Protein AF-A0A2N9EED7-F1 (afdb_monomer)

Foldseek 3Di:
DDDDDDDDDDDDDDDDDDDDDDDDDDDDDDDDDDDDDDDDDDDDDDDDDDDDDDDDDDDDDDDDDDDDDDDDDDDDDDDDDDDDDDDDDDDDDDPDDDDDWPWDDWDDFPQKIKIWTADPPDQFGTKIWIDHPPDIFIDTHHPVRLVVVLVLLVVVLPDDQPDFFDWDWDDDDQKIWIWGWHADPVGIWIKIWIDGNRDTDTIDIFHCHDSNVRSVVVSVVSCVPPVCVVVVCVVVVHDDDDPQDADPRFTDPDQLPDPVRCVVLVVVLVVVLVVDDLVPDFLLRLLVCCQPPLLCSCLVVLLQGQHDPVSLVSSVVSSQCSNFPDPDPDDGDSLDDVLQLCDDLQLLHVVRPRSNLLSLLSLLVVLQCQLPVPPDPVNVVVCVVFNADQLRSGGDPQPDPVSSDSVVSSCVSVVLSQQQKAKADFLQRRAFQAAGHHLDNGGNCVVQVVQCVFFPDNRDTPNRQWDDQDPVQDIDGNTDGPDDDDPVCVVVVVVVVVSVVVRDRDTDVRSVPDMHMAGNQDPVSDRDSVSSSCSVSDDPDNRFLSCLLPVALDDVSLSVVLSSLLVQRDPQLVNVVVVPDDDDQAQLQQRPDGTGSQCLQPVPPLNVLLVVLLCVLLVHDDDGDSGSRVCSVCQPCVVHDPQCNLSSCLSSLSSVLSVVQSCCCVPVVDHDDSVRSNVSSLVSSVVSCVVVVVDPDPDSVVVSNVSNVSNVPPVPD

Structure (mmCIF, N/CA/C/O backbone):
data_AF-A0A2N9EED7-F1
#
_entry.id   AF-A0A2N9EED7-F1
#
loop_
_atom_site.group_PDB
_atom_site.id
_atom_site.type_symbol
_atom_site.label_atom_id
_atom_site.label_alt_id
_atom_site.label_comp_id
_atom_site.label_asym_id
_atom_site.label_entity_id
_atom_site.label_seq_id
_atom_site.pdbx_PDB_ins_code
_atom_site.Cartn_x
_atom_site.Cartn_y
_atom_site.Cartn_z
_atom_site.occupancy
_atom_site.B_iso_or_equiv
_atom_site.auth_seq_id
_atom_site.auth_comp_id
_atom_site.auth_asym_id
_atom_site.auth_atom_id
_atom_site.pdbx_PDB_model_num
ATOM 1 N N . MET A 1 1 ? 45.358 41.890 -20.443 1.00 35.66 1 MET A N 1
ATOM 2 C CA . MET A 1 1 ? 46.181 41.059 -19.539 1.00 35.66 1 MET A CA 1
ATOM 3 C C . MET A 1 1 ? 45.239 40.227 -18.690 1.00 35.66 1 MET A C 1
ATOM 5 O O . MET A 1 1 ? 44.403 40.787 -17.996 1.00 35.66 1 MET A O 1
ATOM 9 N N . SER A 1 2 ? 45.290 38.913 -18.874 1.00 31.97 2 SER A N 1
ATOM 10 C CA . SER A 1 2 ? 44.312 37.936 -18.390 1.00 31.97 2 SER A CA 1
ATOM 11 C C . SER A 1 2 ? 44.623 37.519 -16.949 1.00 31.97 2 SER A C 1
ATOM 13 O O . SER A 1 2 ? 45.764 37.179 -16.649 1.00 31.97 2 SER A O 1
ATOM 15 N N . LEU A 1 3 ? 43.619 37.546 -16.068 1.00 34.84 3 LEU A N 1
ATOM 16 C CA . LEU A 1 3 ? 43.706 37.046 -14.690 1.00 34.84 3 LEU A CA 1
ATOM 17 C C . LEU A 1 3 ? 43.738 35.500 -14.661 1.00 34.84 3 LEU A C 1
ATOM 19 O O . LEU A 1 3 ? 43.144 34.872 -15.542 1.00 34.84 3 LEU A O 1
ATOM 23 N N . PRO A 1 4 ? 44.412 34.876 -13.675 1.00 36.72 4 PRO A N 1
ATOM 24 C CA . PRO A 1 4 ? 44.616 33.430 -13.626 1.00 36.72 4 PRO A CA 1
ATOM 25 C C . PRO A 1 4 ? 43.355 32.669 -13.176 1.00 36.72 4 PRO A C 1
ATOM 27 O O . PRO A 1 4 ? 42.548 33.168 -12.392 1.00 36.72 4 PRO A O 1
ATOM 30 N N . LEU A 1 5 ? 43.204 31.440 -13.680 1.00 37.62 5 LEU A N 1
ATOM 31 C CA . LEU A 1 5 ? 42.113 30.513 -13.354 1.00 37.62 5 LEU A CA 1
ATOM 32 C C . LEU A 1 5 ? 42.196 30.004 -11.897 1.00 37.62 5 LEU A C 1
ATOM 34 O O . LEU A 1 5 ? 43.298 29.835 -11.372 1.00 37.62 5 LEU A O 1
ATOM 38 N N . PRO A 1 6 ? 41.051 29.707 -11.250 1.00 38.97 6 PRO A N 1
ATOM 39 C CA . PRO A 1 6 ? 41.016 29.167 -9.892 1.00 38.97 6 PRO A CA 1
ATOM 40 C C . PRO A 1 6 ? 41.471 27.692 -9.837 1.00 38.97 6 PRO A C 1
ATOM 42 O O . PRO A 1 6 ? 41.364 26.976 -10.837 1.00 38.97 6 PRO A O 1
ATOM 45 N N . PRO A 1 7 ? 41.956 27.208 -8.674 1.00 43.62 7 PRO A N 1
ATOM 46 C CA . PRO A 1 7 ? 42.462 25.846 -8.523 1.00 43.62 7 PRO A CA 1
ATOM 47 C C . PRO A 1 7 ? 41.334 24.794 -8.530 1.00 43.62 7 PRO A C 1
ATOM 49 O O . PRO A 1 7 ? 40.185 25.109 -8.204 1.00 43.62 7 PRO A O 1
ATOM 52 N N . PRO A 1 8 ? 41.643 23.527 -8.873 1.00 35.72 8 PRO A N 1
ATOM 53 C CA . PRO A 1 8 ? 40.656 22.454 -8.915 1.00 35.72 8 PRO A CA 1
ATOM 54 C C . PRO A 1 8 ? 40.198 22.028 -7.503 1.00 35.72 8 PRO A C 1
ATOM 56 O O . PRO A 1 8 ? 40.954 22.156 -6.537 1.00 35.72 8 PRO A O 1
ATOM 59 N N . PRO A 1 9 ? 38.969 21.493 -7.364 1.00 38.19 9 PRO A N 1
ATOM 60 C CA . PRO A 1 9 ? 38.429 21.033 -6.085 1.00 38.19 9 PRO A CA 1
ATOM 61 C C . PRO A 1 9 ? 39.129 19.755 -5.571 1.00 38.19 9 PRO A C 1
ATOM 63 O O . PRO A 1 9 ? 39.674 18.985 -6.366 1.00 38.19 9 PRO A O 1
ATOM 66 N N . PRO A 1 10 ? 39.095 19.487 -4.249 1.00 37.06 10 PRO A N 1
ATOM 67 C CA . PRO A 1 10 ? 39.794 18.356 -3.646 1.00 37.06 10 PRO A CA 1
ATOM 68 C C . PRO A 1 10 ? 39.190 17.003 -4.050 1.00 37.06 10 PRO A C 1
ATOM 70 O O . PRO A 1 10 ? 37.973 16.810 -4.077 1.00 37.06 10 PRO A O 1
ATOM 73 N N . ILE A 1 11 ? 40.075 16.041 -4.316 1.00 35.28 11 ILE A N 1
ATOM 74 C CA . ILE A 1 11 ? 39.749 14.650 -4.640 1.00 35.28 11 ILE A CA 1
ATOM 75 C C . ILE A 1 11 ? 39.190 13.962 -3.386 1.00 35.28 11 ILE A C 1
ATOM 77 O O . ILE A 1 11 ? 39.926 13.670 -2.444 1.00 35.28 11 ILE A O 1
ATOM 81 N N . PHE A 1 12 ? 37.893 13.652 -3.381 1.00 30.27 12 PHE A N 1
ATOM 82 C CA . PHE A 1 12 ? 37.301 12.750 -2.393 1.00 30.27 12 PHE A CA 1
ATOM 83 C C . PHE A 1 12 ? 37.763 11.312 -2.672 1.00 30.27 12 PHE A C 1
ATOM 85 O O . PHE A 1 12 ? 37.304 10.678 -3.623 1.00 30.27 12 PHE A O 1
ATOM 92 N N . ARG A 1 13 ? 38.658 10.773 -1.833 1.00 33.41 13 ARG A N 1
ATOM 93 C CA . ARG A 1 13 ? 38.892 9.321 -1.769 1.00 33.41 13 ARG A CA 1
ATOM 94 C C . ARG A 1 13 ? 37.709 8.655 -1.049 1.00 33.41 13 ARG A C 1
ATOM 96 O O . ARG A 1 13 ? 37.328 9.131 0.021 1.00 33.41 13 ARG A O 1
ATOM 103 N N . PRO A 1 14 ? 37.131 7.564 -1.579 1.00 32.75 14 PRO A N 1
ATOM 104 C CA . PRO A 1 14 ? 36.178 6.760 -0.822 1.00 32.75 14 PRO A CA 1
ATOM 105 C C . PRO A 1 14 ? 36.898 6.058 0.347 1.00 32.75 14 PRO A C 1
ATOM 107 O O . PRO A 1 14 ? 38.065 5.684 0.197 1.00 32.75 14 PRO A O 1
ATOM 110 N N . PRO A 1 15 ? 36.244 5.858 1.505 1.00 33.31 15 PRO A N 1
ATOM 111 C CA . PRO A 1 15 ? 36.832 5.075 2.583 1.00 33.31 15 PRO A CA 1
ATOM 112 C C . PRO A 1 15 ? 36.943 3.600 2.165 1.00 33.31 15 PRO A C 1
ATOM 114 O O . PRO A 1 15 ? 36.053 3.060 1.506 1.00 33.31 15 PRO A O 1
ATOM 117 N N . LEU A 1 16 ? 38.049 2.958 2.555 1.00 34.72 16 LEU A N 1
ATOM 118 C CA . LEU A 1 16 ? 38.268 1.513 2.431 1.00 34.72 16 LEU A CA 1
ATOM 119 C C . LEU A 1 16 ? 37.138 0.725 3.128 1.00 34.72 16 LEU A C 1
ATOM 121 O O . LEU A 1 16 ? 36.607 1.190 4.140 1.00 34.72 16 LEU A O 1
ATOM 125 N N . PRO A 1 17 ? 36.770 -0.467 2.621 1.00 28.89 17 PRO A N 1
ATOM 126 C CA . PRO A 1 17 ? 35.710 -1.274 3.209 1.00 28.89 17 PRO A CA 1
ATOM 127 C C . PRO A 1 17 ? 36.146 -1.803 4.580 1.00 28.89 17 PRO A C 1
ATOM 129 O O . PRO A 1 17 ? 37.089 -2.585 4.686 1.00 28.89 17 PRO A O 1
ATOM 132 N N . THR A 1 18 ? 35.449 -1.392 5.638 1.00 31.44 18 THR A N 1
ATOM 133 C CA . THR A 1 18 ? 35.547 -2.034 6.950 1.00 31.44 18 THR A CA 1
ATOM 134 C C . THR A 1 18 ? 34.837 -3.395 6.924 1.00 31.44 18 THR A C 1
ATOM 136 O O . THR A 1 18 ? 33.804 -3.541 6.260 1.00 31.44 18 THR A O 1
ATOM 139 N N . PRO A 1 19 ? 35.373 -4.413 7.619 1.00 26.36 19 PRO A N 1
ATOM 140 C CA . PRO A 1 19 ? 34.796 -5.750 7.645 1.00 26.36 19 PRO A CA 1
ATOM 141 C C . PRO A 1 19 ? 33.439 -5.759 8.362 1.00 26.36 19 PRO A C 1
ATOM 143 O O . PRO A 1 19 ? 33.203 -5.039 9.332 1.00 26.36 19 PRO A O 1
ATOM 146 N N . ILE A 1 20 ? 32.538 -6.596 7.852 1.00 26.59 20 ILE A N 1
ATOM 147 C CA . ILE A 1 20 ? 31.159 -6.761 8.316 1.00 26.59 20 ILE A CA 1
ATOM 148 C C . ILE A 1 20 ? 31.168 -7.400 9.714 1.00 26.59 20 ILE A C 1
ATOM 150 O O . ILE A 1 20 ? 31.321 -8.612 9.840 1.00 26.59 20 ILE A O 1
ATOM 154 N N . HIS A 1 21 ? 30.951 -6.601 10.760 1.00 25.30 21 HIS A N 1
ATOM 155 C CA . HIS A 1 21 ? 30.472 -7.105 12.048 1.00 25.30 21 HIS A CA 1
ATOM 156 C C . HIS A 1 21 ? 28.937 -7.143 12.044 1.00 25.30 21 HIS A C 1
ATOM 158 O O . HIS A 1 21 ? 28.267 -6.128 11.844 1.00 25.30 21 HIS A O 1
ATOM 164 N N . ASN A 1 22 ? 28.381 -8.336 12.267 1.00 30.75 22 ASN A N 1
ATOM 165 C CA . ASN A 1 22 ? 26.962 -8.557 12.534 1.00 30.75 22 ASN A CA 1
ATOM 166 C C . ASN A 1 22 ? 26.545 -7.789 13.799 1.00 30.75 22 ASN A C 1
ATOM 168 O O . ASN A 1 22 ? 26.790 -8.251 14.911 1.00 30.75 22 ASN A O 1
ATOM 172 N N . HIS A 1 23 ? 25.879 -6.645 13.642 1.00 26.22 23 HIS A N 1
ATOM 173 C CA . HIS A 1 23 ? 25.204 -5.976 14.750 1.00 26.22 23 HIS A CA 1
ATOM 174 C C . HIS A 1 23 ? 23.733 -6.392 14.808 1.00 26.22 23 HIS A C 1
ATOM 176 O O . HIS A 1 23 ? 22.893 -5.982 14.007 1.00 26.22 23 HIS A O 1
ATOM 182 N N . LEU A 1 24 ? 23.468 -7.242 15.797 1.00 26.05 24 LEU A N 1
ATOM 183 C CA . LEU A 1 24 ? 22.172 -7.521 16.399 1.00 26.05 24 LEU A CA 1
ATOM 184 C C . LEU A 1 24 ? 21.491 -6.202 16.803 1.00 26.05 24 LEU A C 1
ATOM 186 O O . LEU A 1 24 ? 22.097 -5.356 17.459 1.00 26.05 24 LEU A O 1
ATOM 190 N N . TYR A 1 25 ? 20.223 -6.029 16.427 1.00 26.77 25 TYR A N 1
ATOM 191 C CA . TYR A 1 25 ? 19.371 -4.993 17.015 1.00 26.77 25 TYR A CA 1
ATOM 192 C C . TYR A 1 25 ? 19.055 -5.352 18.479 1.00 26.77 25 TYR A C 1
ATOM 194 O O . TYR A 1 25 ? 18.872 -6.534 18.778 1.00 26.77 25 TYR A O 1
ATOM 202 N N . PRO A 1 26 ? 18.955 -4.365 19.388 1.00 25.02 26 PRO A N 1
ATOM 203 C CA . PRO A 1 26 ? 18.757 -4.613 20.810 1.00 25.02 26 PRO A CA 1
ATOM 204 C C . PRO A 1 26 ? 17.365 -5.190 21.085 1.00 25.02 26 PRO A C 1
ATOM 206 O O . PRO A 1 26 ? 16.335 -4.557 20.844 1.00 25.02 26 PRO A O 1
ATOM 209 N N . THR A 1 27 ? 17.352 -6.405 21.622 1.00 24.91 27 THR A N 1
ATOM 210 C CA . THR A 1 27 ? 16.230 -7.016 22.333 1.00 24.91 27 THR A CA 1
ATOM 211 C C . THR A 1 27 ? 15.946 -6.228 23.610 1.00 24.91 27 THR A C 1
ATOM 213 O O . THR A 1 27 ? 16.742 -6.249 24.544 1.00 24.91 27 THR A O 1
ATOM 216 N N . PHE A 1 28 ? 14.793 -5.562 23.678 1.00 23.28 28 PHE A N 1
ATOM 217 C CA . PHE A 1 28 ? 14.207 -5.159 24.956 1.00 23.28 28 PHE A CA 1
ATOM 218 C C . PHE A 1 28 ? 13.603 -6.409 25.615 1.00 23.28 28 PHE A C 1
ATOM 220 O O . PHE A 1 28 ? 12.525 -6.857 25.226 1.00 23.28 28 PHE A O 1
ATOM 227 N N . GLN A 1 29 ? 14.315 -6.987 26.582 1.00 25.62 29 GLN A N 1
ATOM 228 C CA . GLN A 1 29 ? 13.744 -7.910 27.566 1.00 25.62 29 GLN A CA 1
ATOM 229 C C . GLN A 1 29 ? 13.215 -7.097 28.761 1.00 25.62 29 GLN A C 1
ATOM 231 O O . GLN A 1 29 ? 13.909 -6.188 29.217 1.00 25.62 29 GLN A O 1
ATOM 236 N N . PRO A 1 30 ? 12.015 -7.389 29.293 1.00 23.62 30 PRO A N 1
ATOM 237 C CA . PRO A 1 30 ? 11.574 -6.833 30.563 1.00 23.62 30 PRO A CA 1
ATOM 238 C C . PRO A 1 30 ? 12.152 -7.666 31.714 1.00 23.62 30 PRO A C 1
ATOM 240 O O . PRO A 1 30 ? 11.709 -8.786 31.963 1.00 23.62 30 PRO A O 1
ATOM 243 N N . SER A 1 31 ? 13.141 -7.120 32.419 1.00 24.45 31 SER A N 1
ATOM 244 C CA . SER A 1 31 ? 13.609 -7.664 33.696 1.00 24.45 31 SER A CA 1
ATOM 245 C C . SER A 1 31 ? 12.635 -7.261 34.802 1.00 24.45 31 SER A C 1
ATOM 247 O O . SER A 1 31 ? 12.374 -6.077 35.014 1.00 24.45 31 SER A O 1
ATOM 249 N N . ILE A 1 32 ? 12.097 -8.257 35.497 1.00 27.62 32 ILE A N 1
ATOM 250 C CA . ILE A 1 32 ? 11.337 -8.104 36.737 1.00 27.62 32 ILE A CA 1
ATOM 251 C C . ILE A 1 32 ? 12.342 -7.879 37.872 1.00 27.62 32 ILE A C 1
ATOM 253 O O . ILE A 1 32 ? 13.135 -8.772 38.155 1.00 27.62 32 ILE A O 1
ATOM 257 N N . THR A 1 33 ? 12.272 -6.735 38.554 1.00 23.25 33 THR A N 1
ATOM 258 C CA . THR A 1 33 ? 12.830 -6.571 39.907 1.00 23.25 33 THR A CA 1
ATOM 259 C C . THR A 1 33 ? 12.005 -5.562 40.709 1.00 23.25 33 THR A C 1
ATOM 261 O O . THR A 1 33 ? 11.784 -4.424 40.300 1.00 23.25 33 THR A O 1
ATOM 264 N N . THR A 1 34 ? 11.508 -6.028 41.852 1.00 24.33 34 THR A N 1
ATOM 265 C CA . THR A 1 34 ? 10.826 -5.291 42.929 1.00 24.33 34 THR A CA 1
ATOM 266 C C . THR A 1 34 ? 11.806 -4.440 43.765 1.00 24.33 34 THR A C 1
ATOM 268 O O . THR A 1 34 ? 13.017 -4.589 43.608 1.00 24.33 34 THR A O 1
ATOM 271 N N . PRO A 1 35 ? 11.313 -3.510 44.613 1.00 29.22 35 PRO A N 1
ATOM 272 C CA . PRO A 1 35 ? 11.984 -2.244 44.904 1.00 29.22 35 PRO A CA 1
ATOM 273 C C . PRO A 1 35 ? 12.890 -2.292 46.140 1.00 29.22 35 PRO A C 1
ATOM 275 O O . PRO A 1 35 ? 12.558 -2.925 47.140 1.00 29.22 35 PRO A O 1
ATOM 278 N N . SER A 1 36 ? 13.976 -1.518 46.115 1.00 23.84 36 SER A N 1
ATOM 279 C CA . SER A 1 36 ? 14.753 -1.173 47.309 1.00 23.84 36 SER A CA 1
ATOM 280 C C . SER A 1 36 ? 15.177 0.298 47.290 1.00 23.84 36 SER A C 1
ATOM 282 O O . SER A 1 36 ? 15.574 0.848 46.267 1.00 23.84 36 SER A O 1
ATOM 284 N N . SER A 1 37 ? 15.026 0.909 48.458 1.00 25.89 37 SER A N 1
ATOM 285 C CA . SER A 1 37 ? 15.170 2.312 48.853 1.00 25.89 37 SER A CA 1
ATOM 286 C C . SER A 1 37 ? 16.610 2.841 48.969 1.00 25.89 37 SER A C 1
ATOM 288 O O . SER A 1 37 ? 17.508 2.050 49.244 1.00 25.89 37 SER A O 1
ATOM 290 N N . LEU A 1 38 ? 16.724 4.190 48.944 1.00 24.38 38 LEU A N 1
ATOM 291 C CA . LEU A 1 38 ? 17.784 5.126 49.431 1.00 24.38 38 LEU A CA 1
ATOM 292 C C . LEU A 1 38 ? 18.501 5.937 48.314 1.00 24.38 38 LEU A C 1
ATOM 294 O O . LEU A 1 38 ? 18.632 5.428 47.206 1.00 24.38 38 LEU A O 1
ATOM 298 N N . PRO A 1 39 ? 19.106 7.119 48.594 1.00 25.64 39 PRO A N 1
ATOM 299 C CA . PRO A 1 39 ? 18.574 8.390 49.130 1.00 25.64 39 PRO A CA 1
ATOM 300 C C . PRO A 1 39 ? 18.980 9.599 48.206 1.00 25.64 39 PRO A C 1
ATOM 302 O O . PRO A 1 39 ? 19.528 9.365 47.127 1.00 25.64 39 PRO A O 1
ATOM 305 N N . PRO A 1 40 ? 18.702 10.889 48.523 1.00 27.45 40 PRO A N 1
ATOM 306 C CA . PRO A 1 40 ? 18.808 11.978 47.546 1.00 27.45 40 PRO A CA 1
ATOM 307 C C . PRO A 1 40 ? 20.246 12.501 47.416 1.00 27.45 40 PRO A C 1
ATOM 309 O O . PRO A 1 40 ? 20.940 12.683 48.415 1.00 27.45 40 PRO A O 1
ATOM 312 N N . THR A 1 41 ? 20.688 12.801 46.193 1.00 26.17 41 THR A N 1
ATOM 313 C CA . THR A 1 41 ? 21.947 13.523 45.951 1.00 26.17 41 THR A CA 1
ATOM 314 C C . THR A 1 41 ? 21.752 14.666 44.957 1.00 26.17 41 THR A C 1
ATOM 316 O O . THR A 1 41 ? 21.189 14.507 43.875 1.00 26.17 41 THR A O 1
ATOM 319 N N . ASN A 1 42 ? 22.198 15.837 45.410 1.00 23.22 42 ASN A N 1
ATOM 320 C CA . ASN A 1 42 ? 22.149 17.149 44.778 1.00 23.22 42 ASN A CA 1
ATOM 321 C C . ASN A 1 42 ? 22.874 17.194 43.425 1.00 23.22 42 ASN A C 1
ATOM 323 O O . ASN A 1 42 ? 23.995 16.703 43.313 1.00 23.22 42 ASN A O 1
ATOM 327 N N . TRP A 1 43 ? 22.298 17.912 42.458 1.00 24.28 43 TRP A N 1
ATOM 328 C CA . TRP A 1 43 ? 23.023 18.431 41.294 1.00 24.28 43 TRP A CA 1
ATOM 329 C C . TRP A 1 43 ? 23.125 19.962 41.393 1.00 24.28 43 TRP A C 1
ATOM 331 O O . TRP A 1 43 ? 22.122 20.602 41.720 1.00 24.28 43 TRP A O 1
ATOM 341 N N . PRO A 1 44 ? 24.306 20.566 41.157 1.00 25.36 44 PRO A N 1
ATOM 342 C CA . PRO A 1 44 ? 24.509 21.993 41.345 1.00 25.36 44 PRO A CA 1
ATOM 343 C C . PRO A 1 44 ? 23.985 22.814 40.163 1.00 25.36 44 PRO A C 1
ATOM 345 O O . PRO A 1 44 ? 24.033 22.400 39.006 1.00 25.36 44 PRO A O 1
ATOM 348 N N . TYR A 1 45 ? 23.517 24.015 40.497 1.00 23.83 45 TYR A N 1
ATOM 349 C CA . TYR A 1 45 ? 23.189 25.098 39.581 1.00 23.83 45 TYR A CA 1
ATOM 350 C C . TYR A 1 45 ? 24.426 25.559 38.801 1.00 23.83 45 TYR A C 1
ATOM 352 O O . TYR A 1 45 ? 25.426 25.934 39.410 1.00 23.83 45 TYR A O 1
ATOM 360 N N . THR A 1 46 ? 24.305 25.672 37.479 1.00 26.47 46 THR A N 1
ATOM 361 C CA . THR A 1 46 ? 25.090 26.620 36.679 1.00 26.47 46 THR A CA 1
ATOM 362 C C . THR A 1 46 ? 24.224 27.249 35.584 1.00 26.47 46 THR A C 1
ATOM 364 O O . THR A 1 46 ? 23.370 26.628 34.959 1.00 26.47 46 THR A O 1
ATOM 367 N N . SER A 1 47 ? 24.434 28.552 35.459 1.00 25.06 47 SER A N 1
ATOM 368 C CA . SER A 1 47 ? 23.730 29.617 34.746 1.00 25.06 47 SER A CA 1
ATOM 369 C C . SER A 1 47 ? 23.624 29.481 33.221 1.00 25.06 47 SER A C 1
ATOM 371 O O . SER A 1 47 ? 24.608 29.175 32.550 1.00 25.06 47 SER A O 1
ATOM 373 N N . PHE A 1 48 ? 22.468 29.872 32.673 1.00 24.11 48 PHE A N 1
ATOM 374 C CA . PHE A 1 48 ? 22.272 30.204 31.255 1.00 24.11 48 PHE A CA 1
ATOM 375 C C . PHE A 1 48 ? 22.611 31.687 30.981 1.00 24.11 48 PHE A C 1
ATOM 377 O O . PHE A 1 48 ? 22.180 32.540 31.761 1.00 24.11 48 PHE A O 1
ATOM 384 N N . PRO A 1 49 ? 23.301 32.041 29.877 1.00 27.08 49 PRO A N 1
ATOM 385 C CA . PRO A 1 49 ? 23.465 33.434 29.462 1.00 27.08 49 PRO A CA 1
ATOM 386 C C . PRO A 1 49 ? 22.172 34.001 28.858 1.00 27.08 49 PRO A C 1
ATOM 388 O O . PRO A 1 49 ? 21.569 33.399 27.967 1.00 27.08 49 PRO A O 1
ATOM 391 N N . GLN A 1 50 ? 21.780 35.188 29.320 1.00 23.48 50 GLN A N 1
ATOM 392 C CA . GLN A 1 50 ? 20.755 36.035 28.709 1.00 23.48 50 GLN A CA 1
ATOM 393 C C . GLN A 1 50 ? 21.284 36.654 27.407 1.00 23.48 50 GLN A C 1
ATOM 395 O O . GLN A 1 50 ? 22.369 37.229 27.398 1.00 23.48 50 GLN A O 1
ATOM 400 N N . TYR A 1 51 ? 20.490 36.616 26.335 1.00 24.30 51 TYR A N 1
ATOM 401 C CA . TYR A 1 51 ? 20.653 37.512 25.188 1.00 24.30 51 TYR A CA 1
ATOM 402 C C . TYR A 1 51 ? 19.349 38.283 24.959 1.00 24.30 51 TYR A C 1
ATOM 404 O O . TYR A 1 51 ? 18.285 37.694 24.763 1.00 24.30 51 TYR A O 1
ATOM 412 N N . GLN A 1 52 ? 19.455 39.610 25.044 1.00 24.19 52 GLN A N 1
ATOM 413 C CA . GLN A 1 52 ? 18.395 40.589 24.805 1.00 24.19 52 GLN A CA 1
ATOM 414 C C . GLN A 1 52 ? 18.130 40.778 23.297 1.00 24.19 52 GLN A C 1
ATOM 416 O O . GLN A 1 52 ? 19.071 40.703 22.504 1.00 24.19 52 GLN A O 1
ATOM 421 N N . PRO A 1 53 ? 16.886 41.088 22.883 1.00 26.30 53 PRO A N 1
ATOM 422 C CA . PRO A 1 53 ? 16.575 41.493 21.516 1.00 26.30 53 PRO A CA 1
ATOM 423 C C . PRO A 1 53 ? 16.806 43.000 21.309 1.00 26.30 53 PRO A C 1
ATOM 425 O O . PRO A 1 53 ? 16.291 43.830 22.058 1.00 26.30 53 PRO A O 1
ATOM 428 N N . THR A 1 54 ? 17.547 43.359 20.262 1.00 25.28 54 THR A N 1
ATOM 429 C CA . THR A 1 54 ? 17.711 44.738 19.782 1.00 25.28 54 THR A CA 1
ATOM 430 C C . THR A 1 54 ? 16.598 45.122 18.801 1.00 25.28 54 THR A C 1
ATOM 432 O O . THR A 1 54 ? 16.228 44.357 17.912 1.00 25.28 54 THR A O 1
ATOM 435 N N . TYR A 1 55 ? 16.070 46.335 18.972 1.00 23.52 55 TYR A N 1
ATOM 436 C CA . TYR A 1 55 ? 15.016 46.972 18.178 1.00 23.52 55 TYR A CA 1
ATOM 437 C C . TYR A 1 55 ? 15.579 48.235 17.518 1.00 23.52 55 TYR A C 1
ATOM 439 O O . TYR A 1 55 ? 16.181 49.031 18.233 1.00 23.52 55 TYR A O 1
ATOM 447 N N . VAL A 1 56 ? 15.337 48.464 16.218 1.00 25.41 56 VAL A N 1
ATOM 448 C CA . VAL A 1 56 ? 15.439 49.789 15.558 1.00 25.41 56 VAL A CA 1
ATOM 449 C C . VAL A 1 56 ? 14.401 49.878 14.401 1.00 25.41 56 VAL A C 1
ATOM 451 O O . VAL A 1 56 ? 14.145 48.848 13.775 1.00 25.41 56 VAL A O 1
ATOM 454 N N . PRO A 1 57 ? 13.769 51.048 14.126 1.00 29.38 57 PRO A N 1
ATOM 455 C CA . PRO A 1 57 ? 12.445 51.180 13.487 1.00 29.38 57 PRO A CA 1
ATOM 456 C C . PRO A 1 57 ? 12.421 51.841 12.083 1.00 29.38 57 PRO A C 1
ATOM 458 O O . PRO A 1 57 ? 13.422 52.388 11.637 1.00 29.38 57 PRO A O 1
ATOM 461 N N . GLY A 1 58 ? 11.225 51.906 11.459 1.00 25.73 58 GLY A N 1
ATOM 462 C CA . GLY A 1 58 ? 10.836 52.959 10.489 1.00 25.73 58 GLY A CA 1
ATOM 463 C C . GLY A 1 58 ? 10.389 52.504 9.083 1.00 25.73 58 GLY A C 1
ATOM 464 O O . GLY A 1 58 ? 11.142 51.849 8.380 1.00 25.73 58 GLY A O 1
ATOM 465 N N . GLN A 1 59 ? 9.164 52.879 8.674 1.00 29.03 59 GLN A N 1
ATOM 466 C CA . GLN A 1 59 ? 8.518 52.630 7.359 1.00 29.03 59 GLN A CA 1
ATOM 467 C C . GLN A 1 59 ? 9.128 53.476 6.201 1.00 29.03 59 GLN A C 1
ATOM 469 O O . GLN A 1 59 ? 9.932 54.363 6.483 1.00 29.03 59 GLN A O 1
ATOM 474 N N . PRO A 1 60 ? 8.733 53.286 4.913 1.00 28.42 60 PRO A N 1
ATOM 475 C CA . PRO A 1 60 ? 7.483 53.889 4.406 1.00 28.42 60 PRO A CA 1
ATOM 476 C C . PRO A 1 60 ? 6.647 53.011 3.448 1.00 28.42 60 PRO A C 1
ATOM 478 O O . PRO A 1 60 ? 7.138 52.155 2.716 1.00 28.42 60 PRO A O 1
ATOM 481 N N . VAL A 1 61 ? 5.345 53.302 3.442 1.00 32.03 61 VAL A N 1
ATOM 482 C CA . VAL A 1 61 ? 4.326 52.870 2.474 1.00 32.03 61 VAL A CA 1
ATOM 483 C C . VAL A 1 61 ? 4.448 53.699 1.191 1.00 32.03 61 VAL A C 1
ATOM 485 O O . VAL A 1 61 ? 4.525 54.921 1.286 1.00 32.03 61 VAL A O 1
ATOM 488 N N . LEU A 1 62 ? 4.330 53.086 0.005 1.00 22.98 62 LEU A N 1
ATOM 489 C CA . LEU A 1 62 ? 3.904 53.806 -1.201 1.00 22.98 62 LEU A CA 1
ATOM 490 C C . LEU A 1 62 ? 3.039 52.944 -2.140 1.00 22.98 62 LEU A C 1
ATOM 492 O O . LEU A 1 62 ? 3.264 51.751 -2.323 1.00 22.98 62 LEU A O 1
ATOM 496 N N . LYS A 1 63 ? 2.016 53.613 -2.678 1.00 25.14 63 LYS A N 1
ATOM 497 C CA . LYS A 1 63 ? 0.924 53.174 -3.563 1.00 25.14 63 LYS A CA 1
ATOM 498 C C . LYS A 1 63 ? 1.393 52.881 -4.997 1.00 25.14 63 LYS A C 1
ATOM 500 O O . LYS A 1 63 ? 2.423 53.415 -5.395 1.00 25.14 63 LYS A O 1
ATOM 505 N N . ASN A 1 64 ? 0.562 52.167 -5.778 1.00 24.50 64 ASN A N 1
ATOM 506 C CA . ASN A 1 64 ? 0.053 52.532 -7.131 1.00 24.50 64 ASN A CA 1
ATOM 507 C C . ASN A 1 64 ? -0.451 51.279 -7.909 1.00 24.50 64 ASN A C 1
ATOM 509 O O . ASN A 1 64 ? -0.136 50.165 -7.504 1.00 24.50 64 ASN A O 1
ATOM 513 N N . PRO A 1 65 ? -1.159 51.403 -9.053 1.00 30.25 65 PRO A N 1
ATOM 514 C CA . PRO A 1 65 ? -2.464 52.045 -9.253 1.00 30.25 65 PRO A CA 1
ATOM 515 C C . PRO A 1 65 ? -3.437 51.161 -10.091 1.00 30.25 65 PRO A C 1
ATOM 517 O O . PRO A 1 65 ? -3.060 50.145 -10.668 1.00 30.25 65 PRO A O 1
ATOM 520 N N . LEU A 1 66 ? -4.703 51.578 -10.198 1.00 25.91 66 LEU A N 1
ATOM 521 C CA . LEU A 1 66 ? -5.681 51.095 -11.190 1.00 25.91 66 LEU A CA 1
ATOM 522 C C . LEU A 1 66 ? -5.674 52.021 -12.419 1.00 25.91 66 LEU A C 1
ATOM 524 O O . LEU A 1 66 ? -5.707 53.234 -12.224 1.00 25.91 66 LEU A O 1
ATOM 528 N N . THR A 1 67 ? -5.740 51.482 -13.649 1.00 26.66 67 THR A N 1
ATOM 529 C CA . THR A 1 67 ? -6.607 52.003 -14.741 1.00 26.66 67 THR A CA 1
ATOM 530 C C . THR A 1 67 ? -6.700 51.080 -15.978 1.00 26.66 67 THR A C 1
ATOM 532 O O . THR A 1 67 ? -5.711 50.708 -16.593 1.00 26.66 67 THR A O 1
ATOM 535 N N . GLN A 1 68 ? -7.959 50.720 -16.256 1.00 26.41 68 GLN A N 1
ATOM 536 C CA . GLN A 1 68 ? -8.716 50.362 -17.474 1.00 26.41 68 GLN A CA 1
ATOM 537 C C . GLN A 1 68 ? -8.050 50.199 -18.862 1.00 26.41 68 GLN A C 1
ATOM 539 O O . GLN A 1 68 ? -7.362 51.086 -19.349 1.00 26.41 68 GLN A O 1
ATOM 544 N N . SER A 1 69 ? -8.498 49.170 -19.601 1.00 22.88 69 SER A N 1
ATOM 545 C CA . SER A 1 69 ? -9.059 49.330 -20.962 1.00 22.88 69 SER A CA 1
ATOM 546 C C . SER A 1 69 ? -9.941 48.132 -21.379 1.00 22.88 69 SER A C 1
ATOM 548 O O . SER A 1 69 ? -9.767 47.003 -20.928 1.00 22.88 69 SER A O 1
ATOM 550 N N . THR A 1 70 ? -10.957 48.442 -22.183 1.00 24.97 70 THR A N 1
ATOM 551 C CA . THR A 1 70 ? -12.118 47.660 -22.650 1.00 24.97 70 THR A CA 1
ATOM 552 C C . THR A 1 70 ? -11.851 46.795 -23.891 1.00 24.97 70 THR A C 1
ATOM 554 O O . THR A 1 70 ? -11.155 47.249 -24.792 1.00 24.97 70 THR A O 1
ATOM 557 N N . SER A 1 71 ? -12.522 45.642 -24.037 1.00 24.94 71 SER A N 1
ATOM 558 C CA . SER A 1 71 ? -13.182 45.230 -25.301 1.00 24.94 71 SER A CA 1
ATOM 559 C C . SER A 1 71 ? -14.045 43.961 -25.144 1.00 24.94 71 SER A C 1
ATOM 561 O O . SER A 1 71 ? -13.846 43.134 -24.262 1.00 24.94 71 SER A O 1
ATOM 563 N N . SER A 1 72 ? -15.069 43.915 -25.993 1.00 24.97 72 SER A N 1
ATOM 564 C CA . SER A 1 72 ? -16.297 43.109 -26.087 1.00 24.97 72 SER A CA 1
ATOM 565 C C . SER A 1 72 ? -16.176 41.695 -26.681 1.00 24.97 72 SER A C 1
ATOM 567 O O . SER A 1 72 ? -15.345 41.508 -27.565 1.00 24.97 72 SER A O 1
ATOM 569 N N . LEU A 1 73 ? -17.121 40.794 -26.322 1.00 26.34 73 LEU A N 1
ATOM 570 C CA . LEU A 1 73 ? -17.993 39.919 -27.176 1.00 26.34 73 LEU A CA 1
ATOM 571 C C . LEU A 1 73 ? -18.536 38.687 -26.374 1.00 26.34 73 LEU A C 1
ATOM 573 O O . LEU A 1 73 ? -17.968 38.371 -25.333 1.00 26.34 73 LEU A O 1
ATOM 577 N N . PRO A 1 74 ? -19.559 37.925 -26.842 1.00 28.91 74 PRO A N 1
ATOM 578 C CA . PRO A 1 74 ? -21.020 38.132 -26.774 1.00 28.91 74 PRO A CA 1
ATOM 579 C C . PRO A 1 74 ? -21.748 37.102 -25.842 1.00 28.91 74 PRO A C 1
ATOM 581 O O . PRO A 1 74 ? -21.103 36.197 -25.311 1.00 28.91 74 PRO A O 1
ATOM 584 N N . PRO A 1 75 ? -23.080 37.192 -25.610 1.00 31.78 75 PRO A N 1
ATOM 585 C CA . PRO A 1 75 ? -23.778 36.357 -24.621 1.00 31.78 75 PRO A CA 1
ATOM 586 C C . PRO A 1 75 ? -24.387 35.073 -25.224 1.00 31.78 75 PRO A C 1
ATOM 588 O O . PRO A 1 75 ? -24.822 35.095 -26.377 1.00 31.78 75 PRO A O 1
ATOM 591 N N . PRO A 1 76 ? -24.541 33.979 -24.449 1.00 27.91 76 PRO A N 1
ATOM 592 C CA . PRO A 1 76 ? -25.419 32.882 -24.829 1.00 27.91 76 PRO A CA 1
ATOM 593 C C . PRO A 1 76 ? -26.773 32.928 -24.093 1.00 27.91 76 PRO A C 1
ATOM 595 O O . PRO A 1 76 ? -26.846 32.889 -22.869 1.00 27.91 76 PRO A O 1
ATOM 598 N N . TYR A 1 77 ? -27.825 32.996 -24.913 1.00 28.23 77 TYR A N 1
ATOM 599 C CA . TYR A 1 77 ? -29.144 32.354 -24.821 1.00 28.23 77 TYR A CA 1
ATOM 600 C C . TYR A 1 77 ? -29.874 32.257 -23.468 1.00 28.23 77 TYR A C 1
ATOM 602 O O . TYR A 1 77 ? -29.595 31.412 -22.621 1.00 28.23 77 TYR A O 1
ATOM 610 N N . ILE A 1 78 ? -30.949 33.046 -23.372 1.00 30.95 78 ILE A N 1
ATOM 611 C CA . ILE A 1 78 ? -32.072 32.869 -22.446 1.00 30.95 78 ILE A CA 1
ATOM 612 C C . ILE A 1 78 ? -33.081 31.901 -23.085 1.00 30.95 78 ILE A C 1
ATOM 614 O O . ILE A 1 78 ? -33.415 32.026 -24.262 1.00 30.95 78 ILE A O 1
ATOM 618 N N . SER A 1 79 ? -33.602 30.958 -22.303 1.00 27.33 79 SER A N 1
ATOM 619 C CA . SER A 1 79 ? -34.840 30.224 -22.600 1.00 27.33 79 SER A CA 1
ATOM 620 C C . SER A 1 79 ? -35.763 30.262 -21.372 1.00 27.33 79 SER A C 1
ATOM 622 O O . SER A 1 79 ? -35.264 30.368 -20.249 1.00 27.33 79 SER A O 1
ATOM 624 N N . PRO A 1 80 ? -37.093 30.276 -21.572 1.00 29.83 80 PRO A N 1
ATOM 625 C CA . PRO A 1 80 ? -38.034 30.967 -20.691 1.00 29.83 80 PRO A CA 1
ATOM 626 C C . PRO A 1 80 ? -38.451 30.174 -19.446 1.00 29.83 80 PRO A C 1
ATOM 628 O O . PRO A 1 80 ? -38.627 28.958 -19.464 1.00 29.83 80 PRO A O 1
ATOM 631 N N . SER A 1 81 ? -38.662 30.919 -18.363 1.00 27.61 81 SER A N 1
ATOM 632 C CA . SER A 1 81 ? -39.231 30.487 -17.088 1.00 27.61 81 SER A CA 1
ATOM 633 C C . SER A 1 81 ? -40.710 30.096 -17.208 1.00 27.61 81 SER A C 1
ATOM 635 O O . SER A 1 81 ? -41.529 30.909 -17.634 1.00 27.61 81 SER A O 1
ATOM 637 N N . LEU A 1 82 ? -41.056 28.891 -16.744 1.00 32.31 82 LEU A N 1
ATOM 638 C CA . LEU A 1 82 ? -42.426 28.496 -16.391 1.00 32.31 82 LEU A CA 1
ATOM 639 C C . LEU A 1 82 ? -42.805 29.044 -14.995 1.00 32.31 82 LEU A C 1
ATOM 641 O O . LEU A 1 82 ? -41.925 29.194 -14.142 1.00 32.31 82 LEU A O 1
ATOM 645 N N . PRO A 1 83 ? -44.091 29.356 -14.750 1.00 29.14 83 PRO A N 1
ATOM 646 C CA . PRO A 1 83 ? -44.532 30.109 -13.580 1.00 29.14 83 PRO A CA 1
ATOM 647 C C . PRO A 1 83 ? -44.483 29.296 -12.278 1.00 29.14 83 PRO A C 1
ATOM 649 O O . PRO A 1 83 ? -44.889 28.138 -12.206 1.00 29.14 83 PRO A O 1
ATOM 652 N N . TYR A 1 84 ? -44.001 29.959 -11.230 1.00 30.23 84 TYR A N 1
ATOM 653 C CA . TYR A 1 84 ? -43.941 29.478 -9.854 1.00 30.23 84 TYR A CA 1
ATOM 654 C C . TYR A 1 84 ? -45.345 29.404 -9.233 1.00 30.23 84 TYR A C 1
ATOM 656 O O . TYR A 1 84 ? -46.016 30.424 -9.081 1.00 30.23 84 TYR A O 1
ATOM 664 N N . ILE A 1 85 ? -45.765 28.200 -8.837 1.00 33.94 85 ILE A N 1
ATOM 665 C CA . ILE A 1 85 ? -46.934 27.956 -7.980 1.00 33.94 85 ILE A CA 1
ATOM 666 C C . ILE A 1 85 ? -46.417 27.812 -6.537 1.00 33.94 85 ILE A C 1
ATOM 668 O O . ILE A 1 85 ? -45.624 26.902 -6.280 1.00 33.94 85 ILE A O 1
ATOM 672 N N . PRO A 1 86 ? -46.816 28.669 -5.579 1.00 27.47 86 PRO A N 1
ATOM 673 C CA . PRO A 1 86 ? -46.366 28.550 -4.195 1.00 27.47 86 PRO A CA 1
ATOM 674 C C . PRO A 1 86 ? -47.060 27.371 -3.487 1.00 27.47 86 PRO A C 1
ATOM 676 O O . PRO A 1 86 ? -48.291 27.319 -3.468 1.00 27.47 86 PRO A O 1
ATOM 679 N N . PRO A 1 87 ? -46.325 26.448 -2.836 1.00 29.55 87 PRO A N 1
ATOM 680 C CA . PRO A 1 87 ? -46.936 25.455 -1.963 1.00 29.55 87 PRO A CA 1
ATOM 681 C C . PRO A 1 87 ? -47.366 26.079 -0.631 1.00 29.55 87 PRO A C 1
ATOM 683 O O . PRO A 1 87 ? -46.624 26.823 0.014 1.00 29.55 87 PRO A O 1
ATOM 686 N N . SER A 1 88 ? -48.576 25.716 -0.217 1.00 26.17 88 SER A N 1
ATOM 687 C CA . SER A 1 88 ? -49.237 26.024 1.051 1.00 26.17 88 SER A CA 1
ATOM 688 C C . SER A 1 88 ? -48.326 25.909 2.281 1.00 26.17 88 SER A C 1
ATOM 690 O O . SER A 1 88 ? -47.722 24.865 2.535 1.00 26.17 88 SER A O 1
ATOM 692 N N . GLN A 1 89 ? -48.302 26.960 3.104 1.00 31.25 89 GLN A N 1
ATOM 693 C CA . GLN A 1 89 ? -47.656 26.953 4.414 1.00 31.25 89 GLN A CA 1
ATOM 694 C C . GLN A 1 89 ? -48.462 26.118 5.419 1.00 31.25 89 GLN A C 1
ATOM 696 O O . GLN A 1 89 ? -49.356 26.620 6.092 1.00 31.25 89 GLN A O 1
ATOM 701 N N . THR A 1 90 ? -48.080 24.860 5.604 1.00 30.59 90 THR A N 1
ATOM 702 C CA . THR A 1 90 ? -48.243 24.179 6.895 1.00 30.59 90 THR A CA 1
ATOM 703 C C . THR A 1 90 ? -46.861 23.749 7.368 1.00 30.59 90 THR A C 1
ATOM 705 O O . THR A 1 90 ? -46.318 22.726 6.965 1.00 30.59 90 THR A O 1
ATOM 708 N N . LYS A 1 91 ? -46.234 24.590 8.202 1.00 27.58 91 LYS A N 1
ATOM 709 C CA . LYS A 1 91 ? -44.992 24.234 8.900 1.00 27.58 91 LYS A CA 1
ATOM 710 C C . LYS A 1 91 ? -45.290 23.067 9.853 1.00 27.58 91 LYS A C 1
ATOM 712 O O . LYS A 1 91 ? -46.127 23.240 10.743 1.00 27.58 91 LYS A O 1
ATOM 717 N N . PRO A 1 92 ? -44.595 21.921 9.755 1.00 27.83 92 PRO A N 1
ATOM 718 C CA . PRO A 1 92 ? -44.598 20.942 10.831 1.00 27.83 92 PRO A CA 1
ATOM 719 C C . PRO A 1 92 ? -43.977 21.587 12.074 1.00 27.83 92 PRO A C 1
ATOM 721 O O . PRO A 1 92 ? -42.926 22.230 11.989 1.00 27.83 92 PRO A O 1
ATOM 724 N N . LYS A 1 93 ? -44.627 21.435 13.233 1.00 27.28 93 LYS A N 1
ATOM 725 C CA . LYS A 1 93 ? -44.063 21.838 14.529 1.00 27.28 93 LYS A CA 1
ATOM 726 C C . LYS A 1 93 ? -42.678 21.186 14.703 1.00 27.28 93 LYS A C 1
ATOM 728 O O . LYS A 1 93 ? -42.564 19.982 14.462 1.00 27.28 93 LYS A O 1
ATOM 733 N N . PRO A 1 94 ? -41.638 21.915 15.146 1.00 25.64 94 PRO A N 1
ATOM 734 C CA . PRO A 1 94 ? -40.360 21.297 15.468 1.00 25.64 94 PRO A CA 1
ATOM 735 C C . PRO A 1 94 ? -40.563 20.322 16.629 1.00 25.64 94 PRO A C 1
ATOM 737 O O . PRO A 1 94 ? -40.970 20.720 17.721 1.00 25.64 94 PRO A O 1
ATOM 740 N N . ILE A 1 95 ? -40.274 19.043 16.399 1.00 28.86 95 ILE A N 1
ATOM 741 C CA . ILE A 1 95 ? -40.154 18.060 17.474 1.00 28.86 95 ILE A CA 1
ATOM 742 C C . ILE A 1 95 ? -38.874 18.411 18.241 1.00 28.86 95 ILE A C 1
ATOM 744 O O . ILE A 1 95 ? -37.759 18.172 17.776 1.00 28.86 95 ILE A O 1
ATOM 748 N N . HIS A 1 96 ? -39.035 19.036 19.405 1.00 24.69 96 HIS A N 1
ATOM 749 C CA . HIS A 1 96 ? -37.949 19.277 20.346 1.00 24.69 96 HIS A CA 1
ATOM 750 C C . HIS A 1 96 ? -37.570 17.949 21.015 1.00 24.69 96 HIS A C 1
ATOM 752 O O . HIS A 1 96 ? -38.233 17.501 21.946 1.00 24.69 96 HIS A O 1
ATOM 758 N N . TYR A 1 97 ? -36.484 17.323 20.562 1.00 26.89 97 TYR A N 1
ATOM 759 C CA . TYR A 1 97 ? -35.819 16.280 21.343 1.00 26.89 97 TYR A CA 1
ATOM 760 C C . TYR A 1 97 ? -34.971 16.946 22.445 1.00 26.89 97 TYR A C 1
ATOM 762 O O . TYR A 1 97 ? -34.229 17.891 22.147 1.00 26.89 97 TYR A O 1
ATOM 770 N N . PRO A 1 98 ? -35.061 16.510 23.715 1.00 30.45 98 PRO A N 1
ATOM 771 C CA . PRO A 1 98 ? -34.258 17.076 24.792 1.00 30.45 98 PRO A CA 1
ATOM 772 C C . PRO A 1 98 ? -32.775 16.737 24.576 1.00 30.45 98 PRO A C 1
ATOM 774 O O . PRO A 1 98 ? -32.399 15.573 24.450 1.00 30.45 98 PRO A O 1
ATOM 777 N N . LYS A 1 99 ? -31.924 17.768 24.516 1.00 38.25 99 LYS A N 1
ATOM 778 C CA . LYS A 1 99 ? -30.459 17.628 24.478 1.00 38.25 99 LYS A CA 1
ATOM 779 C C . LYS A 1 99 ? -29.992 17.003 25.797 1.00 38.25 99 LYS A C 1
ATOM 781 O O . LYS A 1 99 ? -30.391 17.468 26.862 1.00 38.25 99 LYS A O 1
ATOM 786 N N . SER A 1 100 ? -29.178 15.948 25.728 1.00 46.00 100 SER A N 1
ATOM 787 C CA . SER A 1 100 ? -28.717 15.204 26.903 1.00 46.00 100 SER A CA 1
ATOM 788 C C . SER A 1 100 ? -27.690 16.013 27.696 1.00 46.00 100 SER A C 1
ATOM 790 O O . SER A 1 100 ? -26.495 15.991 27.401 1.00 46.00 100 SER A O 1
ATOM 792 N N . GLU A 1 101 ? -28.158 16.723 28.712 1.00 51.91 101 GLU A N 1
ATOM 793 C CA . GLU A 1 101 ? -27.318 17.171 29.816 1.00 51.91 101 GLU A CA 1
ATOM 794 C C . GLU A 1 101 ? -26.594 15.956 30.422 1.00 51.91 101 GLU A C 1
ATOM 796 O O . GLU A 1 101 ? -27.227 14.934 30.711 1.00 51.91 101 GLU A O 1
ATOM 801 N N . VAL A 1 102 ? -25.272 16.037 30.610 1.00 58.06 102 VAL A N 1
ATOM 802 C CA . VAL A 1 102 ? -24.552 14.995 31.350 1.00 58.06 102 VAL A CA 1
ATOM 803 C C . VAL A 1 102 ? -24.922 15.163 32.820 1.00 58.06 102 VAL A C 1
ATOM 805 O O . VAL A 1 102 ? -24.391 16.040 33.506 1.00 58.06 102 VAL A O 1
ATOM 808 N N . ARG A 1 103 ? -25.865 14.340 33.295 1.00 63.41 103 ARG A N 1
ATOM 809 C CA . ARG A 1 103 ? -26.210 14.269 34.717 1.00 63.41 103 ARG A CA 1
ATOM 810 C C . ARG A 1 103 ? -25.010 13.748 35.497 1.00 63.41 103 ARG A C 1
ATOM 812 O O . ARG A 1 103 ? -24.565 12.621 35.299 1.00 63.41 103 ARG A O 1
ATOM 819 N N . GLY A 1 104 ? -24.505 14.603 36.369 1.00 67.69 104 GLY A N 1
ATOM 820 C CA . GLY A 1 104 ? -23.457 14.317 37.328 1.00 67.69 104 GLY A CA 1
ATOM 821 C C . GLY A 1 104 ? -23.992 13.706 38.624 1.00 67.69 104 GLY A C 1
ATOM 822 O O . GLY A 1 104 ? -25.149 13.277 38.698 1.00 67.69 104 GLY A O 1
ATOM 823 N N . PRO A 1 105 ? -23.146 13.645 39.665 1.00 79.75 105 PRO A N 1
ATOM 824 C CA . PRO A 1 105 ? -23.515 13.074 40.947 1.00 79.75 105 PRO A CA 1
ATOM 825 C C . PRO A 1 105 ? -24.640 13.879 41.606 1.00 79.75 105 PRO A C 1
ATOM 827 O O . PRO A 1 105 ? -24.753 15.098 41.447 1.00 79.75 105 PRO A O 1
ATOM 830 N N . SER A 1 106 ? -25.456 13.178 42.388 1.00 87.81 106 SER A N 1
ATOM 831 C CA . SER A 1 106 ? -26.468 13.784 43.246 1.00 87.81 106 SER A CA 1
ATOM 832 C C . SER A 1 106 ? -26.122 13.571 44.711 1.00 87.81 106 SER A C 1
ATOM 834 O O . SER A 1 106 ? -25.689 12.482 45.088 1.00 87.81 106 SER A O 1
ATOM 836 N N . PHE A 1 107 ? -26.371 14.567 45.550 1.00 89.94 107 PHE A N 1
ATOM 837 C CA . PHE A 1 107 ? -26.113 14.497 46.983 1.00 89.94 107 PHE A CA 1
ATOM 838 C C . PHE A 1 107 ? -27.249 15.143 47.771 1.00 89.94 107 PHE A C 1
ATOM 840 O O . PHE A 1 107 ? -27.990 15.985 47.266 1.00 89.94 107 PHE A O 1
ATOM 847 N N . ARG A 1 108 ? -27.411 14.723 49.028 1.00 89.56 108 ARG A N 1
ATOM 848 C CA . ARG A 1 108 ? -28.448 15.255 49.919 1.00 89.56 108 ARG A CA 1
ATOM 849 C C . ARG A 1 108 ? -27.875 16.195 50.968 1.00 89.56 108 ARG A C 1
ATOM 851 O O . ARG A 1 108 ? -26.827 15.897 51.555 1.00 89.56 108 ARG A O 1
ATOM 858 N N . ILE A 1 109 ? -28.620 17.268 51.216 1.00 88.50 109 ILE A N 1
ATOM 859 C CA . ILE A 1 109 ? -28.504 18.148 52.381 1.00 88.50 109 ILE A CA 1
ATOM 860 C C . ILE A 1 109 ? -29.897 18.202 53.003 1.00 88.50 109 ILE A C 1
ATOM 862 O O . ILE A 1 109 ? -30.861 18.623 52.357 1.00 88.50 109 ILE A O 1
ATOM 866 N N . ASP A 1 110 ? -30.009 17.704 54.231 1.00 86.50 110 ASP A N 1
ATOM 867 C CA . ASP A 1 110 ? -31.279 17.460 54.914 1.00 86.50 110 ASP A CA 1
ATOM 868 C C . ASP A 1 110 ? -32.284 16.706 54.016 1.00 86.50 110 ASP A C 1
ATOM 870 O O . ASP A 1 110 ? -31.988 15.627 53.499 1.00 86.50 110 ASP A O 1
ATOM 874 N N . SER A 1 111 ? -33.477 17.271 53.806 1.00 86.12 111 SER A N 1
ATOM 875 C CA . SER A 1 111 ? -34.540 16.683 52.975 1.00 86.12 111 SER A CA 1
ATOM 876 C C . SER A 1 111 ? -34.455 17.050 51.486 1.00 86.12 111 SER A C 1
ATOM 878 O O . SER A 1 111 ? -35.341 16.671 50.717 1.00 86.12 111 SER A O 1
ATOM 880 N N . LYS A 1 112 ? -33.420 17.789 51.062 1.00 90.31 112 LYS A N 1
ATOM 881 C CA . LYS A 1 112 ? -33.248 18.249 49.677 1.00 90.31 112 LYS A CA 1
ATOM 882 C C . LYS A 1 112 ? -32.218 17.407 48.934 1.00 90.31 112 LYS A C 1
ATOM 884 O O . LYS A 1 112 ? -31.150 17.098 49.465 1.00 90.31 112 LYS A O 1
ATOM 889 N N . LEU A 1 113 ? -32.536 17.057 47.689 1.00 90.06 113 LEU A N 1
ATOM 890 C CA . LEU A 1 113 ? -31.623 16.398 46.761 1.00 90.06 113 LEU A CA 1
ATOM 891 C C . LEU A 1 113 ? -31.076 17.430 45.777 1.00 90.06 113 LEU A C 1
ATOM 893 O O . LEU A 1 113 ? -31.846 18.050 45.048 1.00 90.06 113 LEU A O 1
ATOM 897 N N . PHE A 1 114 ? -29.758 17.563 45.729 1.00 91.88 114 PHE A N 1
ATOM 898 C CA . PHE A 1 114 ? -29.060 18.368 44.739 1.00 91.88 114 PHE A CA 1
ATOM 899 C C . PHE A 1 114 ? -28.485 17.460 43.661 1.00 91.88 114 PHE A C 1
ATOM 901 O O . PHE A 1 114 ? -27.953 16.397 43.971 1.00 91.88 114 PHE A O 1
ATOM 908 N N . SER A 1 115 ? -28.622 17.848 42.397 1.00 89.81 115 SER A N 1
ATOM 909 C CA . SER A 1 115 ? -28.031 17.149 41.253 1.00 89.81 115 SER A CA 1
ATOM 910 C C . SER A 1 115 ? -27.190 18.128 40.454 1.00 89.81 115 SER A C 1
ATOM 912 O O . SER A 1 115 ? -27.651 19.226 40.144 1.00 89.81 115 SER A O 1
ATOM 914 N N . LEU A 1 116 ? -25.961 17.729 40.142 1.00 89.31 116 LEU A N 1
ATOM 915 C CA . LEU A 1 116 ? -25.033 18.543 39.369 1.00 89.31 116 LEU A CA 1
ATOM 916 C C . LEU A 1 116 ? -25.070 18.112 37.907 1.00 89.31 116 LEU A C 1
ATOM 918 O O . LEU A 1 116 ? -25.195 16.926 37.616 1.00 89.31 116 LEU A O 1
ATOM 922 N N . GLY A 1 117 ? -24.941 19.056 36.988 1.00 82.88 117 GLY A N 1
ATOM 923 C CA . GLY A 1 117 ? -24.949 18.793 35.557 1.00 82.88 117 GLY A CA 1
ATOM 924 C C . GLY A 1 117 ? -23.965 19.682 34.821 1.00 82.88 117 GLY A C 1
ATOM 925 O O . GLY A 1 117 ? -23.678 20.799 35.250 1.00 82.88 117 GLY A O 1
ATOM 926 N N . PHE A 1 118 ? -23.411 19.163 33.729 1.00 77.25 118 PHE A N 1
ATOM 927 C CA . PHE A 1 118 ? -22.498 19.913 32.872 1.00 77.25 118 PHE A CA 1
ATOM 928 C C . PHE A 1 118 ? -22.975 19.847 31.420 1.00 77.25 118 PHE A C 1
ATOM 930 O O . PHE A 1 118 ? -23.142 18.755 30.870 1.00 77.25 118 PHE A O 1
ATOM 937 N N . ASP A 1 119 ? -23.178 21.011 30.799 1.00 69.88 119 ASP A N 1
ATOM 938 C CA . ASP A 1 119 ? -23.506 21.137 29.374 1.00 69.88 119 ASP A CA 1
ATOM 939 C C . ASP A 1 119 ? -22.361 21.861 28.652 1.00 69.88 119 ASP A C 1
ATOM 941 O O . ASP A 1 119 ? -22.205 23.078 28.743 1.00 69.88 119 ASP A O 1
ATOM 945 N N . GLY A 1 120 ? -21.530 21.099 27.934 1.00 49.34 120 GLY A N 1
ATOM 946 C CA . GLY A 1 120 ? -20.300 21.571 27.284 1.00 49.34 120 GLY A CA 1
ATOM 947 C C . GLY A 1 120 ? -20.497 22.462 26.049 1.00 49.34 120 GLY A C 1
ATOM 948 O O . GLY A 1 120 ? -19.610 22.499 25.199 1.00 49.34 120 GLY A O 1
ATOM 949 N N . GLY A 1 121 ? -21.644 23.136 25.913 1.00 52.09 121 GLY A N 1
ATOM 950 C CA . GLY A 1 121 ? -22.006 23.931 24.733 1.00 52.09 121 GLY A CA 1
ATOM 951 C C . GLY A 1 121 ? -22.754 25.243 25.000 1.00 52.09 121 GLY A C 1
ATOM 952 O O . GLY A 1 121 ? -23.262 25.832 24.046 1.00 52.09 121 GLY A O 1
ATOM 953 N N . ARG A 1 122 ? -22.855 25.712 26.254 1.00 59.66 122 ARG A N 1
ATOM 954 C CA . ARG A 1 122 ? -23.512 26.987 26.619 1.00 59.66 122 ARG A CA 1
ATOM 955 C C . ARG A 1 122 ? -22.529 27.991 27.226 1.00 59.66 122 ARG A C 1
ATOM 957 O O . ARG A 1 122 ? -21.467 27.609 27.702 1.00 59.66 122 ARG A O 1
ATOM 964 N N . PHE A 1 123 ? -22.925 29.269 27.238 1.00 64.12 123 PHE A N 1
ATOM 965 C CA . PHE A 1 123 ? -22.205 30.348 27.933 1.00 64.12 123 PHE A CA 1
ATOM 966 C C . PHE A 1 123 ? -22.096 30.086 29.451 1.00 64.12 123 PHE A C 1
ATOM 968 O O . PHE A 1 123 ? -21.087 30.424 30.061 1.00 64.12 123 PHE A O 1
ATOM 975 N N . ASP A 1 124 ? -23.090 29.397 30.026 1.00 76.94 124 ASP A N 1
ATOM 976 C CA . ASP A 1 124 ? -23.141 28.972 31.431 1.00 76.94 124 ASP A CA 1
ATOM 977 C C . ASP A 1 124 ? -23.242 27.446 31.482 1.00 76.94 124 ASP A C 1
ATOM 979 O O . ASP A 1 124 ? -24.334 26.895 31.333 1.00 76.94 124 ASP A O 1
ATOM 983 N N . PRO A 1 125 ? -22.112 26.733 31.589 1.00 76.56 125 PRO A N 1
ATOM 984 C CA . PRO A 1 125 ? -22.096 25.283 31.440 1.00 76.56 125 PRO A CA 1
ATOM 985 C C . PRO A 1 125 ? -22.373 24.532 32.752 1.00 76.56 125 PRO A C 1
ATOM 987 O O . PRO A 1 125 ? -22.553 23.314 32.716 1.00 76.56 125 PRO A O 1
ATOM 990 N N . TYR A 1 126 ? -22.389 25.221 33.902 1.00 86.44 126 TYR A N 1
ATOM 991 C CA . TYR A 1 126 ? -22.522 24.610 35.228 1.00 86.44 126 TYR A CA 1
ATOM 992 C C . TYR A 1 126 ? -23.976 24.653 35.699 1.00 86.44 126 TYR A C 1
ATOM 994 O O . TYR A 1 126 ? -24.496 25.722 36.008 1.00 86.44 126 TYR A O 1
ATOM 1002 N N . HIS A 1 127 ? -24.629 23.496 35.772 1.00 88.88 127 HIS A N 1
ATOM 1003 C CA . HIS A 1 127 ? -26.026 23.387 36.18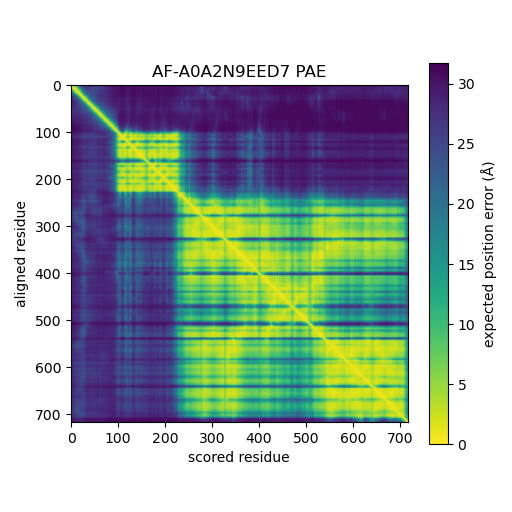1 1.00 88.88 127 HIS A CA 1
ATOM 1004 C C . HIS A 1 127 ? -26.147 22.762 37.562 1.00 88.88 127 HIS A C 1
ATOM 1006 O O . HIS A 1 127 ? -25.612 21.682 37.824 1.00 88.88 127 HIS A O 1
ATOM 1012 N N . VAL A 1 128 ? -26.902 23.411 38.440 1.00 90.62 128 VAL A N 1
ATOM 1013 C CA . VAL A 1 128 ? -27.262 22.850 39.738 1.00 90.62 128 VAL A CA 1
ATOM 1014 C C . VAL A 1 128 ? -28.776 22.795 39.837 1.00 90.62 128 VAL A C 1
ATOM 1016 O O . VAL A 1 128 ? -29.465 23.799 39.669 1.00 90.62 128 VAL A O 1
ATOM 1019 N N . MET A 1 129 ? -29.290 21.601 40.110 1.00 90.88 129 MET A N 1
ATOM 1020 C CA . MET A 1 129 ? -30.708 21.348 40.325 1.00 90.88 129 MET A CA 1
ATOM 1021 C C . MET A 1 129 ? -30.957 21.019 41.787 1.00 90.88 129 MET A C 1
ATOM 1023 O O . MET A 1 129 ? -30.264 20.186 42.365 1.00 90.88 129 MET A O 1
ATOM 1027 N N . GLU A 1 130 ? -31.998 21.609 42.354 1.00 92.56 130 GLU A N 1
ATOM 1028 C CA . GLU A 1 130 ? -32.533 21.283 43.669 1.00 92.56 130 GLU A CA 1
ATOM 1029 C C . GLU A 1 130 ? -33.877 20.575 43.502 1.00 92.56 130 GLU A C 1
ATOM 1031 O O . GLU A 1 130 ? -34.729 21.024 42.739 1.00 92.56 130 GLU A O 1
ATOM 1036 N N . ARG A 1 131 ? -34.115 19.501 44.259 1.00 89.12 131 ARG A N 1
ATOM 1037 C CA . ARG A 1 131 ? -35.421 18.841 44.327 1.00 89.12 131 ARG A CA 1
ATOM 1038 C C . ARG A 1 131 ? -35.832 18.536 45.764 1.00 89.12 131 ARG A C 1
ATOM 1040 O O . ARG A 1 131 ? -35.075 17.931 46.525 1.00 89.12 131 ARG A O 1
ATOM 1047 N N . ARG A 1 132 ? -37.078 18.882 46.109 1.00 85.25 132 ARG A N 1
ATOM 1048 C CA . ARG A 1 132 ? -37.743 18.519 47.372 1.00 85.25 132 ARG A CA 1
ATOM 1049 C C . ARG A 1 132 ? -39.228 18.245 47.125 1.00 85.25 132 ARG A C 1
ATOM 1051 O O . ARG A 1 132 ? -40.026 19.168 46.987 1.00 85.25 132 ARG A O 1
ATOM 1058 N N . GLY A 1 133 ? -39.616 16.972 47.062 1.00 79.12 133 GLY A N 1
ATOM 1059 C CA . GLY A 1 133 ? -40.989 16.592 46.707 1.00 79.12 133 GLY A CA 1
ATOM 1060 C C . GLY A 1 133 ? -41.367 17.090 45.305 1.00 79.12 133 GLY A C 1
ATOM 1061 O O . GLY A 1 133 ? -40.728 16.693 44.327 1.00 79.12 133 GLY A O 1
ATOM 1062 N N . LYS A 1 134 ? -42.387 17.960 45.223 1.00 70.06 134 LYS A N 1
ATOM 1063 C CA . LYS A 1 134 ? -42.834 18.633 43.985 1.00 70.06 134 LYS A CA 1
ATOM 1064 C C . LYS A 1 134 ? -42.068 19.929 43.670 1.00 70.06 134 LYS A C 1
ATOM 1066 O O . LYS A 1 134 ? -42.186 20.431 42.560 1.00 70.06 134 LYS A O 1
ATOM 1071 N N . PHE A 1 135 ? -41.303 20.472 44.621 1.00 73.50 135 PHE A N 1
ATOM 1072 C CA . PHE A 1 135 ? -40.509 21.682 44.406 1.00 73.50 135 PHE A CA 1
ATOM 1073 C C . PHE A 1 135 ? -39.214 21.347 43.659 1.00 73.50 135 PHE A C 1
ATOM 1075 O O . PHE A 1 135 ? -38.496 20.418 44.052 1.00 73.50 135 PHE A O 1
ATOM 1082 N N . GLN A 1 136 ? -38.919 22.117 42.612 1.00 81.88 136 GLN A N 1
ATOM 1083 C CA . GLN A 1 136 ? -37.703 21.998 41.818 1.00 81.88 136 GLN A CA 1
ATOM 1084 C C . GLN A 1 136 ? -37.096 23.385 41.582 1.00 81.88 136 GLN A C 1
ATOM 1086 O O . GLN A 1 136 ? -37.735 24.241 40.979 1.00 81.88 136 GLN A O 1
ATOM 1091 N N . GLY A 1 137 ? -35.870 23.579 42.064 1.00 86.06 137 GLY A N 1
ATOM 1092 C CA . GLY A 1 137 ? -35.028 24.735 41.763 1.00 86.06 137 GLY A CA 1
ATOM 1093 C C . GLY A 1 137 ? -33.984 24.368 40.711 1.00 86.06 137 GLY A C 1
ATOM 1094 O O . GLY A 1 137 ? -33.580 23.206 40.597 1.00 86.06 137 GLY A O 1
ATOM 1095 N N . SER A 1 138 ? -33.556 25.342 39.920 1.00 89.88 138 SER A N 1
ATOM 1096 C CA . SER A 1 138 ? -32.548 25.165 38.875 1.00 89.88 138 SER A CA 1
ATOM 1097 C C . SER A 1 138 ? -31.802 26.475 38.688 1.00 89.88 138 SER A C 1
ATOM 1099 O O . SER A 1 138 ? -32.413 27.546 38.659 1.00 89.88 138 SER A O 1
ATOM 1101 N N . LEU A 1 139 ? -30.481 26.377 38.581 1.00 90.44 139 LEU A N 1
ATOM 1102 C CA . LEU A 1 139 ? -29.612 27.518 38.354 1.00 90.44 139 LEU A CA 1
ATOM 1103 C C . LEU A 1 139 ? -28.461 27.129 37.436 1.00 90.44 139 LEU A C 1
ATOM 1105 O O . LEU A 1 139 ? -27.778 26.125 37.665 1.00 90.44 139 LEU A O 1
ATOM 1109 N N . TRP A 1 140 ? -28.251 27.951 36.414 1.00 86.62 140 TRP A N 1
ATOM 1110 C CA . TRP A 1 140 ? -27.135 27.843 35.488 1.00 86.62 140 TRP A CA 1
ATOM 1111 C C . TRP A 1 140 ? -26.113 28.923 35.820 1.00 86.62 140 TRP A C 1
ATOM 1113 O O . TRP A 1 140 ? -26.463 30.086 35.993 1.00 86.62 140 TRP A O 1
ATOM 1123 N N . LEU A 1 141 ? -24.848 28.534 35.928 1.00 85.94 141 LEU A N 1
ATOM 1124 C CA . LEU A 1 141 ? -23.756 29.423 36.301 1.00 85.94 141 LEU A CA 1
ATOM 1125 C C . LEU A 1 141 ? -22.647 29.366 35.249 1.00 85.94 141 LEU A C 1
ATOM 1127 O O . LEU A 1 141 ? -22.286 28.295 34.753 1.00 85.94 141 LEU A O 1
ATOM 1131 N N . GLY A 1 142 ? -22.081 30.527 34.928 1.00 81.75 142 GLY A N 1
ATOM 1132 C CA . GLY A 1 142 ? -20.777 30.646 34.278 1.00 81.75 142 GLY A CA 1
ATOM 1133 C C . GLY A 1 142 ? -19.635 30.428 35.277 1.00 81.75 142 GLY A C 1
ATOM 1134 O O . GLY A 1 142 ? -19.847 30.408 36.490 1.00 81.75 142 GLY A O 1
ATOM 1135 N N . LEU A 1 143 ? -18.393 30.294 34.794 1.00 80.44 143 LEU A N 1
ATOM 1136 C CA . LEU A 1 143 ? -17.233 30.032 35.668 1.00 80.44 143 LEU A CA 1
ATOM 1137 C C . LEU A 1 143 ? -17.006 31.150 36.696 1.00 80.44 143 LEU A C 1
ATOM 1139 O O . LEU A 1 143 ? -16.684 30.865 37.848 1.00 80.44 143 LEU A O 1
ATOM 1143 N N . ARG A 1 144 ? -17.207 32.413 36.294 1.00 81.94 144 ARG A N 1
ATOM 1144 C CA . ARG A 1 144 ? -17.106 33.573 37.193 1.00 81.94 144 ARG A CA 1
ATOM 1145 C C . ARG A 1 144 ? -18.184 33.549 38.275 1.00 81.94 144 ARG A C 1
ATOM 1147 O O . ARG A 1 144 ? -17.856 33.671 39.449 1.00 81.94 144 ARG A O 1
ATOM 1154 N N . GLY A 1 145 ? -19.439 33.304 37.891 1.00 86.12 145 GLY A N 1
ATOM 1155 C CA . GLY A 1 145 ? -20.559 33.173 38.829 1.00 86.12 145 GLY A CA 1
ATOM 1156 C C . GLY A 1 145 ? -20.404 32.019 39.809 1.00 86.12 145 GLY A C 1
ATOM 1157 O O . GLY A 1 145 ? -20.662 32.189 40.996 1.00 86.12 145 GLY A O 1
ATOM 1158 N N . LEU A 1 146 ? -19.907 30.875 39.339 1.00 87.56 146 LEU A N 1
ATOM 1159 C CA . LEU A 1 146 ? -19.632 29.724 40.190 1.00 87.56 146 LEU A CA 1
ATOM 1160 C C . LEU A 1 146 ? -18.529 30.013 41.221 1.00 87.56 146 LEU A C 1
ATOM 1162 O O . LEU A 1 146 ? -18.701 29.681 42.390 1.00 87.56 146 LEU A O 1
ATOM 1166 N N . ARG A 1 147 ? -17.406 30.625 40.809 1.00 85.88 147 ARG A N 1
ATOM 1167 C CA . ARG A 1 147 ? -16.317 30.987 41.737 1.00 85.88 147 ARG A CA 1
ATOM 1168 C C . ARG A 1 147 ? -16.786 32.000 42.777 1.00 85.88 147 ARG A C 1
ATOM 1170 O O . ARG A 1 147 ? -16.591 31.757 43.962 1.00 85.88 147 ARG A O 1
ATOM 1177 N N . TRP A 1 148 ? -17.476 33.051 42.335 1.00 90.12 148 TRP A N 1
ATOM 1178 C CA . TRP A 1 148 ? -18.047 34.061 43.223 1.00 90.12 148 TRP A CA 1
ATOM 1179 C C . TRP A 1 148 ? -19.003 33.446 44.253 1.00 90.12 148 TRP A C 1
ATOM 1181 O O . TRP A 1 148 ? -18.828 33.651 45.449 1.00 90.12 148 TRP A O 1
ATOM 1191 N N . ALA A 1 149 ? -19.960 32.618 43.816 1.00 88.19 149 ALA A N 1
ATOM 1192 C CA . ALA A 1 149 ? -20.912 31.984 44.727 1.00 88.19 149 ALA A CA 1
ATOM 1193 C C . ALA A 1 149 ? -20.209 31.106 45.778 1.00 88.19 149 ALA A C 1
ATOM 1195 O O . ALA A 1 149 ? -20.597 31.113 46.941 1.00 88.19 149 ALA A O 1
ATOM 1196 N N . LEU A 1 150 ? -19.156 30.373 45.396 1.00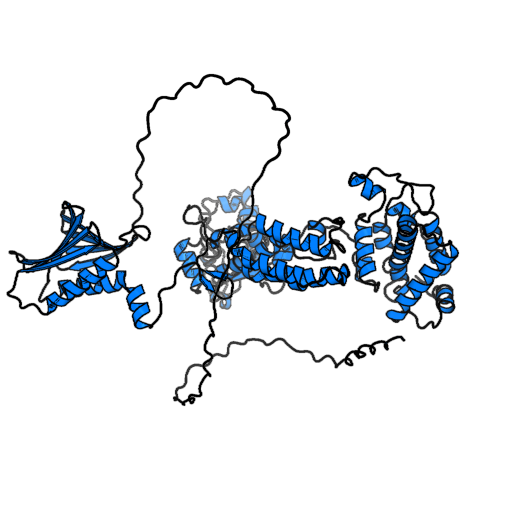 87.81 150 LEU A N 1
ATOM 1197 C CA . LEU A 1 150 ? -18.381 29.542 46.326 1.00 87.81 150 LEU A CA 1
ATOM 1198 C C . LEU A 1 150 ? -17.534 30.367 47.304 1.00 87.81 150 LEU A C 1
ATOM 1200 O O . LEU A 1 150 ? -17.381 29.960 48.453 1.00 87.81 150 LEU A O 1
ATOM 1204 N N . GLU A 1 151 ? -16.984 31.500 46.869 1.00 85.75 151 GLU A N 1
ATOM 1205 C CA . GLU A 1 151 ? -16.244 32.427 47.734 1.00 85.75 151 GLU A CA 1
ATOM 1206 C C . GLU A 1 151 ? -17.165 33.089 48.762 1.00 85.75 151 GLU A C 1
ATOM 1208 O O . GLU A 1 151 ? -16.869 33.044 49.955 1.00 85.75 151 GLU A O 1
ATOM 1213 N N . GLU A 1 152 ? -18.311 33.626 48.335 1.00 87.31 152 GLU A N 1
ATOM 1214 C CA . GLU A 1 152 ? -19.285 34.235 49.249 1.00 87.31 152 GLU A CA 1
ATOM 1215 C C . GLU A 1 152 ? -19.902 33.204 50.204 1.00 87.31 152 GLU A C 1
ATOM 1217 O O . GLU A 1 152 ? -20.017 33.464 51.401 1.00 87.31 152 GLU A O 1
ATOM 1222 N N . MET A 1 153 ? -20.209 31.988 49.733 1.00 83.62 153 MET A N 1
ATOM 1223 C CA . MET A 1 153 ? -20.629 30.903 50.630 1.00 83.62 153 MET A CA 1
ATOM 1224 C C . MET A 1 153 ? -19.540 30.530 51.646 1.00 83.62 153 MET A C 1
ATOM 1226 O O . MET A 1 153 ? -19.865 30.159 52.773 1.00 83.62 153 MET A O 1
ATOM 1230 N N . GLY A 1 154 ? -18.259 30.632 51.276 1.00 77.88 154 GLY A N 1
ATOM 1231 C CA . GLY A 1 154 ? -17.135 30.396 52.182 1.00 77.88 154 GLY A CA 1
ATOM 1232 C C . GLY A 1 154 ? -17.111 31.374 53.359 1.00 77.88 154 GLY A C 1
ATOM 1233 O O . GLY A 1 154 ? -16.876 30.948 54.489 1.00 77.88 154 GLY A O 1
ATOM 1234 N N . LYS A 1 155 ? -17.446 32.649 53.120 1.00 80.56 155 LYS A N 1
ATOM 1235 C CA . LYS A 1 155 ? -17.495 33.706 54.149 1.00 80.56 155 LYS A CA 1
ATOM 1236 C C . LYS A 1 155 ? -18.621 33.514 55.168 1.00 80.56 155 LYS A C 1
ATOM 1238 O O . LYS A 1 155 ? -18.546 34.033 56.277 1.00 80.56 155 LYS A O 1
ATOM 1243 N N . LEU A 1 156 ? -19.656 32.740 54.832 1.00 76.00 156 LEU A N 1
ATOM 1244 C CA . LEU A 1 156 ? -20.764 32.446 55.750 1.00 76.00 156 LEU A CA 1
ATOM 1245 C C . LEU A 1 156 ? -20.373 31.516 56.908 1.00 76.00 156 LEU A C 1
ATOM 1247 O O . LEU A 1 156 ? -21.139 31.399 57.864 1.00 76.00 156 LEU A O 1
ATOM 1251 N N . LYS A 1 157 ? -19.207 30.856 56.843 1.00 66.31 157 LYS A N 1
ATOM 1252 C CA . LYS A 1 157 ? -18.705 29.971 57.910 1.00 66.31 157 LYS A CA 1
ATOM 1253 C C . LYS A 1 157 ? -18.317 30.731 59.178 1.00 66.31 157 LYS A C 1
ATOM 1255 O O . LYS A 1 157 ? -18.446 30.177 60.266 1.00 66.31 157 LYS A O 1
ATOM 1260 N N . ASP A 1 158 ? -17.912 31.989 59.027 1.00 62.34 158 ASP A N 1
ATOM 1261 C CA . ASP A 1 158 ? -17.438 32.844 60.120 1.00 62.34 158 ASP A CA 1
ATOM 1262 C C . ASP A 1 158 ? -18.554 33.740 60.693 1.00 62.34 158 ASP A C 1
ATOM 1264 O O . ASP A 1 158 ? -18.340 34.499 61.639 1.00 62.34 158 ASP A O 1
ATOM 1268 N N . LEU A 1 159 ? -19.770 33.656 60.137 1.00 65.50 159 LEU A N 1
ATOM 1269 C CA . LEU A 1 159 ? -20.909 34.467 60.557 1.00 65.50 159 LEU A CA 1
ATOM 1270 C C . LEU A 1 159 ? -21.603 33.837 61.777 1.00 65.50 159 LEU A C 1
ATOM 1272 O O . LEU A 1 159 ? -22.160 32.736 61.698 1.00 65.50 159 LEU A O 1
ATOM 1276 N N . ALA A 1 160 ? -21.606 34.559 62.903 1.00 56.72 160 ALA A N 1
ATOM 1277 C CA . ALA A 1 160 ? -22.246 34.134 64.148 1.00 56.72 160 ALA A CA 1
ATOM 1278 C C . ALA A 1 160 ? -23.705 33.682 63.929 1.00 56.72 160 ALA A C 1
ATOM 1280 O O . ALA A 1 160 ? -24.447 34.249 63.122 1.00 56.72 160 ALA A O 1
ATOM 1281 N N . SER A 1 161 ? -24.132 32.659 64.676 1.00 57.38 161 SER A N 1
ATOM 1282 C CA . SER A 1 161 ? -25.411 31.943 64.521 1.00 57.38 161 SER A CA 1
ATOM 1283 C C . SER A 1 161 ? -26.682 32.811 64.597 1.00 57.38 161 SER A C 1
ATOM 1285 O O . SER A 1 161 ? -27.765 32.311 64.303 1.00 57.38 161 SER A O 1
ATOM 1287 N N . SER A 1 162 ? -26.574 34.086 64.989 1.00 53.34 162 SER A N 1
ATOM 1288 C CA . SER A 1 162 ? -27.688 35.011 65.242 1.00 53.34 162 SER A CA 1
ATOM 1289 C C . SER A 1 162 ? -27.879 36.128 64.204 1.00 53.34 162 SER A C 1
ATOM 1291 O O . SER A 1 162 ? -28.894 36.817 64.268 1.00 53.34 162 SER A O 1
ATOM 1293 N N . GLN A 1 163 ? -26.978 36.314 63.231 1.00 55.06 163 GLN A N 1
ATOM 1294 C CA . GLN A 1 163 ? -27.158 37.321 62.172 1.00 55.06 163 GLN A CA 1
ATOM 1295 C C . GLN A 1 163 ? -27.804 36.699 60.924 1.00 55.06 163 GLN A C 1
ATOM 1297 O O . GLN A 1 163 ? -27.161 35.980 60.161 1.00 55.06 163 GLN A O 1
ATOM 1302 N N . ALA A 1 164 ? -29.090 36.982 60.706 1.00 54.75 164 ALA A N 1
ATOM 1303 C CA . ALA A 1 164 ? -29.721 36.864 59.392 1.00 54.75 164 ALA A CA 1
ATOM 1304 C C . ALA A 1 164 ? -29.613 38.227 58.689 1.00 54.75 164 ALA A C 1
ATOM 1306 O O . ALA A 1 164 ? -29.913 39.245 59.311 1.00 54.75 164 ALA A O 1
ATOM 1307 N N . GLY A 1 165 ? -29.170 38.253 57.427 1.00 64.56 165 GLY A N 1
ATOM 1308 C CA . GLY A 1 165 ? -29.024 39.506 56.669 1.00 64.56 165 GLY A CA 1
ATOM 1309 C C . GLY A 1 165 ? -27.750 39.665 55.831 1.00 64.56 165 GLY A C 1
ATOM 1310 O O . GLY A 1 165 ? -27.370 40.792 55.529 1.00 64.56 165 GLY A O 1
ATOM 1311 N N . HIS A 1 166 ? -27.067 38.577 55.459 1.00 77.69 166 HIS A N 1
ATOM 1312 C CA . HIS A 1 166 ? -25.949 38.658 54.514 1.00 77.69 166 HIS A CA 1
ATOM 1313 C C . HIS A 1 166 ? -26.490 38.636 53.081 1.00 77.69 166 HIS A C 1
ATOM 1315 O O . HIS A 1 166 ? -26.980 37.599 52.635 1.00 77.69 166 HIS A O 1
ATOM 1321 N N . PHE A 1 167 ? -26.406 39.771 52.388 1.00 86.06 167 PHE A N 1
ATOM 1322 C CA . PHE A 1 167 ? -26.823 39.934 50.997 1.00 86.06 167 PHE A CA 1
ATOM 1323 C C . PHE A 1 167 ? -25.619 40.354 50.165 1.00 86.06 167 PHE A C 1
ATOM 1325 O O . PHE A 1 167 ? -24.983 41.365 50.463 1.00 86.06 167 PHE A O 1
ATOM 1332 N N . GLN A 1 168 ? -25.305 39.581 49.134 1.00 90.12 168 GLN A N 1
ATOM 1333 C CA . GLN A 1 168 ? -24.227 39.883 48.204 1.00 90.12 168 GLN A CA 1
ATOM 1334 C C . GLN A 1 168 ? -24.725 39.785 46.776 1.00 90.12 168 GLN A C 1
ATOM 1336 O O . GLN A 1 168 ? -25.494 38.892 46.421 1.00 90.12 168 GLN A O 1
ATOM 1341 N N . PHE A 1 169 ? -24.245 40.705 45.948 1.00 91.06 169 PHE A N 1
ATOM 1342 C CA . PHE A 1 169 ? -24.635 40.800 44.553 1.00 91.06 169 PHE A CA 1
ATOM 1343 C C . PHE A 1 169 ? -23.397 40.775 43.675 1.00 91.06 169 PHE A C 1
ATOM 1345 O O . PHE A 1 169 ? -22.413 41.464 43.941 1.00 91.06 169 PHE A O 1
ATOM 1352 N N . MET A 1 170 ? -23.474 40.029 42.582 1.00 89.75 170 MET A N 1
ATOM 1353 C CA . MET A 1 170 ? -22.481 40.075 41.524 1.00 89.75 170 MET A CA 1
ATOM 1354 C C . MET A 1 170 ? -23.160 40.337 40.194 1.00 89.75 170 MET A C 1
ATOM 1356 O O . MET A 1 170 ? -24.180 39.735 39.860 1.00 89.75 170 MET A O 1
ATOM 1360 N N . ARG A 1 171 ? -22.584 41.264 39.431 1.00 86.56 171 ARG A N 1
ATOM 1361 C CA . ARG A 1 171 ? -23.064 41.631 38.104 1.00 86.56 171 ARG A CA 1
ATOM 1362 C C . ARG A 1 171 ? -22.075 41.155 37.046 1.00 86.56 171 ARG A C 1
ATOM 1364 O O . ARG A 1 171 ? -20.916 41.556 37.067 1.00 86.56 171 ARG A O 1
ATOM 1371 N N . ASP A 1 172 ? -22.558 40.360 36.095 1.00 76.06 172 ASP A N 1
ATOM 1372 C CA . ASP A 1 172 ? -21.811 39.947 34.899 1.00 76.06 172 ASP A CA 1
ATOM 1373 C C . ASP A 1 172 ? -22.619 40.374 33.662 1.00 76.06 172 ASP A C 1
ATOM 1375 O O . ASP A 1 172 ? -23.551 39.698 33.217 1.00 76.06 172 ASP A O 1
ATOM 1379 N N . GLY A 1 173 ? -22.338 41.581 33.158 1.00 80.19 173 GLY A N 1
ATOM 1380 C CA . GLY A 1 173 ? -23.077 42.202 32.053 1.00 80.19 173 GLY A CA 1
ATOM 1381 C C . GLY A 1 173 ? -24.558 42.470 32.375 1.00 80.19 173 GLY A C 1
ATOM 1382 O O . GLY A 1 173 ? -24.885 43.269 33.258 1.00 80.19 173 GLY A O 1
ATOM 1383 N N . TYR A 1 174 ? -25.459 41.812 31.633 1.00 77.38 174 TYR A N 1
ATOM 1384 C CA . TYR A 1 174 ? -26.924 41.894 31.796 1.00 77.38 174 TYR A CA 1
ATOM 1385 C C . TYR A 1 174 ? -27.486 40.954 32.877 1.00 77.38 174 TYR A C 1
ATOM 1387 O O . TYR A 1 174 ? -28.708 40.851 33.026 1.00 77.38 174 TYR A O 1
ATOM 1395 N N . ARG A 1 175 ? -26.611 40.244 33.599 1.00 82.75 175 ARG A N 1
ATOM 1396 C CA . ARG A 1 175 ? -26.981 39.282 34.639 1.00 82.75 175 ARG A CA 1
ATOM 1397 C C . ARG A 1 175 ? -26.623 39.807 36.012 1.00 82.75 175 ARG A C 1
ATOM 1399 O O . ARG A 1 175 ? -25.547 40.381 36.186 1.00 82.75 175 ARG A O 1
ATOM 1406 N N . THR A 1 176 ? -27.478 39.520 36.981 1.00 89.25 176 THR A N 1
ATOM 1407 C CA . THR A 1 176 ? -27.184 39.742 38.394 1.00 89.25 176 THR A CA 1
ATOM 1408 C C . THR A 1 176 ? -27.414 38.443 39.147 1.00 89.25 176 THR A C 1
ATOM 1410 O O . THR A 1 176 ? -28.508 37.885 39.090 1.00 89.25 176 THR A O 1
ATOM 1413 N N . LEU A 1 177 ? -26.374 37.956 39.821 1.00 91.56 177 LEU A N 1
ATOM 1414 C CA . LEU A 1 177 ? -26.487 36.897 40.813 1.00 91.56 177 LEU A CA 1
ATOM 1415 C C . LEU A 1 177 ? -26.629 37.536 42.189 1.00 91.56 177 LEU A C 1
ATOM 1417 O O . LEU A 1 177 ? -25.852 38.416 42.551 1.00 91.56 177 LEU A O 1
ATOM 1421 N N . GLU A 1 178 ? -27.620 37.079 42.936 1.00 93.06 178 GLU A N 1
ATOM 1422 C CA . GLU A 1 178 ? -27.872 37.464 44.319 1.00 93.06 178 GLU A CA 1
ATOM 1423 C C . GLU A 1 178 ? -27.657 36.241 45.209 1.00 93.06 178 GLU A C 1
ATOM 1425 O O . GLU A 1 178 ? -28.225 35.179 44.948 1.00 93.06 178 GLU A O 1
ATOM 1430 N N . LEU A 1 179 ? -26.858 36.401 46.261 1.00 91.81 179 LEU A N 1
ATOM 1431 C CA . LEU A 1 179 ? -26.698 35.429 47.332 1.00 91.81 179 LEU A CA 1
ATOM 1432 C C . LEU A 1 179 ? -27.203 36.043 48.635 1.00 91.81 179 LEU A C 1
ATOM 1434 O O . LEU A 1 179 ? -26.659 37.042 49.107 1.00 91.81 179 LEU A O 1
ATOM 1438 N N . SER A 1 180 ? -28.200 35.397 49.230 1.00 90.69 180 SER A N 1
ATOM 1439 C CA . SER A 1 180 ? -28.939 35.916 50.380 1.00 90.69 180 SER A CA 1
ATOM 1440 C C . SER A 1 180 ? -29.010 34.865 51.484 1.00 90.69 180 SER A C 1
ATOM 1442 O O . SER A 1 180 ? -29.592 33.795 51.307 1.00 90.69 180 SER A O 1
ATOM 1444 N N . CYS A 1 181 ? -28.409 35.148 52.640 1.00 88.19 181 CYS A N 1
ATOM 1445 C CA . CYS A 1 181 ? -28.490 34.290 53.821 1.00 88.19 181 CYS A CA 1
ATOM 1446 C C . CYS A 1 181 ? -29.707 34.677 54.666 1.00 88.19 181 CYS A C 1
ATOM 1448 O O . CYS A 1 181 ? -29.741 35.737 55.301 1.00 88.19 181 CYS A O 1
ATOM 1450 N N . LEU A 1 182 ? -30.704 33.796 54.669 1.00 86.25 182 LEU A N 1
ATOM 1451 C CA . LEU A 1 182 ? -32.021 34.009 55.255 1.00 86.25 182 LEU A CA 1
ATOM 1452 C C . LEU A 1 182 ? -32.308 32.962 56.337 1.00 86.25 182 LEU A C 1
ATOM 1454 O O . LEU A 1 182 ? -31.655 31.922 56.428 1.00 86.25 182 LEU A O 1
ATOM 1458 N N . SER A 1 183 ? -33.320 33.215 57.165 1.00 83.94 183 SER A N 1
ATOM 1459 C CA . SER A 1 183 ? -33.790 32.259 58.171 1.00 83.94 183 SER A CA 1
ATOM 1460 C C . SER A 1 183 ? -35.311 32.162 58.169 1.00 83.94 183 SER A C 1
ATOM 1462 O O . SER A 1 183 ? -36.014 33.129 57.884 1.00 83.94 183 SER A O 1
ATOM 1464 N N . ASN A 1 184 ? -35.835 30.966 58.430 1.00 83.56 184 ASN A N 1
ATOM 1465 C CA . ASN A 1 184 ? -37.267 30.735 58.607 1.00 83.56 184 ASN A CA 1
ATOM 1466 C C . ASN A 1 184 ? -37.510 29.691 59.712 1.00 83.56 184 ASN A C 1
ATOM 1468 O O . ASN A 1 184 ? -36.575 29.247 60.377 1.00 83.56 184 ASN A O 1
ATOM 1472 N N . ARG A 1 185 ? -38.768 29.255 59.890 1.00 80.06 185 ARG A N 1
ATOM 1473 C CA . ARG A 1 185 ? -39.146 28.218 60.878 1.00 80.06 185 ARG A CA 1
ATOM 1474 C C . ARG A 1 185 ? -38.363 26.900 60.737 1.00 80.06 185 ARG A C 1
ATOM 1476 O O . ARG A 1 185 ? -38.325 26.121 61.678 1.00 80.06 185 ARG A O 1
ATOM 1483 N N . GLY A 1 186 ? -37.776 26.633 59.570 1.00 74.62 186 GLY A N 1
ATOM 1484 C CA . GLY A 1 186 ? -36.962 25.455 59.271 1.00 74.62 186 GLY A CA 1
ATOM 1485 C C . GLY A 1 186 ? -35.449 25.652 59.429 1.00 74.62 186 GLY A C 1
ATOM 1486 O O . GLY A 1 186 ? -34.706 24.754 59.043 1.00 74.62 186 GLY A O 1
ATOM 1487 N N . GLY A 1 187 ? -34.991 26.788 59.965 1.00 83.69 187 GLY A N 1
ATOM 1488 C CA . GLY A 1 187 ? -33.572 27.109 60.160 1.00 83.69 187 GLY A CA 1
ATOM 1489 C C . GLY A 1 187 ? -33.022 28.116 59.144 1.00 83.69 187 GLY A C 1
ATOM 1490 O O . GLY A 1 187 ? -33.778 28.731 58.384 1.00 83.69 187 GLY A O 1
ATOM 1491 N N . ARG A 1 188 ? -31.695 28.312 59.146 1.00 86.38 188 ARG A N 1
ATOM 1492 C CA . ARG A 1 188 ? -31.013 29.188 58.180 1.00 86.38 188 ARG A CA 1
ATOM 1493 C C . ARG A 1 188 ? -30.796 28.482 56.845 1.00 86.38 188 ARG A C 1
ATOM 1495 O O . ARG A 1 188 ? -30.591 27.266 56.774 1.00 86.38 188 ARG A O 1
ATOM 1502 N N . PHE A 1 189 ? -30.834 29.254 55.771 1.00 88.50 189 PHE A N 1
ATOM 1503 C CA . PHE A 1 189 ? -30.561 28.783 54.423 1.00 88.50 189 PHE A CA 1
ATOM 1504 C C . PHE A 1 189 ? -29.980 29.910 53.571 1.00 88.50 189 PHE A C 1
ATOM 1506 O O . PHE A 1 189 ? -30.237 31.087 53.806 1.00 88.50 189 PHE A O 1
ATOM 1513 N N . VAL A 1 190 ? -29.218 29.527 52.554 1.00 90.88 190 VAL A N 1
ATOM 1514 C CA . VAL A 1 190 ? -28.741 30.433 51.511 1.00 90.88 190 VAL A CA 1
ATOM 1515 C C . VAL A 1 190 ? -29.688 30.333 50.333 1.00 90.88 190 VAL A C 1
ATOM 1517 O O . VAL A 1 190 ? -29.955 29.235 49.848 1.00 90.88 190 VAL A O 1
ATOM 1520 N N . GLU A 1 191 ? -30.197 31.462 49.873 1.00 91.69 191 GLU A N 1
ATOM 1521 C CA . GLU A 1 191 ? -30.886 31.577 48.599 1.00 91.69 191 GLU A CA 1
ATOM 1522 C C . GLU A 1 191 ? -29.925 32.169 47.567 1.00 91.69 191 GLU A C 1
ATOM 1524 O O . GLU A 1 191 ? -29.298 33.194 47.817 1.00 91.69 191 GLU A O 1
ATOM 1529 N N . LEU A 1 192 ? -29.772 31.491 46.432 1.00 92.44 192 LEU A N 1
ATOM 1530 C CA . LEU A 1 192 ? -28.956 31.936 45.308 1.00 92.44 192 LEU A CA 1
ATOM 1531 C C . LEU A 1 192 ? -29.878 32.126 44.106 1.00 92.44 192 LEU A C 1
ATOM 1533 O O . LEU A 1 192 ? -30.505 31.160 43.663 1.00 92.44 192 LEU A O 1
ATOM 1537 N N . VAL A 1 193 ? -29.978 33.353 43.602 1.00 92.38 193 VAL A N 1
ATOM 1538 C CA . VAL A 1 193 ? -30.947 33.753 42.572 1.00 92.38 193 VAL A CA 1
ATOM 1539 C C . VAL A 1 193 ? -30.230 34.390 41.386 1.00 92.38 193 VAL A C 1
ATOM 1541 O O . VAL A 1 193 ? -29.326 35.202 41.565 1.00 92.38 193 VAL A O 1
ATOM 1544 N N . GLU A 1 194 ? -30.640 34.034 40.168 1.00 91.31 194 GLU A N 1
ATOM 1545 C CA . GLU A 1 194 ? -30.214 34.710 38.937 1.00 91.31 194 GLU A CA 1
ATOM 1546 C C . GLU A 1 194 ? -31.328 35.609 38.404 1.00 91.31 194 GLU A C 1
ATOM 1548 O O . GLU A 1 194 ? -32.465 35.165 38.215 1.00 91.31 194 GLU A O 1
ATOM 1553 N N . TYR A 1 195 ? -30.962 36.847 38.074 1.00 88.81 195 TYR A N 1
ATOM 1554 C CA . TYR A 1 195 ? -31.806 37.804 37.371 1.00 88.81 195 TYR A CA 1
ATOM 1555 C C . TYR A 1 195 ? -31.229 38.156 35.995 1.00 88.81 195 TYR A C 1
ATOM 1557 O O . TYR A 1 195 ? -30.030 38.412 35.852 1.00 88.81 195 TYR A O 1
ATOM 1565 N N . HIS A 1 196 ? -32.109 38.273 34.994 1.00 84.38 196 HIS A N 1
ATOM 1566 C CA . HIS A 1 196 ? -31.815 38.867 33.682 1.00 84.38 196 HIS A CA 1
ATOM 1567 C C . HIS A 1 196 ? -32.759 40.028 33.413 1.00 84.38 196 HIS A C 1
ATOM 1569 O O . HIS A 1 196 ? -33.969 39.820 33.312 1.00 84.38 196 HIS A O 1
ATOM 1575 N N . GLY A 1 197 ? -32.216 41.238 33.258 1.00 76.50 197 GLY A N 1
ATOM 1576 C CA . GLY A 1 197 ? -33.026 42.424 32.951 1.00 76.50 197 GLY A CA 1
ATOM 1577 C C . GLY A 1 197 ? -34.157 42.673 33.960 1.00 76.50 197 GLY A C 1
ATOM 1578 O O . GLY A 1 197 ? -35.232 43.106 33.566 1.00 76.50 197 GLY A O 1
ATOM 1579 N N . GLY A 1 198 ? -33.938 42.332 35.237 1.00 73.25 198 GLY A N 1
ATOM 1580 C CA . GLY A 1 198 ? -34.916 42.479 36.323 1.00 73.25 198 GLY A CA 1
ATOM 1581 C C . GLY A 1 198 ? -35.863 41.290 36.533 1.00 73.25 198 GLY A C 1
ATOM 1582 O O . GLY A 1 198 ? -36.525 41.233 37.563 1.00 73.25 198 GLY A O 1
ATOM 1583 N N . ALA A 1 199 ? -35.911 40.310 35.623 1.00 82.88 199 ALA A N 1
ATOM 1584 C CA . ALA A 1 199 ? -36.717 39.099 35.799 1.00 82.88 199 ALA A CA 1
ATOM 1585 C C . ALA A 1 199 ? -35.893 37.959 36.415 1.00 82.88 199 ALA A C 1
ATOM 1587 O O . ALA A 1 199 ? -34.792 37.669 35.940 1.00 82.88 199 ALA A O 1
ATOM 1588 N N . GLN A 1 200 ? -36.444 37.278 37.424 1.00 86.88 200 GLN A N 1
ATOM 1589 C CA . GLN A 1 200 ? -35.844 36.082 38.022 1.00 86.88 200 GLN A CA 1
ATOM 1590 C C . GLN A 1 200 ? -35.881 34.902 37.039 1.00 86.88 200 GLN A C 1
ATOM 1592 O O . GLN A 1 200 ? -36.914 34.604 36.438 1.00 86.88 200 GLN A O 1
ATOM 1597 N N . ARG A 1 201 ? -34.742 34.226 36.870 1.00 84.56 201 ARG A N 1
ATOM 1598 C CA . ARG A 1 201 ? -34.517 33.205 35.829 1.00 84.56 201 ARG A CA 1
ATOM 1599 C C . ARG A 1 201 ? -34.152 31.838 36.383 1.00 84.56 201 ARG A C 1
ATOM 1601 O O . ARG A 1 201 ? -34.506 30.832 35.774 1.00 84.56 201 ARG A O 1
ATOM 1608 N N . GLY A 1 202 ? -33.519 31.808 37.547 1.00 86.25 202 GLY A N 1
ATOM 1609 C CA . GLY A 1 202 ? -33.194 30.585 38.267 1.00 86.25 202 GLY A CA 1
ATOM 1610 C C . GLY A 1 202 ? -33.037 30.860 39.753 1.00 86.25 202 GLY A C 1
ATOM 1611 O O . GLY A 1 202 ? -32.722 31.984 40.149 1.00 86.25 202 GLY A O 1
ATOM 1612 N N . ASN A 1 203 ? -33.280 29.848 40.582 1.00 91.06 203 ASN A N 1
ATOM 1613 C CA . ASN A 1 203 ? -33.016 29.930 42.011 1.00 91.06 203 ASN A CA 1
ATOM 1614 C C . ASN A 1 203 ? -32.676 28.579 42.638 1.00 91.06 203 ASN A C 1
ATOM 1616 O O . ASN A 1 203 ? -33.116 27.517 42.191 1.00 91.06 203 ASN A O 1
ATOM 1620 N N . LEU A 1 204 ? -31.920 28.657 43.728 1.00 92.19 204 LEU A N 1
ATOM 1621 C CA . LEU A 1 204 ? -31.611 27.549 44.621 1.00 92.19 204 LEU A CA 1
ATOM 1622 C C . LEU A 1 204 ? -31.725 28.005 46.066 1.00 92.19 204 LEU A C 1
ATOM 1624 O O . LEU A 1 204 ? -31.379 29.132 46.401 1.00 92.19 204 LEU A O 1
ATOM 1628 N N . ARG A 1 205 ? -32.160 27.100 46.938 1.00 90.75 205 ARG A N 1
ATOM 1629 C CA . ARG A 1 205 ? -32.219 27.294 48.385 1.00 90.75 205 ARG A CA 1
ATOM 1630 C C . ARG A 1 205 ? -31.439 26.188 49.079 1.00 90.75 205 ARG A C 1
ATOM 1632 O O . ARG A 1 205 ? -31.913 25.055 49.184 1.00 90.75 205 ARG A O 1
ATOM 1639 N N . ILE A 1 206 ? -30.277 26.521 49.618 1.00 90.94 206 ILE A N 1
ATOM 1640 C CA . ILE A 1 206 ? -29.350 25.594 50.259 1.00 90.94 206 ILE A CA 1
ATOM 1641 C C . ILE A 1 206 ? -29.487 25.687 51.790 1.00 90.94 206 ILE A C 1
ATOM 1643 O O . ILE A 1 206 ? -29.102 26.703 52.372 1.00 90.94 206 ILE A O 1
ATOM 1647 N N . PRO A 1 207 ? -30.022 24.656 52.472 1.00 89.69 207 PRO A N 1
ATOM 1648 C CA . PRO A 1 207 ? -30.114 24.638 53.929 1.00 89.69 207 PRO A CA 1
ATOM 1649 C C . PRO A 1 207 ? -28.728 24.626 54.575 1.00 89.69 207 PRO A C 1
ATOM 1651 O O . PRO A 1 207 ? -27.805 24.000 54.051 1.00 89.69 207 PRO A O 1
ATOM 1654 N N . GLU A 1 208 ? -28.604 25.265 55.736 1.00 86.50 208 GLU A N 1
ATOM 1655 C CA . GLU A 1 208 ? -27.376 25.234 56.539 1.00 86.50 208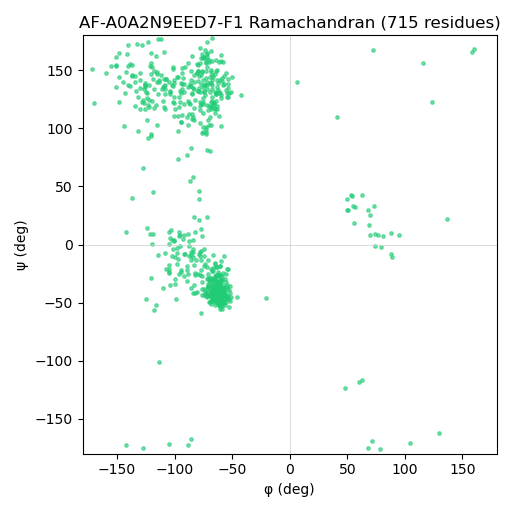 GLU A CA 1
ATOM 1656 C C . GLU A 1 208 ? -27.000 23.812 56.983 1.00 86.50 208 GLU A C 1
ATOM 1658 O O . GLU A 1 208 ? -25.819 23.464 57.063 1.00 86.50 208 GLU A O 1
ATOM 1663 N N . GLY A 1 209 ? -28.000 22.965 57.243 1.00 82.19 209 GLY A N 1
ATOM 1664 C CA . GLY A 1 209 ? -27.813 21.687 57.923 1.00 82.19 209 GLY A CA 1
ATOM 1665 C C . GLY A 1 209 ? -27.408 21.866 59.392 1.00 82.19 209 GLY A C 1
ATOM 1666 O O . GLY A 1 209 ? -27.358 22.974 59.927 1.00 82.19 209 GLY A O 1
ATOM 1667 N N . ARG A 1 210 ? -27.104 20.763 60.088 1.00 76.69 210 ARG A N 1
ATOM 1668 C CA . ARG A 1 210 ? -26.646 20.837 61.487 1.00 76.69 210 ARG A CA 1
ATOM 1669 C C . ARG A 1 210 ? -25.280 21.527 61.565 1.00 76.69 210 ARG A C 1
ATOM 1671 O O . ARG A 1 210 ? -24.309 20.983 61.050 1.00 76.69 210 ARG A O 1
ATOM 1678 N N . ARG A 1 211 ? -25.208 22.678 62.248 1.00 73.81 211 ARG A N 1
ATOM 1679 C CA . ARG A 1 211 ? -23.969 23.446 62.503 1.00 73.81 211 ARG A CA 1
ATOM 1680 C C . ARG A 1 211 ? -23.167 23.771 61.223 1.00 73.81 211 ARG A C 1
ATOM 1682 O O . ARG A 1 211 ? -21.956 23.588 61.201 1.00 73.81 211 ARG A O 1
ATOM 1689 N N . GLY A 1 212 ? -23.830 24.168 60.134 1.00 77.44 212 GLY A N 1
ATOM 1690 C CA . GLY A 1 212 ? -23.159 24.578 58.885 1.00 77.44 212 GLY A CA 1
ATOM 1691 C C . GLY A 1 212 ? -22.665 23.444 57.977 1.00 77.44 212 GLY A C 1
ATOM 1692 O O . GLY A 1 212 ? -22.163 23.705 56.880 1.00 77.44 212 GLY A O 1
ATOM 1693 N N . VAL A 1 213 ? -22.826 22.175 58.376 1.00 82.75 213 VAL A N 1
ATOM 1694 C CA . VAL A 1 213 ? -22.344 21.009 57.608 1.00 82.75 213 VAL A CA 1
ATOM 1695 C C . VAL A 1 213 ? -22.978 20.925 56.212 1.00 82.75 213 VAL A C 1
ATOM 1697 O O . VAL A 1 213 ? -22.338 20.459 55.269 1.00 82.75 213 VAL A O 1
ATOM 1700 N N . GLY A 1 214 ? -24.219 21.392 56.051 1.00 86.12 214 GLY A N 1
ATOM 1701 C CA . GLY A 1 214 ? -24.909 21.435 54.763 1.00 86.12 214 GLY A CA 1
ATOM 1702 C C . GLY A 1 214 ? -24.218 22.356 53.761 1.00 86.12 214 GLY A C 1
ATOM 1703 O O . GLY A 1 214 ? -23.951 21.938 52.634 1.00 86.12 214 GLY A O 1
ATOM 1704 N N . TRP A 1 215 ? -23.845 23.568 54.179 1.00 88.56 215 TRP A N 1
ATOM 1705 C CA . TRP A 1 215 ? -23.116 24.518 53.331 1.00 88.56 215 TRP A CA 1
ATOM 1706 C C . TRP A 1 215 ? -21.719 24.018 52.965 1.00 88.56 215 TRP A C 1
ATOM 1708 O O . TRP A 1 215 ? -21.351 24.054 51.792 1.00 88.56 215 TRP A O 1
ATOM 1718 N N . VAL A 1 216 ? -20.977 23.466 53.932 1.00 85.56 216 VAL A N 1
ATOM 1719 C CA . VAL A 1 216 ? -19.644 22.879 53.689 1.00 85.56 216 VAL A CA 1
ATOM 1720 C C . VAL A 1 216 ? -19.724 21.739 52.672 1.00 85.56 216 VAL A C 1
ATOM 1722 O O . VAL A 1 216 ? -18.907 21.657 51.753 1.00 85.56 216 VAL A O 1
ATOM 1725 N N . LYS A 1 217 ? -20.733 20.869 52.800 1.00 87.69 217 LYS A N 1
ATOM 1726 C CA . LYS A 1 217 ? -20.954 19.761 51.867 1.00 87.69 217 LYS A CA 1
ATOM 1727 C C . LYS A 1 217 ? -21.322 20.256 50.469 1.00 87.69 217 LYS A C 1
ATOM 1729 O O . LYS A 1 217 ? -20.799 19.727 49.493 1.00 87.69 217 LYS A O 1
ATOM 1734 N N . PHE A 1 218 ? -22.191 21.262 50.369 1.00 89.56 218 PHE A N 1
ATOM 1735 C CA . PHE A 1 218 ? -22.552 21.868 49.088 1.00 89.56 218 PHE A CA 1
ATOM 1736 C C . PHE A 1 218 ? -21.317 22.435 48.380 1.00 89.56 218 PHE A C 1
ATOM 1738 O O . PHE A 1 218 ? -21.046 22.086 47.233 1.00 89.56 218 PHE A O 1
ATOM 1745 N N . GLU A 1 219 ? -20.527 23.244 49.088 1.00 88.38 219 GLU A N 1
ATOM 1746 C CA . GLU A 1 219 ? -19.306 23.851 48.558 1.00 88.38 219 GLU A CA 1
ATOM 1747 C C . GLU A 1 219 ? -18.301 22.784 48.089 1.00 88.38 219 GLU A C 1
ATOM 1749 O O . GLU A 1 219 ? -17.773 22.865 46.978 1.00 88.38 219 GLU A O 1
ATOM 1754 N N . SER A 1 220 ? -18.075 21.753 48.910 1.00 84.75 220 SER A N 1
ATOM 1755 C CA . SER A 1 220 ? -17.155 20.654 48.603 1.00 84.75 220 SER A CA 1
ATOM 1756 C C . SER A 1 220 ? -17.558 19.897 47.333 1.00 84.75 220 SER A C 1
ATOM 1758 O O . SER A 1 220 ? -16.720 19.675 46.458 1.00 84.75 220 SER A O 1
ATOM 1760 N N . GLU A 1 221 ? -18.841 19.556 47.179 1.00 88.12 221 GLU A N 1
ATOM 1761 C CA . GLU A 1 221 ? -19.336 18.827 46.005 1.00 88.12 221 GLU A CA 1
ATOM 1762 C C . GLU A 1 221 ? -19.260 19.664 44.721 1.00 88.12 221 GLU A C 1
ATOM 1764 O O . GLU A 1 221 ? -18.843 19.155 43.677 1.00 88.12 221 GLU A O 1
ATOM 1769 N N . LEU A 1 222 ? -19.582 20.962 44.791 1.00 87.38 222 LEU A N 1
ATOM 1770 C CA . LEU A 1 222 ? -19.462 21.870 43.646 1.00 87.38 222 LEU A CA 1
ATOM 1771 C C . LEU A 1 222 ? -17.995 22.050 43.227 1.00 87.38 222 LEU A C 1
ATOM 1773 O O . LEU A 1 222 ? -17.684 21.952 42.038 1.00 87.38 222 LEU A O 1
ATOM 1777 N N . ARG A 1 223 ? -17.076 22.258 44.182 1.00 83.69 223 ARG A N 1
ATOM 1778 C CA . ARG A 1 223 ? -15.632 22.362 43.899 1.00 83.69 223 ARG A CA 1
ATOM 1779 C C . ARG A 1 223 ? -15.090 21.079 43.275 1.00 83.69 223 ARG A C 1
ATOM 1781 O O . ARG A 1 223 ? -14.392 21.140 42.263 1.00 83.69 223 ARG A O 1
ATOM 1788 N N . ARG A 1 224 ? -15.449 19.924 43.843 1.00 81.44 224 ARG A N 1
ATOM 1789 C CA . ARG A 1 224 ? -15.021 18.599 43.375 1.00 81.44 224 ARG A CA 1
ATOM 1790 C C . ARG A 1 224 ? -15.469 18.328 41.941 1.00 81.44 224 ARG A C 1
ATOM 1792 O O . ARG A 1 224 ? -14.671 17.859 41.131 1.00 81.44 224 ARG A O 1
ATOM 1799 N N . TYR A 1 225 ? -16.728 18.622 41.628 1.00 80.56 225 TYR A N 1
ATOM 1800 C CA . TYR A 1 225 ? -17.313 18.280 40.335 1.00 80.56 225 TYR A CA 1
ATOM 1801 C C . TYR A 1 225 ? -17.018 19.308 39.231 1.00 80.56 225 TYR A C 1
ATOM 1803 O O . TYR A 1 225 ? -16.708 18.915 38.109 1.00 80.56 225 TYR A O 1
ATOM 1811 N N . PHE A 1 226 ? -17.084 20.612 39.522 1.00 81.75 226 PHE A N 1
ATOM 1812 C CA . PHE A 1 226 ? -16.998 21.654 38.489 1.00 81.75 226 PHE A CA 1
ATOM 1813 C C . PHE A 1 226 ? -15.630 22.317 38.352 1.00 81.75 226 PHE A C 1
ATOM 1815 O O . PHE A 1 226 ? -15.244 22.705 37.247 1.00 81.75 226 PHE A O 1
ATOM 1822 N N . LEU A 1 227 ? -14.894 22.477 39.453 1.00 72.00 227 LEU A N 1
ATOM 1823 C CA . LEU A 1 227 ? -13.649 23.251 39.476 1.00 72.00 227 LEU A CA 1
ATOM 1824 C C . LEU A 1 227 ? -12.393 22.383 39.428 1.00 72.00 227 LEU A C 1
ATOM 1826 O O . LEU A 1 227 ? -11.290 22.925 39.445 1.00 72.00 227 LEU A O 1
ATOM 1830 N N . THR A 1 228 ? -12.534 21.064 39.285 1.00 67.44 228 THR A N 1
ATOM 1831 C CA . THR A 1 228 ? -11.411 20.120 39.245 1.00 67.44 228 THR A CA 1
ATOM 1832 C C . THR A 1 228 ? -10.362 20.530 38.217 1.00 67.44 228 THR A C 1
ATOM 1834 O O . THR A 1 228 ? -9.193 20.523 38.551 1.00 67.44 228 THR A O 1
ATOM 1837 N N . LYS A 1 229 ? -10.729 20.988 37.011 1.00 62.66 229 LYS A N 1
ATOM 1838 C CA . LYS A 1 229 ? -9.732 21.420 36.007 1.00 62.66 229 LYS A CA 1
ATOM 1839 C C . LYS A 1 229 ? -8.912 22.645 36.426 1.00 62.66 229 LYS A C 1
ATOM 1841 O O . LYS A 1 229 ? -7.703 22.635 36.238 1.00 62.66 229 LYS A O 1
ATOM 1846 N N . GLY A 1 230 ? -9.559 23.684 36.960 1.00 59.91 230 GLY A N 1
ATOM 1847 C CA . GLY A 1 230 ? -8.879 24.919 37.370 1.00 59.91 230 GLY A CA 1
ATOM 1848 C C . GLY A 1 230 ? -8.047 24.714 38.630 1.00 59.91 230 GLY A C 1
ATOM 1849 O O . GLY A 1 230 ? -6.879 25.063 38.653 1.00 59.91 230 GLY A O 1
ATOM 1850 N N . VAL A 1 231 ? -8.616 24.036 39.629 1.00 60.03 231 VAL A N 1
ATOM 1851 C CA . VAL A 1 231 ? -7.918 23.712 40.878 1.00 60.03 231 VAL A CA 1
ATOM 1852 C C . VAL A 1 231 ? -6.725 22.789 40.623 1.00 60.03 231 VAL A C 1
ATOM 1854 O O . VAL A 1 231 ? -5.679 22.999 41.224 1.00 60.03 231 VAL A O 1
ATOM 1857 N N . LEU A 1 232 ? -6.834 21.804 39.721 1.00 58.72 232 LEU A N 1
ATOM 1858 C CA . LEU A 1 232 ? -5.700 20.943 39.359 1.00 58.72 232 LEU A CA 1
ATOM 1859 C C . LEU A 1 232 ? -4.618 21.720 38.604 1.00 58.72 232 LEU A C 1
ATOM 1861 O O . LEU A 1 232 ? -3.444 21.504 38.864 1.00 58.72 232 LEU A O 1
ATOM 1865 N N . ALA A 1 233 ? -5.001 22.613 37.686 1.00 68.00 233 ALA A N 1
ATOM 1866 C CA . ALA A 1 233 ? -4.063 23.461 36.952 1.00 68.00 233 ALA A CA 1
ATOM 1867 C C . ALA A 1 233 ? -3.296 24.392 37.907 1.00 68.00 233 ALA A C 1
ATOM 1869 O O . ALA A 1 233 ? -2.070 24.395 37.885 1.00 68.00 233 ALA A O 1
ATOM 1870 N N . ASP A 1 234 ? -4.003 25.066 38.817 1.00 62.44 234 ASP A N 1
ATOM 1871 C CA . ASP A 1 234 ? -3.410 25.932 39.842 1.00 62.44 234 ASP A CA 1
ATOM 1872 C C . ASP A 1 234 ? -2.517 25.126 40.812 1.00 62.44 234 ASP A C 1
ATOM 1874 O O . ASP A 1 234 ? -1.392 25.530 41.102 1.00 62.44 234 ASP A O 1
ATOM 1878 N N . SER A 1 235 ? -2.964 23.936 41.245 1.00 64.44 235 SER A N 1
ATOM 1879 C CA . SER A 1 235 ? -2.204 23.052 42.154 1.00 64.44 235 SER A CA 1
ATOM 1880 C C . SER A 1 235 ? -0.966 22.424 41.506 1.00 64.44 235 SER A C 1
ATOM 1882 O O . SER A 1 235 ? 0.006 22.136 42.194 1.00 64.44 235 SER A O 1
ATOM 1884 N N . LEU A 1 236 ? -1.000 22.185 40.193 1.00 69.88 236 LEU A N 1
ATOM 1885 C CA . LEU A 1 236 ? 0.132 21.674 39.412 1.00 69.88 236 LEU A CA 1
ATOM 1886 C C . LEU A 1 236 ? 0.972 22.806 38.798 1.00 69.88 236 LEU A C 1
ATOM 1888 O O . LEU A 1 236 ? 1.878 22.525 38.014 1.00 69.88 236 LEU A O 1
ATOM 1892 N N . CYS A 1 237 ? 0.654 24.070 39.107 1.00 74.12 237 CYS A N 1
ATOM 1893 C CA . CYS A 1 237 ? 1.271 25.266 38.527 1.00 74.12 237 CYS A CA 1
ATOM 1894 C C . CYS A 1 237 ? 1.323 25.238 36.983 1.00 74.12 237 CYS A C 1
ATOM 1896 O O . CYS A 1 237 ? 2.310 25.639 36.368 1.00 74.12 237 CYS A O 1
ATOM 1898 N N . CYS A 1 238 ? 0.265 24.734 36.348 1.00 75.62 238 CYS A N 1
ATOM 1899 C CA . CYS A 1 238 ? 0.148 24.570 34.901 1.00 75.62 238 CYS A CA 1
ATOM 1900 C C . CYS A 1 238 ? -0.906 25.518 34.311 1.00 75.62 238 CYS A C 1
ATOM 1902 O O . CYS A 1 238 ? -1.954 25.748 34.907 1.00 75.62 238 CYS A O 1
ATOM 1904 N N . HIS A 1 239 ? -0.684 26.007 33.088 1.00 73.06 239 HIS A N 1
ATOM 1905 C CA . HIS A 1 239 ? -1.709 26.739 32.337 1.00 73.06 239 HIS A CA 1
ATOM 1906 C C . HIS A 1 239 ? -2.725 25.786 31.691 1.00 73.06 239 HIS A C 1
ATOM 1908 O O . HIS A 1 239 ? -2.375 24.700 31.222 1.00 73.06 239 HIS A O 1
ATOM 1914 N N . ILE A 1 240 ? -3.990 26.210 31.618 1.00 75.56 240 ILE A N 1
ATOM 1915 C CA . ILE A 1 240 ? -5.028 25.482 30.880 1.00 75.56 240 ILE A CA 1
ATOM 1916 C C . ILE A 1 240 ? -4.800 25.720 29.383 1.00 75.56 240 ILE A C 1
ATOM 1918 O O . ILE A 1 240 ? -4.935 26.843 28.908 1.00 75.56 240 ILE A O 1
ATOM 1922 N N . GLY A 1 241 ? -4.432 24.666 28.655 1.00 73.12 241 GLY A N 1
ATOM 1923 C CA . GLY A 1 241 ? -4.289 24.702 27.199 1.00 73.12 241 GLY A CA 1
ATOM 1924 C C . GLY A 1 241 ? -5.592 24.380 26.462 1.00 73.12 241 GLY A C 1
ATOM 1925 O O . GLY A 1 241 ? -6.446 23.655 26.978 1.00 73.12 241 GLY A O 1
ATOM 1926 N N . ASP A 1 242 ? -5.694 24.861 25.222 1.00 76.31 242 ASP A N 1
ATOM 1927 C CA . ASP A 1 242 ? -6.821 24.607 24.325 1.00 76.31 242 ASP A CA 1
ATOM 1928 C C . ASP A 1 242 ? -6.503 23.532 23.277 1.00 76.31 242 ASP A C 1
ATOM 1930 O O . ASP A 1 242 ? -5.355 23.317 22.879 1.00 76.31 242 ASP A O 1
ATOM 1934 N N . LEU A 1 243 ? -7.547 22.845 22.811 1.00 79.75 243 LEU A N 1
ATOM 1935 C CA . LEU A 1 243 ? -7.465 21.919 21.684 1.00 79.75 243 LEU A CA 1
ATOM 1936 C C . LEU A 1 243 ? -7.917 22.621 20.390 1.00 79.75 243 LEU A C 1
ATOM 1938 O O . LEU A 1 243 ? -8.889 23.375 20.424 1.00 79.75 243 LEU A O 1
ATOM 1942 N N . PRO A 1 244 ? -7.300 22.320 19.232 1.00 78.38 244 PRO A N 1
ATOM 1943 C CA . PRO A 1 244 ? -6.283 21.291 19.032 1.00 78.38 244 PRO A CA 1
ATOM 1944 C C . PRO A 1 244 ? -4.851 21.759 19.343 1.00 78.38 244 PRO A C 1
ATOM 1946 O O . PRO A 1 244 ? -4.463 22.861 18.970 1.00 78.38 244 PRO A O 1
ATOM 1949 N N . LEU A 1 245 ? -4.036 20.881 19.938 1.00 83.62 245 LEU A N 1
ATOM 1950 C CA . LEU A 1 245 ? -2.617 21.141 20.234 1.00 83.62 245 LEU A CA 1
ATOM 1951 C C . LEU A 1 245 ? -1.703 20.140 19.521 1.00 83.62 245 LEU A C 1
ATOM 1953 O O . LEU A 1 245 ? -2.114 19.016 19.243 1.00 83.62 245 LEU A O 1
ATOM 1957 N N . SER A 1 246 ? -0.461 20.519 19.221 1.00 82.25 246 SER A N 1
ATOM 1958 C CA . SER A 1 246 ? 0.510 19.615 18.588 1.00 82.25 246 SER A CA 1
ATOM 1959 C C . SER A 1 246 ? 1.280 18.821 19.642 1.00 82.25 246 SER A C 1
ATOM 1961 O O . SER A 1 246 ? 1.937 19.403 20.499 1.00 82.25 246 SER A O 1
ATOM 1963 N N . TYR A 1 247 ? 1.239 17.494 19.557 1.00 84.56 247 TYR A N 1
ATOM 1964 C CA . TYR A 1 247 ? 2.006 16.589 20.409 1.00 84.56 247 TYR A CA 1
ATOM 1965 C C . TYR A 1 247 ? 2.770 15.590 19.544 1.00 84.56 247 TYR A C 1
ATOM 1967 O O . TYR A 1 247 ? 2.179 14.903 18.711 1.00 84.56 247 TYR A O 1
ATOM 1975 N N . LEU A 1 248 ? 4.099 15.547 19.697 1.00 84.69 248 LEU A N 1
ATOM 1976 C CA . LEU A 1 248 ? 5.005 14.732 18.868 1.00 84.69 248 LEU A CA 1
ATOM 1977 C C . LEU A 1 248 ? 4.780 14.913 17.350 1.00 84.69 248 LEU A C 1
ATOM 1979 O O . LEU A 1 248 ? 4.998 14.010 16.544 1.00 84.69 248 LEU A O 1
ATOM 1983 N N . GLY A 1 249 ? 4.333 16.106 16.947 1.00 81.31 249 GLY A N 1
ATOM 1984 C CA . GLY A 1 249 ? 4.038 16.439 15.557 1.00 81.31 249 GLY A CA 1
ATOM 1985 C C . GLY A 1 249 ? 2.673 15.973 15.043 1.00 81.31 249 GLY A C 1
ATOM 1986 O O . GLY A 1 249 ? 2.444 16.118 13.845 1.00 81.31 249 GLY A O 1
ATOM 1987 N N . MET A 1 250 ? 1.780 15.447 15.892 1.00 84.44 250 MET A N 1
ATOM 1988 C CA . MET A 1 250 ? 0.370 15.174 15.575 1.00 84.44 250 MET A CA 1
ATOM 1989 C C . MET A 1 250 ? -0.573 16.158 16.274 1.00 84.44 250 MET A C 1
ATOM 1991 O O . MET A 1 250 ? -0.353 16.479 17.441 1.00 84.44 250 MET A O 1
ATOM 1995 N N . PRO A 1 251 ? -1.667 16.587 15.623 1.00 82.69 251 PRO A N 1
ATOM 1996 C CA . PRO A 1 251 ? -2.672 17.408 16.281 1.00 82.69 251 PRO A CA 1
ATOM 1997 C C . PRO A 1 251 ? -3.582 16.550 17.176 1.00 82.69 251 PRO A C 1
ATOM 1999 O O . PRO A 1 251 ? -4.340 15.702 16.698 1.00 82.69 251 PRO A O 1
ATOM 2002 N N . LEU A 1 252 ? -3.535 16.789 18.483 1.00 82.44 252 LEU A N 1
ATOM 2003 C CA . LEU A 1 252 ? -4.480 16.261 19.462 1.00 82.44 252 LEU A CA 1
ATOM 2004 C C . LEU A 1 252 ? -5.763 17.088 19.445 1.00 82.44 252 LEU A C 1
ATOM 2006 O O . LEU A 1 252 ? -5.716 18.306 19.325 1.00 82.44 252 LEU A O 1
ATOM 2010 N N . GLY A 1 253 ? -6.917 16.433 19.571 1.00 76.69 253 GLY A N 1
ATOM 2011 C CA . GLY A 1 253 ? -8.224 17.103 19.605 1.00 76.69 253 GLY A CA 1
ATOM 2012 C C . GLY A 1 253 ? -8.724 17.632 18.256 1.00 76.69 253 GLY A C 1
ATOM 2013 O O . GLY A 1 253 ? -9.836 18.146 18.184 1.00 76.69 253 GLY A O 1
ATOM 2014 N N . ALA A 1 254 ? -7.953 17.476 17.175 1.00 78.62 254 ALA A N 1
ATOM 2015 C CA . ALA A 1 254 ? -8.426 17.789 15.833 1.00 78.62 254 ALA A CA 1
ATOM 2016 C C . ALA A 1 254 ? -9.521 16.810 15.383 1.00 78.62 254 ALA A C 1
ATOM 2018 O O . ALA A 1 254 ? -9.536 15.632 15.753 1.00 78.62 254 ALA A O 1
ATOM 2019 N N . SER A 1 255 ? -10.428 17.288 14.529 1.00 77.81 255 SER A N 1
ATOM 2020 C CA . SER A 1 255 ? -11.438 16.426 13.915 1.00 77.81 255 SER A CA 1
ATOM 2021 C C . SER A 1 255 ? -10.766 15.313 13.105 1.00 77.81 255 SER A C 1
ATOM 2023 O O . SER A 1 255 ? -9.959 15.575 12.216 1.00 77.81 255 SER A O 1
ATOM 2025 N N . PHE A 1 256 ? -11.128 14.058 13.382 1.00 71.50 256 PHE A N 1
ATOM 2026 C CA . PHE A 1 256 ? -10.500 12.866 12.793 1.00 71.50 256 PHE A CA 1
ATOM 2027 C C . PHE A 1 256 ? -10.598 12.780 11.257 1.00 71.50 256 PHE A C 1
ATOM 2029 O O . PHE A 1 256 ? -9.847 12.028 10.642 1.00 71.50 256 PHE A O 1
ATOM 2036 N N . LYS A 1 257 ? -11.524 13.527 10.636 1.00 73.75 257 LYS A N 1
ATOM 2037 C CA . LYS A 1 257 ? -11.695 13.620 9.172 1.00 73.75 257 LYS A CA 1
ATOM 2038 C C . LYS A 1 257 ? -11.092 14.886 8.569 1.00 73.75 257 LYS A C 1
ATOM 2040 O O . LYS A 1 257 ? -11.151 15.057 7.352 1.00 73.75 257 LYS A O 1
ATOM 2045 N N . ALA A 1 258 ? -10.567 15.796 9.385 1.00 80.62 258 ALA A N 1
ATOM 2046 C CA . ALA A 1 258 ? -10.083 17.070 8.888 1.00 80.62 258 ALA A CA 1
ATOM 2047 C C . ALA A 1 258 ? -8.874 16.861 7.972 1.00 80.62 258 ALA A C 1
ATOM 2049 O O . ALA A 1 258 ? -7.843 16.319 8.365 1.00 80.62 258 ALA A O 1
ATOM 2050 N N . VAL A 1 259 ? -8.998 17.336 6.733 1.00 85.75 259 VAL A N 1
ATOM 2051 C CA . VAL A 1 259 ? -7.912 17.314 5.744 1.00 85.75 259 VAL A CA 1
ATOM 2052 C C . VAL A 1 259 ? -6.713 18.129 6.238 1.00 85.75 259 VAL A C 1
ATOM 2054 O O . VAL A 1 259 ? -5.573 17.759 5.972 1.00 85.75 259 VAL A O 1
ATOM 2057 N N . THR A 1 260 ? -6.963 19.179 7.027 1.00 85.50 260 THR A N 1
ATOM 2058 C CA . THR A 1 260 ? -5.941 20.066 7.600 1.00 85.50 260 THR A CA 1
ATOM 2059 C C . THR A 1 260 ? -4.936 19.343 8.493 1.00 85.50 260 THR A C 1
ATOM 2061 O O . THR A 1 260 ? -3.783 19.764 8.553 1.00 85.50 260 THR A O 1
ATOM 2064 N N . VAL A 1 261 ? -5.315 18.210 9.101 1.00 86.62 261 VAL A N 1
ATOM 2065 C CA . VAL A 1 261 ? -4.403 17.340 9.869 1.00 86.62 261 VAL A CA 1
ATOM 2066 C C . VAL A 1 261 ? -3.216 16.889 9.011 1.00 86.62 261 VAL A C 1
ATOM 2068 O O . VAL A 1 261 ? -2.119 16.709 9.523 1.00 86.62 261 VAL A O 1
ATOM 2071 N N . TRP A 1 262 ? -3.392 16.759 7.695 1.00 90.88 262 TRP A N 1
ATOM 2072 C CA . TRP A 1 262 ? -2.358 16.275 6.779 1.00 90.88 262 TRP A CA 1
ATOM 2073 C C . TRP A 1 262 ? -1.482 17.382 6.177 1.00 90.88 262 TRP A C 1
ATOM 2075 O O . TRP A 1 262 ? -0.469 17.067 5.550 1.00 90.88 262 TRP A O 1
ATOM 2085 N N . ASN A 1 263 ? -1.815 18.662 6.382 1.00 90.31 263 ASN A N 1
ATOM 2086 C CA . ASN A 1 263 ? -1.039 19.788 5.847 1.00 90.31 263 ASN A CA 1
ATOM 2087 C C . ASN A 1 263 ? 0.437 19.767 6.284 1.00 90.31 263 ASN A C 1
ATOM 2089 O O . ASN A 1 263 ? 1.291 19.876 5.404 1.00 90.31 263 ASN A O 1
ATOM 2093 N N . PRO A 1 264 ? 0.787 19.498 7.561 1.00 90.94 264 PRO A N 1
ATOM 2094 C CA . PRO A 1 264 ? 2.191 19.420 7.971 1.00 90.94 264 PRO A CA 1
ATOM 2095 C C . PRO A 1 264 ? 2.984 18.336 7.229 1.00 90.94 264 PRO A C 1
ATOM 2097 O O . PRO A 1 264 ? 4.189 18.474 7.020 1.00 90.94 264 PRO A O 1
ATOM 2100 N N . ILE A 1 265 ? 2.329 17.241 6.824 1.00 91.81 265 ILE A N 1
ATOM 2101 C CA . ILE A 1 265 ? 2.959 16.176 6.033 1.00 91.81 265 ILE A CA 1
ATOM 2102 C C . ILE A 1 265 ? 3.163 16.630 4.589 1.00 91.81 265 ILE A C 1
ATOM 2104 O O . ILE A 1 265 ? 4.240 16.414 4.037 1.00 91.81 265 ILE A O 1
ATOM 2108 N N . LEU A 1 266 ? 2.160 17.279 3.992 1.00 92.12 266 LEU A N 1
ATOM 2109 C CA . LEU A 1 266 ? 2.251 17.832 2.639 1.00 92.12 266 LEU A CA 1
ATOM 2110 C C . LEU A 1 266 ? 3.366 18.876 2.541 1.00 92.12 266 LEU A C 1
ATOM 2112 O O . LEU A 1 266 ? 4.228 18.760 1.680 1.00 92.12 266 LEU A O 1
ATOM 2116 N N . GLU A 1 267 ? 3.438 19.807 3.489 1.00 92.25 267 GLU A N 1
ATOM 2117 C CA . GLU A 1 267 ? 4.510 20.802 3.538 1.00 92.25 267 GLU A CA 1
ATOM 2118 C C . GLU A 1 267 ? 5.895 20.173 3.715 1.00 92.25 267 GLU A C 1
ATOM 2120 O O . GLU A 1 267 ? 6.869 20.645 3.133 1.00 92.25 267 GLU A O 1
ATOM 2125 N N . LYS A 1 268 ? 6.018 19.108 4.522 1.00 91.31 268 LYS A N 1
ATOM 2126 C CA . LYS A 1 268 ? 7.284 18.372 4.665 1.00 91.31 268 LYS A CA 1
ATOM 2127 C C . LYS A 1 268 ? 7.676 17.675 3.363 1.00 91.31 268 LYS A C 1
ATOM 2129 O O . LYS A 1 268 ? 8.861 17.650 3.038 1.00 91.31 268 LYS A O 1
ATOM 2134 N N . LEU A 1 269 ? 6.713 17.111 2.631 1.00 90.56 269 LEU A N 1
ATOM 2135 C CA . LEU A 1 269 ? 6.953 16.517 1.315 1.00 90.56 269 LEU A CA 1
ATOM 2136 C C . LEU A 1 269 ? 7.423 17.581 0.321 1.00 90.56 269 LEU A C 1
ATOM 2138 O O . LEU A 1 269 ? 8.461 17.386 -0.304 1.00 90.56 269 LEU A O 1
ATOM 2142 N N . ASP A 1 270 ? 6.722 18.712 0.242 1.00 89.56 270 ASP A N 1
ATOM 2143 C CA . ASP A 1 270 ? 7.077 19.820 -0.646 1.00 89.56 270 ASP A CA 1
ATOM 2144 C C . ASP A 1 270 ? 8.469 20.372 -0.310 1.00 89.56 270 ASP A C 1
ATOM 2146 O O . ASP A 1 270 ? 9.317 20.464 -1.190 1.00 89.56 270 ASP A O 1
ATOM 2150 N N . ARG A 1 271 ? 8.783 20.606 0.973 1.00 89.75 271 ARG A N 1
ATOM 2151 C CA . ARG A 1 271 ? 10.124 21.042 1.407 1.00 89.75 271 ARG A CA 1
ATOM 2152 C C . ARG A 1 271 ? 11.233 20.071 0.989 1.00 89.75 271 ARG A C 1
ATOM 2154 O O . ARG A 1 271 ? 12.294 20.507 0.546 1.00 89.75 271 ARG A O 1
ATOM 2161 N N . ARG A 1 272 ? 11.012 18.755 1.113 1.00 88.75 272 ARG A N 1
ATOM 2162 C CA . ARG A 1 272 ? 11.985 17.738 0.667 1.00 88.75 272 ARG A CA 1
ATOM 2163 C C . ARG A 1 272 ? 12.139 17.737 -0.852 1.00 88.75 272 ARG A C 1
ATOM 2165 O O . ARG A 1 272 ? 13.263 17.655 -1.334 1.00 88.75 272 ARG A O 1
ATOM 2172 N N . LEU A 1 273 ? 11.032 17.848 -1.585 1.00 86.25 273 LEU A N 1
ATOM 2173 C CA . LEU A 1 273 ? 11.029 17.889 -3.046 1.00 86.25 273 LEU A CA 1
ATOM 2174 C C . LEU A 1 273 ? 11.710 19.147 -3.593 1.00 86.25 273 LEU A C 1
ATOM 2176 O O . LEU A 1 273 ? 12.449 19.033 -4.563 1.00 86.25 273 LEU A O 1
ATOM 2180 N N . SER A 1 274 ? 11.517 20.306 -2.959 1.00 83.25 274 SER A N 1
ATOM 2181 C CA . SER A 1 274 ? 12.207 21.551 -3.317 1.00 83.25 274 SER A CA 1
ATOM 2182 C C . SER A 1 274 ? 13.709 21.477 -3.042 1.00 83.25 274 SER A C 1
ATOM 2184 O O . SER A 1 274 ? 14.501 21.984 -3.829 1.00 83.25 274 SER A O 1
ATOM 2186 N N . GLY A 1 275 ? 14.114 20.818 -1.948 1.00 79.44 275 GLY A N 1
ATOM 2187 C CA . GLY A 1 275 ? 15.529 20.618 -1.620 1.00 79.44 275 GLY A CA 1
ATOM 2188 C C . GLY A 1 275 ? 16.244 19.622 -2.541 1.00 79.44 275 GLY A C 1
ATOM 2189 O O . GLY A 1 275 ? 17.459 19.695 -2.712 1.00 79.44 275 GLY A O 1
ATOM 2190 N N . TRP A 1 276 ? 15.516 18.688 -3.155 1.00 80.50 276 TRP A N 1
ATOM 2191 C CA . TRP A 1 276 ? 16.086 17.763 -4.129 1.00 80.50 276 TRP A CA 1
ATOM 2192 C C . TRP A 1 276 ? 16.038 18.364 -5.523 1.00 80.50 276 TRP A C 1
ATOM 2194 O O . TRP A 1 276 ? 15.017 18.319 -6.211 1.00 80.50 276 TRP A O 1
ATOM 2204 N N . GLN A 1 277 ? 17.182 18.852 -5.991 1.00 64.62 277 GLN A N 1
ATOM 2205 C CA . GLN A 1 277 ? 17.306 19.230 -7.388 1.00 64.62 277 GLN A CA 1
ATOM 2206 C C . GLN A 1 277 ? 17.083 17.990 -8.265 1.00 64.62 277 GLN A C 1
ATOM 2208 O O . GLN A 1 277 ? 17.908 17.075 -8.321 1.00 64.62 277 GLN A O 1
ATOM 2213 N N . LYS A 1 278 ? 15.952 17.966 -8.985 1.00 62.19 278 LYS A N 1
ATOM 2214 C CA . LYS A 1 278 ? 15.605 16.920 -9.969 1.00 62.19 278 LYS A CA 1
ATOM 2215 C C . LYS A 1 278 ? 16.713 16.711 -11.017 1.00 62.19 278 LYS A C 1
ATOM 2217 O O . LYS A 1 278 ? 16.760 15.646 -11.634 1.00 62.19 278 LYS A O 1
ATOM 2222 N N . LEU A 1 279 ? 17.576 17.718 -11.183 1.00 55.78 279 LEU A N 1
ATOM 2223 C CA . LEU A 1 279 ? 18.672 17.839 -12.142 1.00 55.78 279 LEU A CA 1
ATOM 2224 C C . LEU A 1 279 ? 19.718 16.719 -12.044 1.00 55.78 279 LEU A C 1
ATOM 2226 O O . LEU A 1 279 ? 20.171 16.239 -13.075 1.00 55.78 279 LEU A O 1
ATOM 2230 N N . TYR A 1 280 ? 20.057 16.248 -10.840 1.00 66.50 280 TYR A N 1
ATOM 2231 C CA . TYR A 1 280 ? 21.193 15.325 -10.654 1.00 66.50 280 TYR A CA 1
ATOM 2232 C C . TYR A 1 280 ? 20.799 13.865 -10.406 1.00 66.50 280 TYR A C 1
ATOM 2234 O O . TYR A 1 280 ? 21.654 13.002 -10.216 1.00 66.50 280 TYR A O 1
ATOM 2242 N N . LEU A 1 281 ? 19.499 13.555 -10.395 1.00 79.88 281 LEU A N 1
ATOM 2243 C CA . LEU A 1 281 ? 19.010 12.234 -10.003 1.00 79.88 281 LEU A CA 1
ATOM 2244 C C . LEU A 1 281 ? 18.460 11.451 -11.191 1.00 79.88 281 LEU A C 1
ATOM 2246 O O . LEU A 1 281 ? 17.434 11.809 -11.777 1.00 79.88 281 LEU A O 1
ATOM 2250 N N . SER A 1 282 ? 19.086 10.305 -11.466 1.00 82.69 282 SER A N 1
ATOM 2251 C CA . SER A 1 282 ? 18.545 9.296 -12.381 1.00 82.69 282 SER A CA 1
ATOM 2252 C C . SER A 1 282 ? 17.182 8.776 -11.901 1.00 82.69 282 SER A C 1
ATOM 2254 O O . SER A 1 282 ? 16.882 8.805 -10.705 1.00 82.69 282 SER A O 1
ATOM 2256 N N . LYS A 1 283 ? 16.367 8.211 -12.806 1.00 85.44 283 LYS A N 1
ATOM 2257 C CA . LYS A 1 283 ? 15.083 7.567 -12.442 1.00 85.44 283 LYS A CA 1
ATOM 2258 C C . LYS A 1 283 ? 15.247 6.523 -11.326 1.00 85.44 283 LYS A C 1
ATOM 2260 O O . LYS A 1 283 ? 14.400 6.433 -10.442 1.00 85.44 283 LYS A O 1
ATOM 2265 N N . GLY A 1 284 ? 16.367 5.792 -11.326 1.00 84.00 284 GLY A N 1
ATOM 2266 C CA . GLY A 1 284 ? 16.731 4.864 -10.254 1.00 84.00 284 GLY A CA 1
ATOM 2267 C C . GLY A 1 284 ? 16.973 5.563 -8.912 1.00 84.00 284 GLY A C 1
ATOM 2268 O O . GLY A 1 284 ? 16.394 5.161 -7.908 1.00 84.00 284 GLY A O 1
ATOM 2269 N N . GLY A 1 285 ? 17.757 6.646 -8.892 1.00 86.50 285 GLY A N 1
ATOM 2270 C CA . GLY A 1 285 ? 18.000 7.436 -7.676 1.00 86.50 285 GLY A CA 1
ATOM 2271 C C . GLY A 1 285 ? 16.722 8.064 -7.110 1.00 86.50 285 GLY A C 1
ATOM 2272 O O . GLY A 1 285 ? 16.475 8.010 -5.904 1.00 86.50 285 GLY A O 1
ATOM 2273 N N . ARG A 1 286 ? 15.850 8.578 -7.985 1.00 89.00 286 ARG A N 1
ATOM 2274 C CA . ARG A 1 286 ? 14.537 9.112 -7.588 1.00 89.00 286 ARG A CA 1
ATOM 2275 C C . ARG A 1 286 ? 13.640 8.038 -6.992 1.00 89.00 286 ARG A C 1
ATOM 2277 O O . ARG A 1 286 ? 13.029 8.270 -5.955 1.00 89.00 286 ARG A O 1
ATOM 2284 N N . LEU A 1 287 ? 13.593 6.851 -7.599 1.00 91.00 287 LEU A N 1
ATOM 2285 C CA . LEU A 1 287 ? 12.844 5.721 -7.054 1.00 91.00 287 LEU A CA 1
ATOM 2286 C C . LEU A 1 287 ? 13.336 5.336 -5.649 1.00 91.00 287 LEU A C 1
ATOM 2288 O O . LEU A 1 287 ? 12.514 5.056 -4.776 1.00 91.00 287 LEU A O 1
ATOM 2292 N N . THR A 1 288 ? 14.650 5.355 -5.413 1.00 90.50 288 THR A N 1
ATOM 2293 C CA . THR A 1 288 ? 15.229 5.093 -4.088 1.00 90.50 288 THR A CA 1
ATOM 2294 C C . THR A 1 288 ? 14.735 6.105 -3.053 1.00 90.50 288 THR A C 1
ATOM 2296 O O . THR A 1 288 ? 14.154 5.694 -2.049 1.00 90.50 288 THR A O 1
ATOM 2299 N N . LEU A 1 289 ? 14.866 7.410 -3.323 1.00 90.56 289 LEU A N 1
ATOM 2300 C CA . LEU A 1 289 ? 14.411 8.474 -2.411 1.00 90.56 289 LEU A CA 1
ATOM 2301 C C . LEU A 1 289 ? 12.895 8.459 -2.184 1.00 90.56 289 LEU A C 1
ATOM 2303 O O . LEU A 1 289 ? 12.405 8.707 -1.079 1.00 90.56 289 LEU A O 1
ATOM 2307 N N . LEU A 1 290 ? 12.137 8.133 -3.229 1.00 92.19 290 LEU A N 1
ATOM 2308 C CA . LEU A 1 290 ? 10.690 7.999 -3.154 1.00 92.19 290 LEU A CA 1
ATOM 2309 C C . LEU A 1 290 ? 10.295 6.903 -2.160 1.00 92.19 290 LEU A C 1
ATOM 2311 O O . LEU A 1 290 ? 9.412 7.107 -1.323 1.00 92.19 290 LEU A O 1
ATOM 2315 N N . LYS A 1 291 ? 10.969 5.752 -2.214 1.00 91.44 291 LYS A N 1
ATOM 2316 C CA . LYS A 1 291 ? 10.707 4.624 -1.315 1.00 91.44 291 LYS A CA 1
ATOM 2317 C C . LYS A 1 291 ? 11.203 4.858 0.106 1.00 91.44 291 LYS A C 1
ATOM 2319 O O . LYS A 1 291 ? 10.484 4.527 1.044 1.00 91.44 291 LYS A O 1
ATOM 2324 N N . SER A 1 292 ? 12.413 5.392 0.271 1.00 89.94 292 SER A N 1
ATOM 2325 C CA . SER A 1 292 ? 13.028 5.562 1.592 1.00 89.94 292 SER A CA 1
ATOM 2326 C C . SER A 1 292 ? 12.402 6.710 2.379 1.00 89.94 292 SER A C 1
ATOM 2328 O O . SER A 1 292 ? 12.210 6.598 3.589 1.00 89.94 292 SER A O 1
ATOM 2330 N N . THR A 1 293 ? 12.061 7.803 1.694 1.00 90.06 293 THR A N 1
ATOM 2331 C CA . THR A 1 293 ? 11.758 9.084 2.338 1.00 90.06 293 THR A CA 1
ATOM 2332 C C . THR A 1 293 ? 10.323 9.528 2.073 1.00 90.06 293 THR A C 1
ATOM 2334 O O . THR A 1 293 ? 9.556 9.712 3.013 1.00 90.06 293 THR A O 1
ATOM 2337 N N . LEU A 1 294 ? 9.900 9.661 0.808 1.00 89.75 294 LEU A N 1
ATOM 2338 C CA . LEU A 1 294 ? 8.547 10.172 0.516 1.00 89.75 294 LEU A CA 1
ATOM 2339 C C . LEU A 1 294 ? 7.445 9.208 0.972 1.00 89.75 294 LEU A C 1
ATOM 2341 O O . LEU A 1 294 ? 6.387 9.645 1.415 1.00 89.75 294 LEU A O 1
ATOM 2345 N N . SER A 1 295 ? 7.688 7.901 0.871 1.00 87.88 295 SER A N 1
ATOM 2346 C CA . SER A 1 295 ? 6.726 6.873 1.288 1.00 87.88 295 SER A CA 1
ATOM 2347 C C . SER A 1 295 ? 6.679 6.683 2.808 1.00 87.88 295 SER A C 1
ATOM 2349 O O . SER A 1 295 ? 5.684 6.180 3.322 1.00 87.88 295 SER A O 1
ATOM 2351 N N . SER A 1 296 ? 7.734 7.066 3.537 1.00 89.19 296 SER A N 1
ATOM 2352 C CA . SER A 1 296 ? 7.821 6.879 4.990 1.00 89.19 296 SER A CA 1
ATOM 2353 C C . SER A 1 296 ? 7.249 8.061 5.776 1.00 89.19 296 SER A C 1
ATOM 2355 O O . SER A 1 296 ? 6.648 7.834 6.825 1.00 89.19 296 SER A O 1
ATOM 2357 N N . LEU A 1 297 ? 7.334 9.290 5.251 1.00 91.31 297 LEU A N 1
ATOM 2358 C CA . LEU A 1 297 ? 6.859 10.514 5.915 1.00 91.31 297 LEU A CA 1
ATOM 2359 C C . LEU A 1 297 ? 5.411 10.445 6.448 1.00 91.31 297 LEU A C 1
ATOM 2361 O O . LEU A 1 297 ? 5.199 10.822 7.601 1.00 91.31 297 LEU A O 1
ATOM 2365 N N . PRO A 1 298 ? 4.409 9.939 5.698 1.00 93.12 298 PRO A N 1
ATOM 2366 C CA . PRO A 1 298 ? 3.032 9.889 6.189 1.00 93.12 298 PRO A CA 1
ATOM 2367 C C . PRO A 1 298 ? 2.768 8.730 7.162 1.00 93.12 298 PRO A C 1
ATOM 2369 O O . PRO A 1 298 ? 1.688 8.669 7.743 1.00 93.12 298 PRO A O 1
ATOM 2372 N N . THR A 1 299 ? 3.715 7.799 7.347 1.00 93.38 299 THR A N 1
ATOM 2373 C CA . THR A 1 299 ? 3.503 6.530 8.076 1.00 93.38 299 THR A CA 1
ATOM 2374 C C . THR A 1 299 ? 3.030 6.754 9.504 1.00 93.38 299 THR A C 1
ATOM 2376 O O . THR A 1 299 ? 2.132 6.051 9.958 1.00 93.38 299 THR A O 1
ATOM 2379 N N . TYR A 1 300 ? 3.587 7.752 10.197 1.00 92.12 300 TYR A N 1
ATOM 2380 C CA . TYR A 1 300 ? 3.198 8.050 11.573 1.00 92.12 300 TYR A CA 1
ATOM 2381 C C . TYR A 1 300 ? 1.715 8.437 11.662 1.00 92.12 300 TYR A C 1
ATOM 2383 O O . TYR A 1 300 ? 0.970 7.856 12.444 1.00 92.12 300 TYR A O 1
ATOM 2391 N N . PHE A 1 301 ? 1.247 9.310 10.766 1.00 91.31 301 PHE A N 1
ATOM 2392 C CA . PHE A 1 301 ? -0.157 9.719 10.693 1.00 91.31 301 PHE A CA 1
ATOM 2393 C C . PHE A 1 301 ? -1.065 8.582 10.223 1.00 91.31 301 PHE A C 1
ATOM 2395 O O . PHE A 1 301 ? -2.098 8.325 10.837 1.00 91.31 301 PHE A O 1
ATOM 2402 N N . MET A 1 302 ? -0.647 7.845 9.190 1.00 93.44 302 MET A N 1
ATOM 2403 C CA . MET A 1 302 ? -1.372 6.681 8.670 1.00 93.44 302 MET A CA 1
ATOM 2404 C C . MET A 1 302 ? -1.451 5.518 9.665 1.00 93.44 302 MET A C 1
ATOM 2406 O O . MET A 1 302 ? -2.257 4.615 9.462 1.00 93.44 302 MET A O 1
ATOM 2410 N N . SER A 1 303 ? -0.623 5.507 10.712 1.00 92.75 303 SER A N 1
ATOM 2411 C CA . SER A 1 303 ? -0.698 4.483 11.754 1.00 92.75 303 SER A CA 1
ATOM 2412 C C . SER A 1 303 ? -1.921 4.633 12.653 1.00 92.75 303 SER A C 1
ATOM 2414 O O . SER A 1 303 ? -2.304 3.664 13.298 1.00 92.75 303 SER A O 1
ATOM 2416 N N . LEU A 1 304 ? -2.541 5.816 12.679 1.00 89.00 304 LEU A N 1
ATOM 2417 C CA . LEU A 1 304 ? -3.652 6.138 13.570 1.00 89.00 304 LEU A CA 1
ATOM 2418 C C . LEU A 1 304 ? -4.877 6.642 12.802 1.00 89.00 304 LEU A C 1
ATOM 2420 O O . LEU A 1 304 ? -5.993 6.196 13.054 1.00 89.00 304 LEU A O 1
ATOM 2424 N N . PHE A 1 305 ? -4.676 7.565 11.860 1.00 89.25 305 PHE A N 1
ATOM 2425 C CA . PHE A 1 305 ? -5.749 8.211 11.113 1.00 89.25 305 PHE A CA 1
ATOM 2426 C C . PHE A 1 305 ? -6.059 7.473 9.815 1.00 89.25 305 PHE A C 1
ATOM 2428 O O . PHE A 1 305 ? -5.156 7.111 9.061 1.00 89.25 305 PHE A O 1
ATOM 2435 N N . THR A 1 306 ? -7.345 7.333 9.498 1.00 90.38 306 THR A N 1
ATOM 2436 C CA . THR A 1 306 ? -7.779 6.968 8.147 1.00 90.38 306 THR A CA 1
ATOM 2437 C C . THR A 1 306 ? -7.468 8.121 7.200 1.00 90.38 306 THR A C 1
ATOM 2439 O O . THR A 1 306 ? -7.958 9.236 7.390 1.00 90.38 306 THR A O 1
ATOM 2442 N N . ILE A 1 307 ? -6.639 7.871 6.189 1.00 91.06 307 ILE A N 1
ATOM 2443 C CA . ILE A 1 307 ? -6.235 8.912 5.245 1.00 91.06 307 ILE A CA 1
ATOM 2444 C C . ILE A 1 307 ? -7.383 9.225 4.268 1.00 91.06 307 ILE A C 1
ATOM 2446 O O . ILE A 1 307 ? -7.898 8.314 3.614 1.00 91.06 307 ILE A O 1
ATOM 2450 N N . PRO A 1 308 ? -7.807 10.495 4.122 1.00 91.69 308 PRO A N 1
ATOM 2451 C CA . PRO A 1 308 ? -8.793 10.856 3.112 1.00 91.69 308 PRO A CA 1
ATOM 2452 C C . PRO A 1 308 ? -8.261 10.604 1.696 1.00 91.69 308 PRO A C 1
ATOM 2454 O O . PRO A 1 308 ? -7.109 10.915 1.389 1.00 91.69 308 PRO A O 1
ATOM 2457 N N . ILE A 1 309 ? -9.120 10.118 0.795 1.00 91.81 309 ILE A N 1
ATOM 2458 C CA . ILE A 1 309 ? -8.745 9.811 -0.599 1.00 91.81 309 ILE A CA 1
ATOM 2459 C C . ILE A 1 309 ? -8.196 11.051 -1.324 1.00 91.81 309 ILE A C 1
ATOM 2461 O O . ILE A 1 309 ? -7.275 10.941 -2.131 1.00 91.81 309 ILE A O 1
ATOM 2465 N N . SER A 1 310 ? -8.710 12.246 -1.020 1.00 93.31 310 SER A N 1
ATOM 2466 C CA . SER A 1 310 ? -8.190 13.505 -1.568 1.00 93.31 310 SER A CA 1
ATOM 2467 C C . SER A 1 310 ? -6.725 13.751 -1.184 1.00 93.31 310 SER A C 1
ATOM 2469 O O . SER A 1 310 ? -5.932 14.169 -2.029 1.00 93.31 310 SER A O 1
ATOM 2471 N N . VAL A 1 311 ? -6.339 13.429 0.055 1.00 94.06 311 VAL A N 1
ATOM 2472 C CA . VAL A 1 311 ? -4.953 13.527 0.536 1.00 94.06 311 VAL A CA 1
ATOM 2473 C C . VAL A 1 311 ? -4.079 12.466 -0.125 1.00 94.06 311 VAL A C 1
ATOM 2475 O O . VAL A 1 311 ? -2.999 12.805 -0.605 1.00 94.06 311 VAL A O 1
ATOM 2478 N N . VAL A 1 312 ? -4.559 11.217 -0.234 1.00 94.44 312 VAL A N 1
ATOM 2479 C CA . VAL A 1 312 ? -3.856 10.146 -0.970 1.00 94.44 312 VAL A CA 1
ATOM 2480 C C . VAL A 1 312 ? -3.528 10.609 -2.385 1.00 94.44 312 VAL A C 1
ATOM 2482 O O . VAL A 1 312 ? -2.364 10.624 -2.772 1.00 94.44 312 VAL A O 1
ATOM 2485 N N . ARG A 1 313 ? -4.538 11.080 -3.128 1.00 94.56 313 ARG A N 1
ATOM 2486 C CA . ARG A 1 313 ? -4.373 11.556 -4.508 1.00 94.56 313 ARG A CA 1
ATOM 2487 C C . ARG A 1 313 ? -3.374 12.707 -4.607 1.00 94.56 313 ARG A C 1
ATOM 2489 O O . ARG A 1 313 ? -2.604 12.749 -5.567 1.00 94.56 313 ARG A O 1
ATOM 2496 N N . ARG A 1 314 ? -3.363 13.627 -3.634 1.00 94.19 314 ARG A N 1
ATOM 2497 C CA . ARG A 1 314 ? -2.415 14.751 -3.594 1.00 94.19 314 ARG A CA 1
ATOM 2498 C C . ARG A 1 314 ? -0.979 14.274 -3.358 1.00 94.19 314 ARG A C 1
ATOM 2500 O O . ARG A 1 314 ? -0.095 14.667 -4.115 1.00 94.19 314 ARG A O 1
ATOM 2507 N N . ILE A 1 315 ? -0.747 13.393 -2.383 1.00 94.12 315 ILE A N 1
ATOM 2508 C CA . ILE A 1 315 ? 0.592 12.844 -2.108 1.00 94.12 315 ILE A CA 1
ATOM 2509 C C . ILE A 1 315 ? 1.077 11.983 -3.281 1.00 94.12 315 ILE A C 1
ATOM 2511 O O . ILE A 1 315 ? 2.203 12.149 -3.744 1.00 94.12 315 ILE A O 1
ATOM 2515 N N . GLU A 1 316 ? 0.231 11.106 -3.822 1.00 93.50 316 GLU A N 1
ATOM 2516 C CA . GLU A 1 316 ? 0.588 10.267 -4.971 1.00 93.50 316 GLU A CA 1
ATOM 2517 C C . GLU A 1 316 ? 0.824 11.098 -6.238 1.00 93.50 316 GLU A C 1
ATOM 2519 O O . GLU A 1 316 ? 1.645 10.728 -7.074 1.00 93.50 316 GLU A O 1
ATOM 2524 N N . LYS A 1 317 ? 0.159 12.251 -6.408 1.00 91.94 317 LYS A N 1
ATOM 2525 C CA . LYS A 1 317 ? 0.495 13.209 -7.477 1.00 91.94 317 LYS A CA 1
ATOM 2526 C C . LYS A 1 317 ? 1.923 13.736 -7.311 1.00 91.94 317 LYS A C 1
ATOM 2528 O O . LYS A 1 317 ? 2.680 13.697 -8.275 1.00 91.94 317 LYS A O 1
ATOM 2533 N N . LEU A 1 318 ? 2.316 14.155 -6.106 1.00 91.06 318 LEU A N 1
ATOM 2534 C CA . LEU A 1 318 ? 3.687 14.605 -5.828 1.00 91.06 318 LEU A CA 1
ATOM 2535 C C . LEU A 1 318 ? 4.717 13.492 -6.082 1.00 91.06 318 LEU A C 1
ATOM 2537 O O . LEU A 1 318 ? 5.719 13.719 -6.758 1.00 91.06 318 LEU A O 1
ATOM 2541 N N . GLN A 1 319 ? 4.445 12.271 -5.612 1.00 91.75 319 GLN A N 1
ATOM 2542 C CA . GLN A 1 319 ? 5.318 11.110 -5.821 1.00 91.75 319 GLN A CA 1
ATOM 2543 C C . GLN A 1 319 ? 5.470 10.753 -7.310 1.00 91.75 319 GLN A C 1
ATOM 2545 O O . GLN A 1 319 ? 6.587 10.513 -7.772 1.00 91.75 319 GLN A O 1
ATOM 2550 N N . ARG A 1 320 ? 4.372 10.771 -8.077 1.00 91.38 320 ARG A N 1
ATOM 2551 C CA . ARG A 1 320 ? 4.378 10.549 -9.534 1.00 91.38 320 ARG A CA 1
ATOM 2552 C C . ARG A 1 320 ? 5.184 11.603 -10.270 1.00 91.38 320 ARG A C 1
ATOM 2554 O O . ARG A 1 320 ? 6.082 11.255 -11.033 1.00 91.38 320 ARG A O 1
ATOM 2561 N N . ASN A 1 321 ? 4.900 12.872 -9.992 1.00 89.12 321 ASN A N 1
ATOM 2562 C CA . ASN A 1 321 ? 5.585 13.997 -10.616 1.00 89.12 321 ASN A CA 1
ATOM 2563 C C . ASN A 1 321 ? 7.086 13.979 -10.297 1.00 89.12 321 ASN A C 1
ATOM 2565 O O . ASN A 1 321 ? 7.902 14.344 -11.138 1.00 89.12 321 ASN A O 1
ATOM 2569 N N . PHE A 1 322 ? 7.473 13.530 -9.101 1.00 89.19 322 PHE A N 1
ATOM 2570 C CA . PHE A 1 322 ? 8.878 13.361 -8.744 1.00 89.19 322 PHE A CA 1
ATOM 2571 C C . PHE A 1 322 ? 9.544 12.221 -9.528 1.00 89.19 322 PHE A C 1
ATOM 2573 O O . PHE A 1 322 ? 10.610 12.420 -10.114 1.00 89.19 322 PHE A O 1
ATOM 2580 N N . LEU A 1 323 ? 8.912 11.042 -9.587 1.00 90.31 323 LEU A N 1
ATOM 2581 C CA . LEU A 1 323 ? 9.462 9.880 -10.292 1.00 90.31 323 LEU A CA 1
ATOM 2582 C C . LEU A 1 323 ? 9.645 10.149 -11.793 1.00 90.31 323 LEU A C 1
ATOM 2584 O O . LEU A 1 323 ? 10.691 9.816 -12.352 1.00 90.31 323 LEU A O 1
ATOM 2588 N N . TRP A 1 324 ? 8.636 10.749 -12.428 1.00 88.25 324 TRP A N 1
ATOM 2589 C CA . TRP A 1 324 ? 8.574 10.922 -13.880 1.00 88.25 324 TRP A CA 1
ATOM 2590 C C . TRP A 1 324 ? 9.030 12.292 -14.388 1.00 88.25 324 TRP A C 1
ATOM 2592 O O . TRP A 1 324 ? 9.296 12.417 -15.579 1.00 88.25 324 TRP A O 1
ATOM 2602 N N . GLY A 1 325 ? 9.119 13.307 -13.522 1.00 80.81 325 GLY A N 1
ATOM 2603 C CA . GLY A 1 325 ? 9.400 14.691 -13.921 1.00 80.81 325 GLY A CA 1
ATOM 2604 C C . GLY A 1 325 ? 10.734 14.890 -14.652 1.00 80.81 325 GLY A C 1
ATOM 2605 O O . GLY A 1 325 ? 11.625 14.042 -14.603 1.00 80.81 325 GLY A O 1
ATOM 2606 N N . GLY A 1 326 ? 10.896 16.024 -15.329 1.00 68.31 326 GLY A N 1
ATOM 2607 C CA . GLY A 1 326 ? 12.077 16.343 -16.140 1.00 68.31 326 GLY A CA 1
ATOM 2608 C C . GLY A 1 326 ? 13.036 17.351 -15.510 1.00 68.31 326 GLY A C 1
ATOM 2609 O O . GLY A 1 326 ? 12.902 17.709 -14.339 1.00 68.31 326 GLY A O 1
ATOM 2610 N N . MET A 1 327 ? 14.017 17.766 -16.315 1.00 55.56 327 MET A N 1
ATOM 2611 C CA . MET A 1 327 ? 14.744 19.029 -16.165 1.00 55.56 327 MET A CA 1
ATOM 2612 C C . MET A 1 327 ? 13.812 20.169 -16.618 1.00 55.56 327 MET A C 1
ATOM 2614 O O . MET A 1 327 ? 13.124 20.002 -17.622 1.00 55.56 327 MET A O 1
ATOM 2618 N N . GLY A 1 328 ? 13.769 21.282 -15.877 1.00 59.00 328 GLY A N 1
ATOM 2619 C CA . GLY A 1 328 ? 12.902 22.432 -16.181 1.00 59.00 328 GLY A CA 1
ATOM 2620 C C . GLY A 1 328 ? 11.405 22.198 -15.928 1.00 59.00 328 GLY A C 1
ATOM 2621 O O . GLY A 1 328 ? 11.009 21.194 -15.331 1.00 59.00 328 GLY A O 1
ATOM 2622 N N . ASP A 1 329 ? 10.584 23.137 -16.402 1.00 60.41 329 ASP A N 1
ATOM 2623 C CA . ASP A 1 329 ? 9.112 23.059 -16.391 1.00 60.41 329 ASP A CA 1
ATOM 2624 C C . ASP A 1 329 ? 8.541 22.248 -17.569 1.00 60.41 329 ASP A C 1
ATOM 2626 O O . ASP A 1 329 ? 7.331 22.216 -17.799 1.00 60.41 329 ASP A O 1
ATOM 2630 N N . GLU A 1 330 ? 9.397 21.535 -18.308 1.00 69.56 330 GLU A N 1
ATOM 2631 C CA . GLU A 1 330 ? 8.946 20.673 -19.391 1.00 69.56 330 GLU A CA 1
ATOM 2632 C C . GLU A 1 330 ? 8.071 19.531 -18.882 1.00 69.56 330 GLU A C 1
ATOM 2634 O O . GLU A 1 330 ? 8.434 18.742 -17.996 1.00 69.56 330 GLU A O 1
ATOM 2639 N N . PHE A 1 331 ? 6.929 19.381 -19.539 1.00 75.00 331 PHE A N 1
ATOM 2640 C CA . PHE A 1 331 ? 6.043 18.260 -19.320 1.00 75.00 331 PHE A CA 1
ATOM 2641 C C . PHE A 1 331 ? 6.751 16.933 -19.638 1.00 75.00 331 PHE A C 1
ATOM 2643 O O . PHE A 1 331 ? 7.338 16.751 -20.707 1.00 75.00 331 PHE A O 1
ATOM 2650 N N . LYS A 1 332 ? 6.673 15.967 -18.714 1.00 80.25 332 LYS A N 1
ATOM 2651 C CA . LYS A 1 332 ? 7.142 14.592 -18.934 1.00 80.25 332 LYS A CA 1
ATOM 2652 C C . LYS A 1 332 ? 6.011 13.599 -18.712 1.00 80.25 332 LYS A C 1
ATOM 2654 O O . LYS A 1 332 ? 5.270 13.670 -17.732 1.00 80.25 332 LYS A O 1
ATOM 2659 N N . TYR A 1 333 ? 5.932 12.621 -19.609 1.00 83.62 333 TYR A N 1
ATOM 2660 C CA . TYR A 1 333 ? 4.934 11.564 -19.546 1.00 83.62 333 TYR A CA 1
ATOM 2661 C C . TYR A 1 333 ? 5.135 10.633 -18.350 1.00 83.62 333 TYR A C 1
ATOM 2663 O O . TYR A 1 333 ? 6.216 10.088 -18.121 1.00 83.62 333 TYR A O 1
ATOM 2671 N N . HIS A 1 334 ? 4.037 10.355 -17.651 1.00 90.00 334 HIS A N 1
ATOM 2672 C CA . HIS A 1 334 ? 3.942 9.205 -16.760 1.00 90.00 334 HIS A CA 1
ATOM 2673 C C . HIS A 1 334 ? 3.769 7.953 -17.630 1.00 90.00 334 HIS A C 1
ATOM 2675 O O . HIS A 1 334 ? 2.676 7.677 -18.129 1.00 90.00 334 HIS A O 1
ATOM 2681 N N . LEU A 1 335 ? 4.872 7.246 -17.893 1.00 91.06 335 LEU A N 1
ATOM 2682 C CA . LEU A 1 335 ? 4.897 6.167 -18.889 1.00 91.06 335 LEU A CA 1
ATOM 2683 C C . LEU A 1 335 ? 4.085 4.947 -18.443 1.00 91.06 335 LEU A C 1
ATOM 2685 O O . LEU A 1 335 ? 3.310 4.403 -19.223 1.00 91.06 335 LEU A O 1
ATOM 2689 N N . VAL A 1 336 ? 4.231 4.553 -17.177 1.00 92.94 336 VAL A N 1
ATOM 2690 C CA . VAL A 1 336 ? 3.558 3.389 -16.589 1.00 92.94 336 VAL A CA 1
ATOM 2691 C C . VAL A 1 336 ? 2.563 3.851 -15.523 1.00 92.94 336 VAL A C 1
ATOM 2693 O O . VAL A 1 336 ? 2.852 4.767 -14.746 1.00 92.94 336 VAL A O 1
ATOM 2696 N N . GLY A 1 337 ? 1.390 3.209 -15.486 1.00 91.62 337 GLY A N 1
ATOM 2697 C CA . GLY A 1 337 ? 0.327 3.495 -14.521 1.00 91.62 337 GLY A CA 1
ATOM 2698 C C . GLY A 1 337 ? 0.797 3.357 -13.070 1.00 91.62 337 GLY A C 1
ATOM 2699 O O . GLY A 1 337 ? 1.622 2.504 -12.743 1.00 91.62 337 GLY A O 1
ATOM 2700 N N . TRP A 1 338 ? 0.273 4.207 -12.184 1.00 92.50 338 TRP A N 1
ATOM 2701 C CA . TRP A 1 338 ? 0.728 4.247 -10.790 1.00 92.50 338 TRP A CA 1
ATOM 2702 C C . TRP A 1 338 ? 0.401 2.977 -10.015 1.00 92.50 338 TRP A C 1
ATOM 2704 O O . TRP A 1 338 ? 1.240 2.501 -9.258 1.00 92.50 338 TRP A O 1
ATOM 2714 N N . ASP A 1 339 ? -0.763 2.381 -10.271 1.00 90.62 339 ASP A N 1
ATOM 2715 C CA . ASP A 1 339 ? -1.140 1.107 -9.661 1.00 90.62 339 ASP A CA 1
ATOM 2716 C C . ASP A 1 339 ? -0.117 0.017 -9.997 1.00 90.62 339 ASP A C 1
ATOM 2718 O O . ASP A 1 339 ? 0.341 -0.688 -9.101 1.00 90.62 339 ASP A O 1
ATOM 2722 N N . THR A 1 340 ? 0.336 -0.048 -11.255 1.00 91.75 340 THR A N 1
ATOM 2723 C CA . THR A 1 340 ? 1.417 -0.942 -11.687 1.00 91.75 340 THR A CA 1
ATOM 2724 C C . THR A 1 340 ? 2.728 -0.610 -10.979 1.00 91.75 340 THR A C 1
ATOM 2726 O O . THR A 1 340 ? 3.353 -1.505 -10.420 1.00 91.75 340 THR A O 1
ATOM 2729 N N . VAL A 1 341 ? 3.132 0.666 -10.920 1.00 93.25 341 VAL A N 1
ATOM 2730 C CA . VAL A 1 341 ? 4.333 1.114 -10.179 1.00 93.25 341 VAL A CA 1
ATOM 2731 C C . VAL A 1 341 ? 4.297 0.666 -8.711 1.00 93.25 341 VAL A C 1
ATOM 2733 O O . VAL A 1 341 ? 5.339 0.292 -8.156 1.00 93.25 341 VAL A O 1
ATOM 2736 N N . CYS A 1 342 ? 3.110 0.660 -8.100 1.00 92.06 342 CYS A N 1
ATOM 2737 C CA . CYS A 1 342 ? 2.903 0.261 -6.716 1.00 92.06 342 CYS A CA 1
ATOM 2738 C C . CYS A 1 342 ? 2.919 -1.255 -6.463 1.00 92.06 342 CYS A C 1
ATOM 2740 O O . CYS A 1 342 ? 3.018 -1.679 -5.310 1.00 92.06 342 CYS A O 1
ATOM 2742 N N . THR A 1 343 ? 2.848 -2.089 -7.501 1.00 90.31 343 THR A N 1
ATOM 2743 C CA . THR A 1 343 ? 2.953 -3.546 -7.327 1.00 90.31 343 THR A CA 1
ATOM 2744 C C . THR A 1 343 ? 4.390 -3.987 -6.995 1.00 90.31 343 THR A C 1
ATOM 2746 O O . THR A 1 343 ? 5.349 -3.241 -7.240 1.00 90.31 343 THR A O 1
ATOM 2749 N N . PRO A 1 344 ? 4.585 -5.184 -6.404 1.00 89.94 344 PRO A N 1
ATOM 2750 C CA . PRO A 1 344 ? 5.911 -5.763 -6.192 1.00 89.94 344 PRO A CA 1
ATOM 2751 C C . PRO A 1 344 ? 6.684 -5.938 -7.504 1.00 89.94 344 PRO A C 1
ATOM 2753 O O . PRO A 1 344 ? 6.088 -6.051 -8.576 1.00 89.94 344 PRO A O 1
ATOM 2756 N N . LYS A 1 345 ? 8.019 -6.006 -7.426 1.00 90.62 345 LYS A N 1
ATOM 2757 C CA . LYS A 1 345 ? 8.863 -6.201 -8.620 1.00 90.62 345 LYS A CA 1
ATOM 2758 C C . LYS A 1 345 ? 8.546 -7.515 -9.324 1.00 90.62 345 LYS A C 1
ATOM 2760 O O . LYS A 1 345 ? 8.588 -7.576 -10.547 1.00 90.62 345 LYS A O 1
ATOM 2765 N N . GLU A 1 346 ? 8.203 -8.529 -8.542 1.00 89.25 346 GLU A N 1
ATOM 2766 C CA . GLU A 1 346 ? 7.842 -9.870 -8.982 1.00 89.25 346 GLU A CA 1
ATOM 2767 C C . GLU A 1 346 ? 6.592 -9.874 -9.870 1.00 89.25 346 GLU A C 1
ATOM 2769 O O . GLU A 1 346 ? 6.517 -10.665 -10.802 1.00 89.25 346 GLU A O 1
ATOM 2774 N N . ALA A 1 347 ? 5.663 -8.948 -9.615 1.00 89.25 347 ALA A N 1
ATOM 2775 C CA . ALA A 1 347 ? 4.436 -8.744 -10.385 1.00 89.25 347 ALA A CA 1
ATOM 2776 C C . ALA A 1 347 ? 4.573 -7.630 -11.445 1.00 89.25 347 ALA A C 1
ATOM 2778 O O . ALA A 1 347 ? 3.582 -7.175 -12.013 1.00 89.25 347 ALA A O 1
ATOM 2779 N N . GLY A 1 348 ? 5.798 -7.157 -11.694 1.00 90.56 348 GLY A N 1
ATOM 2780 C CA . GLY A 1 348 ? 6.095 -6.149 -12.708 1.00 90.56 348 GLY A CA 1
ATOM 2781 C C . GLY A 1 348 ? 5.991 -4.699 -12.268 1.00 90.56 348 GLY A C 1
ATOM 2782 O O . GLY A 1 348 ? 6.119 -3.809 -13.103 1.00 90.56 348 GLY A O 1
ATOM 2783 N N . GLY A 1 349 ? 5.843 -4.415 -10.980 1.00 92.94 349 GLY A N 1
ATOM 2784 C CA . GLY A 1 349 ? 5.918 -3.051 -10.472 1.00 92.94 349 GLY A CA 1
ATOM 2785 C C . GLY A 1 349 ? 7.321 -2.600 -10.101 1.00 92.94 349 GLY A C 1
ATOM 2786 O O . GLY A 1 349 ? 8.324 -3.280 -10.324 1.00 92.94 349 GLY A O 1
ATOM 2787 N N . LEU A 1 350 ? 7.392 -1.419 -9.488 1.00 93.12 350 LEU A N 1
ATOM 2788 C CA . LEU A 1 350 ? 8.630 -0.897 -8.918 1.00 93.12 350 LEU A CA 1
ATOM 2789 C C . LEU A 1 350 ? 8.718 -1.151 -7.418 1.00 93.12 350 LEU A C 1
ATOM 2791 O O . LEU A 1 350 ? 9.779 -0.909 -6.848 1.00 93.12 350 LEU A O 1
ATOM 2795 N N . GLY A 1 351 ? 7.664 -1.648 -6.765 1.00 90.25 351 GLY A N 1
ATOM 2796 C CA . GLY A 1 351 ? 7.595 -1.894 -5.324 1.00 90.25 351 GLY A CA 1
ATOM 2797 C C . GLY A 1 351 ? 7.469 -0.616 -4.495 1.00 90.25 351 GLY A C 1
ATOM 2798 O O . GLY A 1 351 ? 8.075 -0.524 -3.424 1.00 90.25 351 GLY A O 1
ATOM 2799 N N . VAL A 1 352 ? 6.789 0.404 -5.025 1.00 92.81 352 VAL A N 1
ATOM 2800 C CA . VAL A 1 352 ? 6.389 1.602 -4.269 1.00 92.81 352 VAL A CA 1
ATOM 2801 C C . VAL A 1 352 ? 5.147 1.261 -3.450 1.00 92.81 352 VAL A C 1
ATOM 2803 O O . VAL A 1 352 ? 4.204 0.691 -3.976 1.00 92.81 352 VAL A O 1
ATOM 2806 N N . ARG A 1 353 ? 5.099 1.597 -2.162 1.00 91.31 353 ARG A N 1
ATOM 2807 C CA . ARG A 1 353 ? 3.924 1.240 -1.356 1.00 91.31 353 ARG A CA 1
ATOM 2808 C C . ARG A 1 353 ? 2.763 2.182 -1.661 1.00 91.31 353 ARG A C 1
ATOM 2810 O O . ARG A 1 353 ? 2.878 3.382 -1.436 1.00 91.31 353 ARG A O 1
ATOM 2817 N N . SER A 1 354 ? 1.639 1.634 -2.117 1.00 92.00 354 SER A N 1
ATOM 2818 C CA . SER A 1 354 ? 0.378 2.386 -2.199 1.00 92.00 354 SER A CA 1
ATOM 2819 C C . SER A 1 354 ? -0.034 2.882 -0.811 1.00 92.00 354 SER A C 1
ATOM 2821 O O . SER A 1 354 ? -0.103 2.092 0.139 1.00 92.00 354 SER A O 1
ATOM 2823 N N . LEU A 1 355 ? -0.319 4.181 -0.691 1.00 93.69 355 LEU A N 1
ATOM 2824 C CA . LEU A 1 355 ? -0.670 4.808 0.587 1.00 93.69 355 LEU A CA 1
ATOM 2825 C C . LEU A 1 355 ? -2.009 4.302 1.117 1.00 93.69 355 LEU A C 1
ATOM 2827 O O . LEU A 1 355 ? -2.145 4.083 2.317 1.00 93.69 355 LEU A O 1
ATOM 2831 N N . PHE A 1 356 ? -2.967 4.059 0.221 1.00 92.88 356 PHE A N 1
ATOM 2832 C CA . PHE A 1 356 ? -4.282 3.530 0.573 1.00 92.88 356 PHE A CA 1
ATOM 2833 C C . PHE A 1 356 ? -4.171 2.167 1.273 1.00 92.88 356 PHE A C 1
ATOM 2835 O O . PHE A 1 356 ? -4.604 2.007 2.416 1.00 92.88 356 PHE A O 1
ATOM 2842 N N . TRP A 1 357 ? -3.505 1.204 0.628 1.00 93.44 357 TRP A N 1
ATOM 2843 C CA . TRP A 1 357 ? -3.309 -0.135 1.192 1.00 93.44 357 TRP A CA 1
ATOM 2844 C C . TRP A 1 357 ? -2.391 -0.122 2.416 1.00 93.44 357 TRP A C 1
ATOM 2846 O O . TRP A 1 357 ? -2.614 -0.873 3.361 1.00 93.44 357 TRP A O 1
ATOM 2856 N N . THR A 1 358 ? -1.387 0.762 2.439 1.00 94.69 358 THR A N 1
ATOM 2857 C CA . THR A 1 358 ? -0.501 0.927 3.601 1.00 94.69 358 THR A CA 1
ATOM 2858 C C . THR A 1 358 ? -1.270 1.436 4.814 1.00 94.69 358 THR A C 1
ATOM 2860 O O . THR A 1 358 ? -1.104 0.888 5.899 1.00 94.69 358 THR A O 1
ATOM 2863 N N . ASN A 1 359 ? -2.136 2.441 4.651 1.00 95.06 359 ASN A N 1
ATOM 2864 C CA . ASN A 1 359 ? -2.971 2.939 5.739 1.00 95.06 359 ASN A CA 1
ATOM 2865 C C . ASN A 1 359 ? -3.877 1.830 6.275 1.00 95.06 359 ASN A C 1
ATOM 2867 O O . ASN A 1 359 ? -3.836 1.553 7.468 1.00 95.06 359 ASN A O 1
ATOM 2871 N N . LYS A 1 360 ? -4.594 1.115 5.400 1.00 94.56 360 LYS A N 1
ATOM 2872 C CA . LYS A 1 360 ? -5.445 -0.013 5.806 1.00 94.56 360 LYS A CA 1
ATOM 2873 C C . LYS A 1 360 ? -4.665 -1.086 6.580 1.00 94.56 360 LYS A C 1
ATOM 2875 O O . LYS A 1 360 ? -5.101 -1.523 7.642 1.00 94.56 360 LYS A O 1
ATOM 2880 N N . ALA A 1 361 ? -3.471 -1.441 6.102 1.00 95.56 361 ALA A N 1
ATOM 2881 C CA . ALA A 1 361 ? -2.615 -2.430 6.748 1.00 95.56 361 ALA A CA 1
ATOM 2882 C C . ALA A 1 361 ? -2.069 -1.983 8.117 1.00 95.56 361 ALA A C 1
ATOM 2884 O O . ALA A 1 361 ? -1.912 -2.797 9.031 1.00 95.56 361 ALA A O 1
ATOM 2885 N N . LEU A 1 362 ? -1.760 -0.693 8.269 1.00 96.62 362 LEU A N 1
ATOM 2886 C CA . LEU A 1 362 ? -1.318 -0.120 9.540 1.00 96.62 362 LEU A CA 1
ATOM 2887 C C . LEU A 1 362 ? -2.467 -0.054 10.550 1.00 96.62 362 LEU A C 1
ATOM 2889 O O . LEU A 1 362 ? -2.275 -0.446 11.699 1.00 96.62 362 LEU A O 1
ATOM 2893 N N . LEU A 1 363 ? -3.662 0.365 10.122 1.00 95.75 363 LEU A N 1
ATOM 2894 C CA . LEU A 1 363 ? -4.847 0.400 10.983 1.00 95.75 363 LEU A CA 1
ATOM 2895 C C . LEU A 1 363 ? -5.258 -1.005 11.448 1.00 95.75 363 LEU A C 1
ATOM 2897 O O . LEU A 1 363 ? -5.686 -1.161 12.588 1.00 95.75 363 LEU A O 1
ATOM 2901 N N . GLY A 1 364 ? -5.019 -2.040 10.633 1.00 95.62 364 GLY A N 1
ATOM 2902 C CA . GLY A 1 364 ? -5.194 -3.441 11.036 1.00 95.62 364 GLY A CA 1
ATOM 2903 C C . GLY A 1 364 ? -4.405 -3.837 12.291 1.00 95.62 364 GLY A C 1
ATOM 2904 O O . GLY A 1 364 ? -4.847 -4.702 13.042 1.00 95.62 364 GLY A O 1
ATOM 2905 N N . LYS A 1 365 ? -3.292 -3.151 12.602 1.00 95.19 365 LYS A N 1
ATOM 2906 C CA . LYS A 1 365 ? -2.553 -3.377 13.855 1.00 95.19 365 LYS A CA 1
ATOM 2907 C C . LYS A 1 365 ? -3.406 -3.058 15.082 1.00 95.19 365 LYS A C 1
ATOM 2909 O O . LYS A 1 365 ? -3.286 -3.740 16.091 1.00 95.19 365 LYS A O 1
ATOM 2914 N N . TRP A 1 366 ? -4.263 -2.042 15.013 1.00 95.31 366 TRP A N 1
ATOM 2915 C CA . TRP A 1 366 ? -5.160 -1.697 16.116 1.00 95.31 366 TRP A CA 1
ATOM 2916 C C . TRP A 1 366 ? -6.277 -2.719 16.296 1.00 95.31 366 TRP A C 1
ATOM 2918 O O . TRP A 1 366 ? -6.638 -2.994 17.434 1.00 95.31 366 TRP A O 1
ATOM 2928 N N . LEU A 1 367 ? -6.765 -3.318 15.206 1.00 95.00 367 LEU A N 1
ATOM 2929 C CA . LEU A 1 367 ? -7.731 -4.420 15.266 1.00 95.00 367 LEU A CA 1
ATOM 2930 C C . LEU A 1 367 ? -7.119 -5.643 15.959 1.00 95.00 367 LEU A C 1
ATOM 2932 O O . LEU A 1 367 ? -7.699 -6.170 16.902 1.00 95.00 367 LEU A O 1
ATOM 2936 N N . TRP A 1 368 ? -5.893 -6.008 15.574 1.00 94.88 368 TRP A N 1
ATOM 2937 C CA . TRP A 1 368 ? -5.136 -7.071 16.237 1.00 94.88 368 TRP A CA 1
ATOM 2938 C C . TRP A 1 368 ? -4.916 -6.802 17.728 1.00 94.88 368 TRP A C 1
ATOM 2940 O O . TRP A 1 368 ? -5.200 -7.652 18.568 1.00 94.88 368 TRP A O 1
ATOM 2950 N N . ARG A 1 369 ? -4.453 -5.596 18.074 1.00 94.88 369 ARG A N 1
ATOM 2951 C CA . ARG A 1 369 ? -4.231 -5.207 19.472 1.00 94.88 369 ARG A CA 1
ATOM 2952 C C . ARG A 1 369 ? -5.528 -5.176 20.275 1.00 94.88 369 ARG A C 1
ATOM 2954 O O . ARG A 1 369 ? -5.502 -5.537 21.439 1.00 94.88 369 ARG A O 1
ATOM 2961 N N . PHE A 1 370 ? -6.654 -4.787 19.678 1.00 94.12 370 PHE A N 1
ATOM 2962 C CA . PHE A 1 370 ? -7.941 -4.745 20.376 1.00 94.12 370 PHE A CA 1
ATOM 2963 C C . PHE A 1 370 ? -8.395 -6.125 20.854 1.00 94.12 370 PHE A C 1
ATOM 2965 O O . PHE A 1 370 ? -8.940 -6.232 21.953 1.00 94.12 370 PHE A O 1
ATOM 2972 N N . GLY A 1 371 ? -8.142 -7.164 20.054 1.00 91.06 371 GLY A N 1
ATOM 2973 C CA . GLY A 1 371 ? -8.473 -8.540 20.415 1.00 91.06 371 GLY A CA 1
ATOM 2974 C C . GLY A 1 371 ? -7.617 -9.112 21.550 1.00 91.06 371 GLY A C 1
ATOM 2975 O O . GLY A 1 371 ? -8.115 -9.957 22.286 1.00 91.06 371 GLY A O 1
ATOM 2976 N N . LEU A 1 372 ? -6.367 -8.651 21.703 1.00 90.50 372 LEU A N 1
ATOM 2977 C CA . LEU A 1 372 ? -5.394 -9.213 22.654 1.00 90.50 372 LEU A CA 1
ATOM 2978 C C . LEU A 1 372 ? -5.174 -8.368 23.921 1.00 90.50 372 LEU A C 1
ATOM 2980 O O . LEU A 1 372 ? -4.909 -8.904 24.992 1.00 90.50 372 LEU A O 1
ATOM 2984 N N . GLU A 1 373 ? -5.221 -7.039 23.816 1.00 91.69 373 GLU A N 1
ATOM 2985 C CA . GLU A 1 373 ? -4.826 -6.106 24.882 1.00 91.69 373 GLU A CA 1
ATOM 2986 C C . GLU A 1 373 ? -5.976 -5.805 25.854 1.00 91.69 373 GLU A C 1
ATOM 2988 O O . GLU A 1 373 ? -6.332 -4.647 26.097 1.00 91.69 373 GLU A O 1
ATOM 2993 N N . ASP A 1 374 ? -6.566 -6.854 26.426 1.00 85.69 374 ASP A N 1
ATOM 2994 C CA . ASP A 1 374 ? -7.840 -6.776 27.138 1.00 85.69 374 ASP A CA 1
ATOM 2995 C C . ASP A 1 374 ? -7.867 -5.774 28.302 1.00 85.69 374 ASP A C 1
ATOM 2997 O O . ASP A 1 374 ? -8.867 -5.077 28.502 1.00 85.69 374 ASP A O 1
ATOM 3001 N N . GLN A 1 375 ? -6.745 -5.659 29.014 1.00 88.69 375 GLN A N 1
ATOM 3002 C CA . GLN A 1 375 ? -6.600 -4.843 30.223 1.00 88.69 375 GLN A CA 1
ATOM 3003 C C . GLN A 1 375 ? -6.111 -3.411 29.965 1.00 88.69 375 GLN A C 1
ATOM 3005 O O . GLN A 1 375 ? -6.095 -2.580 30.877 1.00 88.69 375 GLN A O 1
ATOM 3010 N N . HIS A 1 376 ? -5.715 -3.081 28.733 1.00 93.25 376 HIS A N 1
ATOM 3011 C CA . HIS A 1 376 ? -5.133 -1.773 28.449 1.00 93.25 376 HIS A CA 1
ATOM 3012 C C . HIS A 1 376 ? -6.181 -0.653 28.501 1.00 93.25 376 HIS A C 1
ATOM 3014 O O . HIS A 1 376 ? -7.300 -0.783 27.997 1.00 93.25 376 HIS A O 1
ATOM 3020 N N . LEU A 1 377 ? -5.790 0.499 29.063 1.00 93.62 377 LEU A N 1
ATOM 3021 C CA . LEU A 1 377 ? -6.675 1.654 29.257 1.00 93.62 377 LEU A CA 1
ATOM 3022 C C . LEU A 1 377 ? -7.362 2.096 27.958 1.00 93.62 377 LEU A C 1
ATOM 3024 O O . LEU A 1 377 ? -8.566 2.335 27.953 1.00 93.62 377 LEU A O 1
ATOM 3028 N N . TRP A 1 378 ? -6.619 2.171 26.850 1.00 92.31 378 TRP A N 1
ATOM 3029 C CA . TRP A 1 378 ? -7.172 2.597 25.563 1.00 92.31 378 TRP A CA 1
ATOM 3030 C C . TRP A 1 378 ? -8.309 1.671 25.104 1.00 92.31 378 TRP A C 1
ATOM 3032 O O . TRP A 1 378 ? -9.351 2.163 24.676 1.00 92.31 378 TRP A O 1
ATOM 3042 N N . ARG A 1 379 ? -8.160 0.347 25.263 1.00 93.19 379 ARG A N 1
ATOM 3043 C CA . ARG A 1 379 ? -9.202 -0.626 24.921 1.00 93.19 379 ARG A CA 1
ATOM 3044 C C . ARG A 1 379 ? -10.402 -0.465 25.843 1.00 93.19 379 ARG A C 1
ATOM 3046 O O . ARG A 1 379 ? -11.520 -0.376 25.349 1.00 93.19 379 ARG A O 1
ATOM 3053 N N . ARG A 1 380 ? -10.185 -0.352 27.159 1.00 91.88 380 ARG A N 1
ATOM 3054 C CA . ARG A 1 380 ? -11.261 -0.133 28.145 1.00 91.88 380 ARG A CA 1
ATOM 3055 C C . ARG A 1 380 ? -12.088 1.112 27.822 1.00 91.88 380 ARG A C 1
ATOM 3057 O O . ARG A 1 380 ? -13.309 1.061 27.905 1.00 91.88 380 ARG A O 1
ATOM 3064 N N . VAL A 1 381 ? -11.445 2.200 27.396 1.00 90.50 381 VAL A N 1
ATOM 3065 C CA . VAL A 1 381 ? -12.128 3.428 26.951 1.00 90.50 381 VAL A CA 1
ATOM 3066 C C . VAL A 1 381 ? -12.953 3.185 25.683 1.00 90.50 381 VAL A C 1
ATOM 3068 O O . VAL A 1 381 ? -14.091 3.645 25.597 1.00 90.50 381 VAL A O 1
ATOM 3071 N N . ILE A 1 382 ? -12.418 2.450 24.703 1.00 89.75 382 ILE A N 1
ATOM 3072 C CA . ILE A 1 382 ? -13.145 2.095 23.474 1.00 89.75 382 ILE A CA 1
ATOM 3073 C C . ILE A 1 382 ? -14.356 1.205 23.788 1.00 89.75 382 ILE A C 1
ATOM 3075 O O . ILE A 1 382 ? -15.450 1.490 23.307 1.00 89.75 382 ILE A O 1
ATOM 3079 N N . VAL A 1 383 ? -14.192 0.186 24.634 1.00 90.00 383 VAL A N 1
ATOM 3080 C CA . VAL A 1 383 ? -15.276 -0.707 25.071 1.00 90.00 383 VAL A CA 1
ATOM 3081 C C . VAL A 1 383 ? -16.333 0.058 25.865 1.00 90.00 383 VAL A C 1
ATOM 3083 O O . VAL A 1 383 ? -17.515 -0.091 25.588 1.00 90.00 383 VAL A O 1
ATOM 3086 N N . ALA A 1 384 ? -15.938 0.938 26.788 1.00 88.00 384 ALA A N 1
ATOM 3087 C CA . ALA A 1 384 ? -16.884 1.771 27.533 1.00 88.00 384 ALA A CA 1
ATOM 3088 C C . ALA A 1 384 ? -17.690 2.707 26.616 1.00 88.00 384 ALA A C 1
ATOM 3090 O O . ALA A 1 384 ? -18.845 3.009 26.900 1.00 88.00 384 ALA A O 1
ATOM 3091 N N . LYS A 1 385 ? -17.090 3.166 25.509 1.00 84.88 385 LYS A N 1
ATOM 3092 C CA . LYS A 1 385 ? -17.734 4.077 24.559 1.00 84.88 385 LYS A CA 1
ATOM 3093 C C . LYS A 1 385 ? -18.641 3.374 23.544 1.00 84.88 385 LYS A C 1
ATOM 3095 O O . LYS A 1 385 ? -19.683 3.926 23.202 1.00 84.88 385 LYS A O 1
ATOM 3100 N N . TYR A 1 386 ? -18.222 2.233 23.000 1.00 85.50 386 TYR A N 1
ATOM 3101 C CA . TYR A 1 386 ? -18.903 1.575 21.873 1.00 85.50 386 TYR A CA 1
ATOM 3102 C C . TYR A 1 386 ? -19.516 0.215 22.222 1.00 85.50 386 TYR A C 1
ATOM 3104 O O . TYR A 1 386 ? -20.230 -0.348 21.399 1.00 85.50 386 TYR A O 1
ATOM 3112 N N . GLY A 1 387 ? -19.240 -0.323 23.408 1.00 88.25 387 GLY A N 1
ATOM 3113 C CA . GLY A 1 387 ? -19.516 -1.716 23.742 1.00 88.25 387 GLY A CA 1
ATOM 3114 C C . GLY A 1 387 ? -18.570 -2.688 23.032 1.00 88.25 387 GLY A C 1
ATOM 3115 O O . GLY A 1 387 ? -17.839 -2.329 22.103 1.00 88.25 387 GLY A O 1
ATOM 3116 N N . ALA A 1 388 ? -18.590 -3.939 23.477 1.00 89.38 388 ALA A N 1
ATOM 3117 C CA . ALA A 1 388 ? -17.880 -5.049 22.855 1.00 89.38 388 ALA A CA 1
ATOM 3118 C C . ALA A 1 388 ? -18.887 -6.111 22.404 1.00 89.38 388 ALA A C 1
ATOM 3120 O O . ALA A 1 388 ? -19.884 -6.329 23.091 1.00 89.38 388 ALA A O 1
ATOM 3121 N N . ASP A 1 389 ? -18.634 -6.735 21.254 1.00 86.56 389 ASP A N 1
ATOM 3122 C CA . ASP A 1 389 ? -19.395 -7.911 20.826 1.00 86.56 389 ASP A CA 1
ATOM 3123 C C . ASP A 1 389 ? -19.085 -9.108 21.739 1.00 86.56 389 ASP A C 1
ATOM 3125 O O . ASP A 1 389 ? -18.115 -9.093 22.510 1.00 86.56 389 ASP A O 1
ATOM 3129 N N . LEU A 1 390 ? -19.905 -10.153 21.644 1.00 79.88 390 LEU A N 1
ATOM 3130 C CA . LEU A 1 390 ? -19.715 -11.399 22.375 1.00 79.88 390 LEU A CA 1
ATOM 3131 C C . LEU A 1 390 ? -18.303 -11.952 22.114 1.00 79.88 390 LEU A C 1
ATOM 3133 O O . LEU A 1 390 ? -17.857 -12.057 20.972 1.00 79.88 390 LEU A O 1
ATOM 3137 N N . GLY A 1 391 ? -17.569 -12.235 23.193 1.00 82.00 391 GLY A N 1
ATOM 3138 C CA . GLY A 1 391 ? -16.161 -12.642 23.135 1.00 82.00 391 GLY A CA 1
ATOM 3139 C C . GLY A 1 391 ? -15.137 -11.503 23.150 1.00 82.00 391 GLY A C 1
ATOM 3140 O O . GLY A 1 391 ? -13.942 -11.746 23.302 1.00 82.00 391 GLY A O 1
ATOM 3141 N N . GLY A 1 392 ? -15.556 -10.241 23.041 1.00 88.12 392 GLY A N 1
ATOM 3142 C CA . GLY A 1 392 ? -14.668 -9.089 23.227 1.00 88.12 392 GLY A CA 1
ATOM 3143 C C . GLY A 1 392 ? -13.598 -8.900 22.144 1.00 88.12 392 GLY A C 1
ATOM 3144 O O . GLY A 1 392 ? -12.617 -8.193 22.381 1.00 88.12 392 GLY A O 1
ATOM 3145 N N . TRP A 1 393 ? -13.756 -9.538 20.978 1.00 89.88 393 TRP A N 1
ATOM 3146 C CA . TRP A 1 393 ? -12.812 -9.480 19.850 1.00 89.88 393 TRP A CA 1
ATOM 3147 C C . TRP A 1 393 ? -12.982 -8.243 18.970 1.00 89.88 393 TRP A C 1
ATOM 3149 O O . TRP A 1 393 ? -12.028 -7.790 18.342 1.00 89.88 393 TRP A O 1
ATOM 3159 N N . CYS A 1 394 ? -14.189 -7.686 18.940 1.00 89.94 394 CYS A N 1
ATOM 3160 C CA . CYS A 1 394 ? -14.522 -6.459 18.232 1.00 89.94 394 CYS A CA 1
ATOM 3161 C C . CYS A 1 394 ? -15.504 -5.613 19.043 1.00 89.94 394 CYS A C 1
ATOM 3163 O O . CYS A 1 394 ? -16.142 -6.086 19.983 1.00 89.94 394 CYS A O 1
ATOM 3165 N N . THR A 1 395 ? -15.627 -4.338 18.682 1.00 90.62 395 THR A N 1
ATOM 3166 C CA . THR A 1 395 ? -16.699 -3.486 19.207 1.00 90.62 395 THR A CA 1
ATOM 3167 C C . THR A 1 395 ? -18.028 -3.793 18.529 1.00 90.62 395 THR A C 1
ATOM 3169 O O . THR A 1 395 ? -18.042 -4.305 17.410 1.00 90.62 395 THR A O 1
ATOM 3172 N N . LEU A 1 396 ? -19.137 -3.399 19.157 1.00 87.44 396 LEU A N 1
ATOM 3173 C CA . LEU A 1 396 ? -20.450 -3.445 18.512 1.00 87.44 396 LEU A CA 1
ATOM 3174 C C . LEU A 1 396 ? -20.498 -2.548 17.253 1.00 87.44 396 LEU A C 1
ATOM 3176 O O . LEU A 1 396 ? -19.716 -1.591 17.140 1.00 87.44 396 LEU A O 1
ATOM 3180 N N . PRO A 1 397 ? -21.420 -2.814 16.305 1.00 80.81 397 PRO A N 1
ATOM 3181 C CA . PRO A 1 397 ? -21.619 -1.966 15.134 1.00 80.81 397 PRO A CA 1
ATOM 3182 C C . PRO A 1 397 ? -21.880 -0.501 15.512 1.00 80.81 397 PRO A C 1
ATOM 3184 O O . PRO A 1 397 ? -22.782 -0.174 16.282 1.00 80.81 397 PRO A O 1
ATOM 3187 N N . ILE A 1 398 ? -21.097 0.416 14.939 1.00 76.31 398 ILE A N 1
ATOM 3188 C CA . ILE A 1 398 ? -21.136 1.844 15.289 1.00 76.31 398 ILE A CA 1
ATOM 3189 C C . ILE A 1 398 ? -22.223 2.559 14.464 1.00 76.31 398 ILE A C 1
ATOM 3191 O O . ILE A 1 398 ? -21.937 3.178 13.427 1.00 76.31 398 ILE A O 1
ATOM 3195 N N . THR A 1 399 ? -23.471 2.478 14.931 1.00 65.31 399 THR A N 1
ATOM 3196 C CA . THR A 1 399 ? -24.679 3.002 14.257 1.00 65.31 399 THR A CA 1
ATOM 3197 C C . THR A 1 399 ? -25.023 4.457 14.601 1.00 65.31 399 THR A C 1
ATOM 3199 O O . THR A 1 399 ? -25.723 5.116 13.838 1.00 65.31 399 THR A O 1
ATOM 3202 N N . GLY A 1 400 ? -24.498 5.010 15.701 1.00 60.44 400 GLY A N 1
ATOM 3203 C CA . GLY A 1 400 ? -24.839 6.366 16.151 1.00 60.44 400 GLY A CA 1
ATOM 3204 C C . GLY A 1 400 ? -24.118 7.514 15.407 1.00 60.44 400 GLY A C 1
ATOM 3205 O O . GLY A 1 400 ? -22.944 7.372 15.041 1.00 60.44 400 GLY A O 1
ATOM 3206 N N . PRO A 1 401 ? -24.747 8.703 15.261 1.00 50.72 401 PRO A N 1
ATOM 3207 C CA . PRO A 1 401 ? -24.114 9.911 14.705 1.00 50.72 401 PRO A CA 1
ATOM 3208 C C . PRO A 1 401 ? -22.963 10.441 15.583 1.00 50.72 401 PRO A C 1
ATOM 3210 O O . PRO A 1 401 ? -21.984 10.981 15.068 1.00 50.72 401 PRO A O 1
ATOM 3213 N N . HIS A 1 402 ? -23.002 10.185 16.895 1.00 46.91 402 HIS A N 1
ATOM 3214 C CA . HIS A 1 402 ? -21.911 10.462 17.845 1.00 46.91 402 HIS A CA 1
ATOM 3215 C C . HIS A 1 402 ? -20.727 9.471 17.744 1.00 46.91 402 HIS A C 1
ATOM 3217 O O . HIS A 1 402 ? -19.698 9.647 18.398 1.00 46.91 402 HIS A O 1
ATOM 3223 N N . GLY A 1 403 ? -20.845 8.444 16.891 1.00 50.75 403 GLY A N 1
ATOM 3224 C CA . GLY A 1 403 ? -19.809 7.452 16.587 1.00 50.75 403 GLY A CA 1
ATOM 3225 C C . GLY A 1 403 ? -18.863 7.848 15.448 1.00 50.75 403 GLY A C 1
ATOM 3226 O O . GLY A 1 403 ? -18.067 7.032 14.984 1.00 50.75 403 GLY A O 1
ATOM 3227 N N . CYS A 1 404 ? -18.933 9.093 14.971 1.00 59.12 404 CYS A N 1
ATOM 3228 C CA . CYS A 1 404 ? -17.978 9.653 14.020 1.00 59.12 404 CYS A CA 1
ATOM 3229 C C . CYS A 1 404 ? -16.639 9.903 14.729 1.00 59.12 404 CYS A C 1
ATOM 3231 O O . CYS A 1 404 ? -16.359 11.014 15.165 1.00 59.12 404 CYS A O 1
ATOM 3233 N N . GLY A 1 405 ? -15.823 8.864 14.885 1.00 74.50 405 GLY A N 1
ATOM 3234 C CA . GLY A 1 405 ? -14.506 8.974 15.500 1.00 74.50 405 GLY A CA 1
ATOM 3235 C C . GLY A 1 405 ? -13.464 8.115 14.803 1.00 74.50 405 GLY A C 1
ATOM 3236 O O . GLY A 1 405 ? -13.783 7.274 13.964 1.00 74.50 405 GLY A O 1
ATOM 3237 N N . LEU A 1 406 ? -12.209 8.309 15.204 1.00 84.06 406 LEU A N 1
ATOM 3238 C CA . LEU A 1 406 ? -11.044 7.564 14.727 1.00 84.06 406 LEU A CA 1
ATOM 3239 C C . LEU A 1 406 ? -11.283 6.042 14.687 1.00 84.06 406 LEU A C 1
ATOM 3241 O O . LEU A 1 406 ? -11.005 5.391 13.683 1.00 84.06 406 LEU A O 1
ATOM 3245 N N . TRP A 1 407 ? -11.874 5.498 15.758 1.00 88.31 407 TRP A N 1
ATOM 3246 C CA . TRP A 1 407 ? -12.152 4.067 15.892 1.00 88.31 407 TRP A CA 1
ATOM 3247 C C . TRP A 1 407 ? -13.089 3.528 14.806 1.00 88.31 407 TRP A C 1
ATOM 3249 O O . TRP A 1 407 ? -12.850 2.452 14.273 1.00 88.31 407 TRP A O 1
ATOM 3259 N N . LYS A 1 408 ? -14.098 4.303 14.387 1.00 86.50 408 LYS A N 1
ATOM 3260 C CA . LYS A 1 408 ? -14.981 3.912 13.277 1.00 86.50 408 LYS A CA 1
ATOM 3261 C C . LYS A 1 408 ? -14.217 3.797 11.956 1.00 86.50 408 LYS A C 1
ATOM 3263 O O . LYS A 1 408 ? -14.510 2.916 11.156 1.00 86.50 408 LYS A O 1
ATOM 3268 N N . GLY A 1 409 ? -13.223 4.661 11.744 1.00 87.69 409 GLY A N 1
ATOM 3269 C CA . GLY A 1 409 ? -12.312 4.565 10.603 1.00 87.69 409 GLY A CA 1
ATOM 3270 C C . GLY A 1 409 ? -11.454 3.298 10.644 1.00 87.69 409 GLY A C 1
ATOM 3271 O O . GLY A 1 409 ? -11.337 2.613 9.633 1.00 87.69 409 GLY A O 1
ATOM 3272 N N . ILE A 1 410 ? -10.927 2.937 11.816 1.00 91.62 410 ILE A N 1
ATOM 3273 C CA . ILE A 1 410 ? -10.163 1.694 12.026 1.00 91.62 410 ILE A CA 1
ATOM 3274 C C . ILE A 1 410 ? -11.043 0.457 11.777 1.00 91.62 410 ILE A C 1
ATOM 3276 O O . ILE A 1 410 ? -10.660 -0.423 11.007 1.00 91.62 410 ILE A O 1
ATOM 3280 N N . MET A 1 411 ? -12.252 0.430 12.345 1.00 90.50 411 MET A N 1
ATOM 3281 C CA . MET A 1 411 ? -13.207 -0.677 12.197 1.00 90.50 411 MET A CA 1
ATOM 3282 C C . MET A 1 411 ? -13.701 -0.878 10.760 1.00 90.50 411 MET A C 1
ATOM 3284 O O . MET A 1 411 ? -14.153 -1.966 10.424 1.00 90.50 411 MET A O 1
ATOM 3288 N N . SER A 1 412 ? -13.573 0.118 9.876 1.00 88.38 412 SER A N 1
ATOM 3289 C CA . SER A 1 412 ? -13.940 -0.047 8.460 1.00 88.38 412 SER A CA 1
ATOM 3290 C C . SER A 1 412 ? -13.105 -1.102 7.719 1.00 88.38 412 SER A C 1
ATOM 3292 O O . SER A 1 412 ? -13.528 -1.595 6.678 1.00 88.38 412 SER A O 1
ATOM 3294 N N . GLY A 1 413 ? -11.926 -1.460 8.243 1.00 89.69 413 GLY A N 1
ATOM 3295 C CA . GLY A 1 413 ? -11.078 -2.529 7.711 1.00 89.69 413 GLY A CA 1
ATOM 3296 C C . GLY A 1 413 ? -11.323 -3.907 8.332 1.00 89.69 413 GLY A C 1
ATOM 3297 O O . GLY A 1 413 ? -10.518 -4.802 8.084 1.00 89.69 413 GLY A O 1
ATOM 3298 N N . TRP A 1 414 ? -12.368 -4.069 9.155 1.00 91.06 414 TRP A N 1
ATOM 3299 C CA . TRP A 1 414 ? -12.621 -5.294 9.919 1.00 91.06 414 TRP A CA 1
ATOM 3300 C C . TRP A 1 414 ? -12.756 -6.534 9.037 1.00 91.06 414 TRP A C 1
ATOM 3302 O O . TRP A 1 414 ? -12.066 -7.512 9.292 1.00 91.06 414 TRP A O 1
ATOM 3312 N N . GLU A 1 415 ? -13.561 -6.480 7.976 1.00 90.50 415 GLU A N 1
ATOM 3313 C CA . GLU A 1 415 ? -13.829 -7.646 7.120 1.00 90.50 415 GLU A CA 1
ATOM 3314 C C . GLU A 1 415 ? -12.556 -8.221 6.483 1.00 90.50 415 GLU A C 1
ATOM 3316 O O . GLU A 1 415 ? -12.280 -9.415 6.597 1.00 90.50 415 GLU A O 1
ATOM 3321 N N . ASP A 1 416 ? -11.724 -7.372 5.871 1.00 91.94 416 ASP A N 1
ATOM 3322 C CA . ASP A 1 416 ? -10.474 -7.824 5.243 1.00 91.94 416 ASP A CA 1
ATOM 3323 C C . ASP A 1 416 ? -9.471 -8.367 6.267 1.00 91.94 416 ASP A C 1
ATOM 3325 O O . ASP A 1 416 ? -8.698 -9.276 5.965 1.00 91.94 416 ASP A O 1
ATOM 3329 N N . TYR A 1 417 ? -9.465 -7.801 7.477 1.00 92.81 417 TYR A N 1
ATOM 3330 C CA . TYR A 1 417 ? -8.640 -8.279 8.584 1.00 92.81 417 TYR A CA 1
ATOM 3331 C C . TYR A 1 417 ? -9.138 -9.640 9.091 1.00 92.81 417 TYR A C 1
ATOM 3333 O O . TYR A 1 417 ? -8.356 -10.585 9.177 1.00 92.81 417 TYR A O 1
ATOM 3341 N N . PHE A 1 418 ? -10.438 -9.765 9.360 1.00 89.88 418 PHE A N 1
ATOM 3342 C CA . PHE A 1 418 ? -11.072 -10.951 9.936 1.00 89.88 418 PHE A CA 1
ATOM 3343 C C . PHE A 1 418 ? -10.981 -12.179 9.019 1.00 89.88 418 PHE A C 1
ATOM 3345 O O . PHE A 1 418 ? -10.931 -13.322 9.474 1.00 89.88 418 PHE A O 1
ATOM 3352 N N . GLN A 1 419 ? -10.884 -11.973 7.704 1.00 89.44 419 GLN A N 1
ATOM 3353 C CA . GLN A 1 419 ? -10.615 -13.054 6.753 1.00 89.44 419 GLN A CA 1
ATOM 3354 C C . GLN A 1 419 ? -9.267 -13.757 6.979 1.00 89.44 419 GLN A C 1
ATOM 3356 O O . GLN A 1 419 ? -9.132 -14.923 6.611 1.00 89.44 419 GLN A O 1
ATOM 3361 N N . GLN A 1 420 ? -8.292 -13.071 7.580 1.00 91.75 420 GLN A N 1
ATOM 3362 C CA . GLN A 1 420 ? -6.915 -13.543 7.765 1.00 91.75 420 GLN A CA 1
ATOM 3363 C C . GLN A 1 420 ? -6.613 -13.992 9.207 1.00 91.75 420 GLN A C 1
ATOM 3365 O O . GLN A 1 420 ? -5.462 -14.301 9.528 1.00 91.75 420 GLN A O 1
ATOM 3370 N N . VAL A 1 421 ? -7.627 -14.013 10.076 1.00 91.31 421 VAL A N 1
ATOM 3371 C CA . VAL A 1 421 ? -7.508 -14.367 11.495 1.00 91.31 421 VAL A CA 1
ATOM 3372 C C . VAL A 1 421 ? -8.135 -15.731 11.757 1.00 91.31 421 VAL A C 1
ATOM 3374 O O . VAL A 1 421 ? -9.226 -16.031 11.274 1.00 91.31 421 VAL A O 1
ATOM 3377 N N . GLU A 1 422 ? -7.437 -16.529 12.556 1.00 90.25 422 GLU A N 1
ATOM 3378 C CA . GLU A 1 422 ? -7.916 -17.779 13.143 1.00 90.25 422 GLU A CA 1
ATOM 3379 C C . GLU A 1 422 ? -7.916 -17.651 14.668 1.00 90.25 422 GLU A C 1
ATOM 3381 O O . GLU A 1 422 ? -7.092 -16.935 15.244 1.00 90.25 422 GLU A O 1
ATOM 3386 N N . PHE A 1 423 ? -8.834 -18.344 15.329 1.00 90.75 423 PHE A N 1
ATOM 3387 C CA . PHE A 1 423 ? -8.946 -18.337 16.784 1.00 90.75 423 PHE A CA 1
ATOM 3388 C C . PHE A 1 423 ? -8.181 -19.512 17.389 1.00 90.75 423 PHE A C 1
ATOM 3390 O O . PHE A 1 423 ? -8.210 -20.627 16.869 1.00 90.75 423 PHE A O 1
ATOM 3397 N N . VAL A 1 424 ? -7.489 -19.255 18.497 1.00 89.56 424 VAL A N 1
ATOM 3398 C CA . VAL A 1 424 ? -6.764 -20.267 19.269 1.00 89.56 424 VAL A CA 1
ATOM 3399 C C . VAL A 1 424 ? -7.516 -20.496 20.567 1.00 89.56 424 VAL A C 1
ATOM 3401 O O . VAL A 1 424 ? -7.649 -19.580 21.376 1.00 89.56 424 VAL A O 1
ATOM 3404 N N . VAL A 1 425 ? -8.008 -21.719 20.746 1.00 88.38 425 VAL A N 1
ATOM 3405 C CA . VAL A 1 425 ? -8.802 -22.106 21.913 1.00 88.38 425 VAL A CA 1
ATOM 3406 C C . VAL A 1 425 ? -7.899 -22.280 23.132 1.00 88.38 425 VAL A C 1
ATOM 3408 O O . VAL A 1 425 ? -6.983 -23.101 23.102 1.00 88.38 425 VAL A O 1
ATOM 3411 N N . GLY A 1 426 ? -8.167 -21.503 24.182 1.00 86.50 426 GLY A N 1
ATOM 3412 C CA . GLY A 1 426 ? -7.613 -21.664 25.526 1.00 86.50 426 GLY A CA 1
ATOM 3413 C C . GLY A 1 426 ? -8.738 -22.036 26.493 1.00 86.50 426 GLY A C 1
ATOM 3414 O O . GLY A 1 426 ? -9.196 -23.177 26.509 1.00 86.50 426 GLY A O 1
ATOM 3415 N N . GLN A 1 427 ? -9.227 -21.059 27.261 1.00 84.38 427 GLN A N 1
ATOM 3416 C CA . GLN A 1 427 ? -10.403 -21.199 28.137 1.00 84.38 427 GLN A CA 1
ATOM 3417 C C . GLN A 1 427 ? -11.714 -21.484 27.385 1.00 84.38 427 GLN A C 1
ATOM 3419 O O . GLN A 1 427 ? -12.635 -22.063 27.955 1.00 84.38 427 GLN A O 1
ATOM 3424 N N . GLY A 1 428 ? -11.831 -21.054 26.129 1.00 87.75 428 GLY A N 1
ATOM 3425 C CA . GLY A 1 428 ? -13.019 -21.209 25.294 1.00 87.75 428 GLY A CA 1
ATOM 3426 C C . GLY A 1 428 ? -14.185 -20.289 25.666 1.00 87.75 428 GLY A C 1
ATOM 3427 O O . GLY A 1 428 ? -15.285 -20.473 25.149 1.00 87.75 428 GLY A O 1
ATOM 3428 N N . ASN A 1 429 ? -13.987 -19.316 26.558 1.00 88.69 429 ASN A N 1
ATOM 3429 C CA . ASN A 1 429 ? -15.035 -18.412 27.044 1.00 88.69 429 ASN A CA 1
ATOM 3430 C C . ASN A 1 429 ? -15.293 -17.219 26.114 1.00 88.69 429 ASN A C 1
ATOM 3432 O O . ASN A 1 429 ? -16.343 -16.584 26.215 1.00 88.69 429 ASN A O 1
ATOM 3436 N N . ARG A 1 430 ? -14.363 -16.911 25.205 1.00 89.75 430 ARG A N 1
ATOM 3437 C CA . ARG A 1 430 ? -14.487 -15.804 24.253 1.00 89.75 430 ARG A CA 1
ATOM 3438 C C . ARG A 1 430 ? -14.817 -16.268 22.839 1.00 89.75 430 ARG A C 1
ATOM 3440 O O . ARG A 1 430 ? -15.239 -15.451 22.030 1.00 89.75 430 ARG A O 1
ATOM 3447 N N . ILE A 1 431 ? -14.608 -17.538 22.510 1.00 91.69 431 ILE A N 1
ATOM 3448 C CA . ILE A 1 431 ? -14.760 -18.052 21.142 1.00 91.69 431 ILE A CA 1
ATOM 3449 C C . ILE A 1 431 ? -16.150 -18.659 20.962 1.00 91.69 431 ILE A C 1
ATOM 3451 O O . ILE A 1 431 ? -16.520 -19.590 21.678 1.00 91.69 431 ILE A O 1
ATOM 3455 N N . ARG A 1 432 ? -16.908 -18.160 19.982 1.00 92.38 432 ARG A N 1
ATOM 3456 C CA . ARG A 1 432 ? -18.215 -18.704 19.590 1.00 92.38 432 ARG A CA 1
ATOM 3457 C C . ARG A 1 432 ? -18.031 -19.988 18.800 1.00 92.38 432 ARG A C 1
ATOM 3459 O O . ARG A 1 432 ? -17.435 -19.980 17.724 1.00 92.38 432 ARG A O 1
ATOM 3466 N N . PHE A 1 433 ? -18.631 -21.064 19.294 1.00 92.44 433 PHE A N 1
ATOM 3467 C CA . PHE A 1 433 ? -18.530 -22.402 18.725 1.00 92.44 433 PHE A CA 1
ATOM 3468 C C . PHE A 1 433 ? -18.939 -22.434 17.244 1.00 92.44 433 PHE A C 1
ATOM 3470 O O . PHE A 1 433 ? -18.180 -22.909 16.405 1.00 92.44 433 PHE A O 1
ATOM 3477 N N . TRP A 1 434 ? -20.092 -21.857 16.895 1.00 92.75 434 TRP A N 1
ATOM 3478 C CA . TRP A 1 434 ? -20.625 -21.931 15.530 1.00 92.75 434 TRP A CA 1
ATOM 3479 C C . TRP A 1 434 ? -20.050 -20.897 14.555 1.00 92.75 434 TRP A C 1
ATOM 3481 O O . TRP A 1 434 ? -19.919 -21.179 13.362 1.00 92.75 434 TRP A O 1
ATOM 3491 N N . LYS A 1 435 ? -19.754 -19.684 15.036 1.00 90.44 435 LYS A N 1
ATOM 3492 C CA . LYS A 1 435 ? -19.510 -18.510 14.178 1.00 90.44 435 LYS A CA 1
ATOM 3493 C C . LYS A 1 435 ? -18.037 -18.182 13.964 1.00 90.44 435 LYS A C 1
ATOM 3495 O O . LYS A 1 435 ? -17.697 -17.636 12.915 1.00 90.44 435 LYS A O 1
ATOM 3500 N N . ASP A 1 436 ? -17.177 -18.498 14.927 1.00 90.25 436 ASP A N 1
ATOM 3501 C CA . ASP A 1 436 ? -15.765 -18.126 14.871 1.00 90.25 436 ASP A CA 1
ATOM 3502 C C . ASP A 1 436 ? -14.924 -19.233 14.199 1.00 90.25 436 ASP A C 1
ATOM 3504 O O . ASP A 1 436 ? -15.278 -20.412 14.204 1.00 90.25 436 ASP A O 1
ATOM 3508 N N . LYS A 1 437 ? -13.797 -18.857 13.580 1.00 90.00 437 LYS A N 1
ATOM 3509 C CA . LYS A 1 437 ? -12.908 -19.769 12.830 1.00 90.00 437 LYS A CA 1
ATOM 3510 C C . LYS A 1 437 ? -11.848 -20.390 13.743 1.00 90.00 437 LYS A C 1
ATOM 3512 O O . LYS A 1 437 ? -10.704 -19.935 13.759 1.00 90.00 437 LYS A O 1
ATOM 3517 N N . TRP A 1 438 ? -12.237 -21.380 14.540 1.00 89.38 438 TRP A N 1
ATOM 3518 C CA . TRP A 1 438 ? -11.335 -22.053 15.489 1.00 89.38 438 TRP A CA 1
ATOM 3519 C C . TRP A 1 438 ? -10.937 -23.479 15.065 1.00 89.38 438 TRP A C 1
ATOM 3521 O O . TRP A 1 438 ? -9.888 -23.965 15.481 1.00 89.38 438 TRP A O 1
ATOM 3531 N N . CYS A 1 439 ? -11.710 -24.125 14.187 1.00 87.38 439 CYS A N 1
ATOM 3532 C CA . CYS A 1 439 ? -11.477 -25.482 13.672 1.00 87.38 439 CYS A CA 1
ATOM 3533 C C . CYS A 1 439 ? -11.270 -25.503 12.144 1.00 87.38 439 CYS A C 1
ATOM 3535 O O . CYS A 1 439 ? -11.853 -26.310 11.429 1.00 87.38 439 CYS A O 1
ATOM 3537 N N . GLY A 1 440 ? -10.457 -24.576 11.624 1.00 82.25 440 GLY A N 1
ATOM 3538 C CA . GLY A 1 440 ? -10.091 -24.515 10.204 1.00 82.25 440 GLY A CA 1
ATOM 3539 C C . GLY A 1 440 ? -10.286 -23.139 9.565 1.00 82.25 440 GLY A C 1
ATOM 3540 O O . GLY A 1 440 ? -10.384 -22.116 10.240 1.00 82.25 440 GLY A O 1
ATOM 3541 N N . GLY A 1 441 ? -10.319 -23.107 8.227 1.00 82.19 441 GLY A N 1
ATOM 3542 C CA . GLY A 1 441 ? -10.399 -21.865 7.443 1.00 82.19 441 GLY A CA 1
ATOM 3543 C C . GLY A 1 441 ? -11.793 -21.224 7.358 1.00 82.19 441 GLY A C 1
ATOM 3544 O O . GLY A 1 441 ? -11.916 -20.093 6.879 1.00 82.19 441 GLY A O 1
ATOM 3545 N N . THR A 1 442 ? -12.826 -21.927 7.814 1.00 87.31 442 THR A N 1
ATOM 3546 C CA . THR A 1 442 ? -14.247 -21.554 7.750 1.00 87.31 442 THR A CA 1
ATOM 3547 C C . THR A 1 442 ? -14.931 -21.864 9.077 1.00 87.31 442 THR A C 1
ATOM 3549 O O . THR A 1 442 ? -14.464 -22.709 9.834 1.00 87.31 442 THR A O 1
ATOM 3552 N N . SER A 1 443 ? -16.017 -21.156 9.385 1.00 91.06 443 SER A N 1
ATOM 3553 C CA . SER A 1 443 ? -16.795 -21.393 10.601 1.00 91.06 443 SER A CA 1
ATOM 3554 C C . SER A 1 443 ? -17.735 -22.592 10.444 1.00 91.06 443 SER A C 1
ATOM 3556 O O . SER A 1 443 ? -18.167 -22.914 9.334 1.00 91.06 443 SER A O 1
ATOM 3558 N N . LEU A 1 444 ? -18.090 -23.233 11.561 1.00 92.81 444 LEU A N 1
ATOM 3559 C CA . LEU A 1 444 ? -18.972 -24.406 11.563 1.00 92.81 444 LEU A CA 1
ATOM 3560 C C . LEU A 1 444 ? -20.366 -24.098 11.009 1.00 92.81 444 LEU A C 1
ATOM 3562 O O . LEU A 1 444 ? -20.948 -24.954 10.357 1.00 92.81 444 LEU A O 1
ATOM 3566 N N . MET A 1 445 ? -20.882 -22.876 11.188 1.00 93.69 445 MET A N 1
ATOM 3567 C CA . MET A 1 445 ? -22.178 -22.482 10.614 1.00 93.69 445 MET A CA 1
ATOM 3568 C C . MET A 1 445 ? -22.192 -22.503 9.076 1.00 93.69 445 MET A C 1
ATOM 3570 O O . MET A 1 445 ? -23.255 -22.630 8.480 1.00 93.69 445 MET A O 1
ATOM 3574 N N . VAL A 1 446 ? -21.026 -22.332 8.437 1.00 93.06 446 VAL A N 1
ATOM 3575 C CA . VAL A 1 446 ? -20.892 -22.366 6.972 1.00 93.06 446 VAL A CA 1
ATOM 3576 C C . VAL A 1 446 ? -20.700 -23.799 6.484 1.00 93.06 446 VAL A C 1
ATOM 3578 O O . VAL A 1 446 ? -21.230 -24.149 5.437 1.00 93.06 446 VAL A O 1
ATOM 3581 N N . LEU A 1 447 ? -19.961 -24.621 7.237 1.00 92.88 447 LEU A N 1
ATOM 3582 C CA . LEU A 1 447 ? -19.730 -26.031 6.903 1.00 92.88 447 LEU A CA 1
ATOM 3583 C C . LEU A 1 447 ? -20.977 -26.898 7.142 1.00 92.88 447 LEU A C 1
ATOM 3585 O O . LEU A 1 447 ? -21.302 -27.739 6.315 1.00 92.88 447 LEU A O 1
ATOM 3589 N N . PHE A 1 448 ? -21.698 -26.655 8.239 1.00 93.81 448 PHE A N 1
ATOM 3590 C CA . PHE A 1 448 ? -22.848 -27.448 8.680 1.00 93.81 448 PHE A CA 1
ATOM 3591 C C . PHE A 1 448 ? -24.077 -26.554 8.939 1.00 93.81 448 PHE A C 1
ATOM 3593 O O . PHE A 1 448 ? -24.533 -26.429 10.083 1.00 93.81 448 PHE A O 1
ATOM 3600 N N . PRO A 1 449 ? -24.641 -25.907 7.900 1.00 94.44 449 PRO A N 1
ATOM 3601 C CA . PRO A 1 449 ? -25.735 -24.948 8.063 1.00 94.44 449 PRO A CA 1
ATOM 3602 C C . PRO A 1 449 ? -26.993 -25.584 8.672 1.00 94.44 449 PRO A C 1
ATOM 3604 O O . PRO A 1 449 ? -27.620 -24.983 9.544 1.00 94.44 449 PRO A O 1
ATOM 3607 N N . ASN A 1 450 ? -27.326 -26.823 8.292 1.00 91.38 450 ASN A N 1
ATOM 3608 C CA . ASN A 1 450 ? -28.499 -27.531 8.817 1.00 91.38 450 ASN A CA 1
ATOM 3609 C C . ASN A 1 450 ? -28.382 -27.767 10.333 1.00 91.38 450 ASN A C 1
ATOM 3611 O O . ASN A 1 450 ? -29.307 -27.452 11.085 1.00 91.38 450 ASN A O 1
ATOM 3615 N N . LEU A 1 451 ? -27.215 -28.214 10.810 1.00 92.88 451 LEU A N 1
ATOM 3616 C CA . LEU A 1 451 ? -26.967 -28.420 12.242 1.00 92.88 451 LEU A CA 1
ATOM 3617 C C . LEU A 1 451 ? -26.967 -27.097 13.016 1.00 92.88 451 LEU A C 1
ATOM 3619 O O . LEU A 1 451 ? -27.536 -27.016 14.103 1.00 92.88 451 LEU A O 1
ATOM 3623 N N . PHE A 1 452 ? -26.422 -26.027 12.432 1.00 93.69 452 PHE A N 1
ATOM 3624 C CA . PHE A 1 452 ? -26.496 -24.690 13.020 1.00 93.69 452 PHE A CA 1
ATOM 3625 C C . PHE A 1 452 ? -27.944 -24.202 13.183 1.00 93.69 452 PHE A C 1
ATOM 3627 O O . PHE A 1 452 ? -28.300 -23.636 14.221 1.00 93.69 452 PHE A O 1
ATOM 3634 N N . THR A 1 453 ? -28.809 -24.442 12.190 1.00 91.25 453 THR A N 1
ATOM 3635 C CA . THR A 1 453 ? -30.234 -24.096 12.311 1.00 91.25 453 THR A CA 1
ATOM 3636 C C . THR A 1 453 ? -30.941 -24.914 13.389 1.00 91.25 453 THR A C 1
ATOM 3638 O O . THR A 1 453 ? -31.811 -24.368 14.063 1.00 91.25 453 THR A O 1
ATOM 3641 N N . CYS A 1 454 ? -30.528 -26.159 13.626 1.00 92.06 454 CYS A N 1
ATOM 3642 C CA . CYS A 1 454 ? -31.111 -27.021 14.655 1.00 92.06 454 CYS A CA 1
ATOM 3643 C C . CYS A 1 454 ? -30.494 -26.824 16.051 1.00 92.06 454 CYS A C 1
ATOM 3645 O O . CYS A 1 454 ? -31.024 -27.366 17.012 1.00 92.06 454 CYS A O 1
ATOM 3647 N N . SER A 1 455 ? -29.399 -26.070 16.190 1.00 93.12 455 SER A N 1
ATOM 3648 C CA . SER A 1 455 ? -28.720 -25.840 17.474 1.00 93.12 455 SER A CA 1
ATOM 3649 C C . SER A 1 455 ? -29.594 -25.065 18.465 1.00 93.12 455 SER A C 1
ATOM 3651 O O . SER A 1 455 ? -30.116 -23.994 18.137 1.00 93.12 455 SER A O 1
ATOM 3653 N N . SER A 1 456 ? -29.683 -25.562 19.703 1.00 92.44 456 SER A N 1
ATOM 3654 C CA . SER A 1 456 ? -30.419 -24.918 20.802 1.00 92.44 456 SER A CA 1
ATOM 3655 C C . SER A 1 456 ? -29.784 -23.601 21.241 1.00 92.44 456 SER A C 1
ATOM 3657 O O . SER A 1 456 ? -30.484 -22.676 21.650 1.00 92.44 456 SER A O 1
ATOM 3659 N N . ASN A 1 457 ? -28.458 -23.479 21.120 1.00 91.75 457 ASN A N 1
ATOM 3660 C CA . ASN A 1 457 ? -27.739 -22.242 21.403 1.00 91.75 457 ASN A CA 1
ATOM 3661 C C . ASN A 1 457 ? -26.769 -21.895 20.266 1.00 91.75 457 ASN A C 1
ATOM 3663 O O . ASN A 1 457 ? -25.637 -22.376 20.187 1.00 91.75 457 ASN A O 1
ATOM 3667 N N . ARG A 1 458 ? -27.216 -21.004 19.378 1.00 92.25 458 ARG A N 1
ATOM 3668 C CA . ARG A 1 458 ? -26.434 -20.530 18.224 1.00 92.25 458 ARG A CA 1
ATOM 3669 C C . ARG A 1 458 ? -25.305 -19.563 18.600 1.00 92.25 458 ARG A C 1
ATOM 3671 O O . ARG A 1 458 ? -24.383 -19.386 17.807 1.00 92.25 458 ARG A O 1
ATOM 3678 N N . GLU A 1 459 ? -25.344 -18.984 19.802 1.00 91.00 459 GLU A N 1
ATOM 3679 C CA . GLU A 1 459 ? -24.299 -18.101 20.348 1.00 91.00 459 GLU A CA 1
ATOM 3680 C C . GLU A 1 459 ? -23.413 -18.805 21.390 1.00 91.00 459 GLU A C 1
ATOM 3682 O O . GLU A 1 459 ? -22.672 -18.143 22.117 1.00 91.00 459 GLU A O 1
ATOM 3687 N N . ALA A 1 460 ? -23.490 -20.138 21.495 1.00 91.81 460 ALA A N 1
ATOM 3688 C CA . ALA A 1 460 ? -22.713 -20.889 22.471 1.00 91.81 460 ALA A CA 1
ATOM 3689 C C . ALA A 1 460 ? -21.207 -20.653 22.288 1.00 91.81 460 ALA A C 1
ATOM 3691 O O . ALA A 1 460 ? -20.692 -20.641 21.165 1.00 91.81 460 ALA A O 1
ATOM 3692 N N . THR A 1 461 ? -20.497 -20.480 23.399 1.00 91.94 461 THR A N 1
ATOM 3693 C CA . THR A 1 461 ? -19.033 -20.451 23.418 1.00 91.94 461 THR A CA 1
ATOM 3694 C C . THR A 1 461 ? -18.484 -21.871 23.504 1.00 91.94 461 THR A C 1
ATOM 3696 O O . THR A 1 461 ? -19.204 -22.788 23.894 1.00 91.94 461 THR A O 1
ATOM 3699 N N . ILE A 1 462 ? -17.211 -22.079 23.174 1.00 89.56 462 ILE A N 1
ATOM 3700 C CA . ILE A 1 462 ? -16.589 -23.407 23.305 1.00 89.56 462 ILE A CA 1
ATOM 3701 C C . ILE A 1 462 ? -16.678 -23.912 24.753 1.00 89.56 462 ILE A C 1
ATOM 3703 O O . ILE A 1 462 ? -16.995 -25.077 24.965 1.00 89.56 462 ILE A O 1
ATOM 3707 N N . ALA A 1 463 ? -16.500 -23.033 25.741 1.00 87.62 463 ALA A N 1
ATOM 3708 C CA . ALA A 1 463 ? -16.633 -23.373 27.158 1.00 87.62 463 ALA A CA 1
ATOM 3709 C C . ALA A 1 463 ? -18.043 -23.855 27.551 1.00 87.62 463 ALA A C 1
ATOM 3711 O O . ALA A 1 463 ? -18.173 -24.619 28.500 1.00 87.62 463 ALA A O 1
ATOM 3712 N N . ASN A 1 464 ? -19.092 -23.431 26.836 1.00 88.75 464 ASN A N 1
ATOM 3713 C CA . ASN A 1 464 ? -20.462 -23.881 27.108 1.00 88.75 464 ASN A CA 1
ATOM 3714 C C . ASN A 1 464 ? -20.745 -25.284 26.555 1.00 88.75 464 ASN A C 1
ATOM 3716 O O . ASN A 1 464 ? -21.657 -25.951 27.031 1.00 88.75 464 ASN A O 1
ATOM 3720 N N . VAL A 1 465 ? -20.027 -25.683 25.504 1.00 89.50 465 VAL A N 1
ATOM 3721 C CA . VAL A 1 465 ? -20.306 -26.899 24.724 1.00 89.50 465 VAL A CA 1
ATOM 3722 C C . VAL A 1 465 ? -19.309 -28.011 25.055 1.00 89.50 465 VAL A C 1
ATOM 3724 O O . VAL A 1 465 ? -19.608 -29.184 24.877 1.00 89.50 465 VAL A O 1
ATOM 3727 N N . LEU A 1 466 ? -18.120 -27.665 25.542 1.00 86.19 466 LEU A N 1
ATOM 3728 C CA . LEU A 1 466 ? -17.088 -28.620 25.920 1.00 86.19 466 LEU A CA 1
ATOM 3729 C C . LEU A 1 466 ? -17.226 -28.976 27.404 1.00 86.19 466 LEU A C 1
ATOM 3731 O O . LEU A 1 466 ? -17.137 -28.098 28.263 1.00 86.19 466 LEU A O 1
ATOM 3735 N N . THR A 1 467 ? -17.423 -30.257 27.715 1.00 81.75 467 THR A N 1
ATOM 3736 C CA . THR A 1 467 ? -17.570 -30.709 29.104 1.00 81.75 467 THR A CA 1
ATOM 3737 C C . THR A 1 467 ? -16.275 -30.551 29.905 1.00 81.75 467 THR A C 1
ATOM 3739 O O . THR A 1 467 ? -15.163 -30.476 29.361 1.00 81.75 467 THR A O 1
ATOM 3742 N N . SER A 1 468 ? -16.415 -30.485 31.235 1.00 72.69 468 SER A N 1
ATOM 3743 C CA . SER A 1 468 ? -15.269 -30.613 32.136 1.00 72.69 468 SER A CA 1
ATOM 3744 C C . SER A 1 468 ? -14.591 -31.968 31.911 1.00 72.69 468 SER A C 1
ATOM 3746 O O . SER A 1 468 ? -15.302 -32.946 31.684 1.00 72.69 468 SER A O 1
ATOM 3748 N N . PRO A 1 469 ? -13.250 -32.041 31.988 1.00 72.69 469 PRO A N 1
ATOM 3749 C CA . PRO A 1 469 ? -12.535 -33.295 31.791 1.00 72.69 469 PRO A CA 1
ATOM 3750 C C . PRO A 1 469 ? -13.059 -34.373 32.745 1.00 72.69 469 PRO A C 1
ATOM 3752 O O . PRO A 1 469 ? -13.235 -34.111 33.938 1.00 72.69 469 PRO A O 1
ATOM 3755 N N . ASP A 1 470 ? -13.318 -35.564 32.208 1.00 70.00 470 ASP A N 1
ATOM 3756 C CA . ASP A 1 470 ? -13.667 -36.740 33.001 1.00 70.00 470 ASP A CA 1
ATOM 3757 C C . ASP A 1 470 ? -12.468 -37.201 33.859 1.00 70.00 470 ASP A C 1
ATOM 3759 O O . ASP A 1 470 ? -11.367 -36.645 33.796 1.00 70.00 470 ASP A O 1
ATOM 3763 N N . SER A 1 471 ? -12.654 -38.246 34.668 1.00 65.00 471 SER A N 1
ATOM 3764 C CA . SER A 1 471 ? -11.583 -38.823 35.497 1.00 65.00 471 SER A CA 1
ATOM 3765 C C . SER A 1 471 ? -10.383 -39.347 34.690 1.00 65.00 471 SER A C 1
ATOM 3767 O O . SER A 1 471 ? -9.317 -39.572 35.261 1.00 65.00 471 SER A O 1
ATOM 3769 N N . ARG A 1 472 ? -10.530 -39.509 33.367 1.00 66.50 472 ARG A N 1
ATOM 3770 C CA . ARG A 1 472 ? -9.487 -39.905 32.409 1.00 66.50 472 ARG A CA 1
ATOM 3771 C C . ARG A 1 472 ? -8.910 -38.714 31.632 1.00 66.50 472 ARG A C 1
ATOM 3773 O O . ARG A 1 472 ? -8.059 -38.908 30.766 1.00 66.50 472 ARG A O 1
ATOM 3780 N N . GLY A 1 473 ? -9.340 -37.488 31.936 1.00 65.56 473 GLY A N 1
ATOM 3781 C CA . GLY A 1 473 ? -8.900 -36.262 31.273 1.00 65.56 473 GLY A CA 1
ATOM 3782 C C . GLY A 1 473 ? -9.514 -36.029 29.888 1.00 65.56 473 GLY A C 1
ATOM 3783 O O . GLY A 1 473 ? -9.096 -35.099 29.191 1.00 65.56 473 GLY A O 1
ATOM 3784 N N . VAL A 1 474 ? -10.488 -36.845 29.480 1.00 68.06 474 VAL A N 1
ATOM 3785 C CA . VAL A 1 474 ? -11.191 -36.754 28.198 1.00 68.06 474 VAL A CA 1
ATOM 3786 C C . VAL A 1 474 ? -12.316 -35.730 28.317 1.00 68.06 474 VAL A C 1
ATOM 3788 O O . VAL A 1 474 ? -13.059 -35.704 29.296 1.00 68.06 474 VAL A O 1
ATOM 3791 N N . ARG A 1 475 ? -12.421 -34.850 27.319 1.00 73.75 475 ARG A N 1
ATOM 3792 C CA . ARG A 1 475 ? -13.521 -33.889 27.193 1.00 73.75 475 ARG A CA 1
ATOM 3793 C C . ARG A 1 475 ? -14.429 -34.319 26.060 1.00 73.75 475 ARG A C 1
ATOM 3795 O O . ARG A 1 475 ? -13.943 -34.749 25.016 1.00 73.75 475 ARG A O 1
ATOM 3802 N N . GLU A 1 476 ? -15.721 -34.135 26.257 1.00 81.62 476 GLU A N 1
ATOM 3803 C CA . GLU A 1 476 ? -16.748 -34.489 25.288 1.00 81.62 476 GLU A CA 1
ATOM 3804 C C . GLU A 1 476 ? -17.474 -33.235 24.801 1.00 81.62 476 GLU A C 1
ATOM 3806 O O . GLU A 1 476 ? -17.617 -32.236 25.514 1.00 81.62 476 GLU A O 1
ATOM 3811 N N . TRP A 1 477 ? -17.919 -33.282 23.549 1.00 86.56 477 TRP A N 1
ATOM 3812 C CA . TRP A 1 477 ? -18.714 -32.223 22.943 1.00 86.56 477 TRP A CA 1
ATOM 3813 C C . TRP A 1 477 ? -20.190 -32.433 23.284 1.00 86.56 477 TRP A C 1
ATOM 3815 O O . TRP A 1 477 ? -20.839 -33.312 22.727 1.00 86.56 477 TRP A O 1
ATOM 3825 N N . ASN A 1 478 ? -20.735 -31.596 24.161 1.00 87.44 478 ASN A N 1
ATOM 3826 C CA . ASN A 1 478 ? -22.149 -31.572 24.520 1.00 87.44 478 ASN A CA 1
ATOM 3827 C C . ASN A 1 478 ? -22.895 -30.492 23.716 1.00 87.44 478 ASN A C 1
ATOM 3829 O O . ASN A 1 478 ? -23.230 -29.415 24.219 1.00 87.44 478 ASN A O 1
ATOM 3833 N N . VAL A 1 479 ? -23.109 -30.763 22.426 1.00 89.12 479 VAL A N 1
ATOM 3834 C CA . VAL A 1 479 ? -23.900 -29.900 21.534 1.00 89.12 479 VAL A CA 1
ATOM 3835 C C . VAL A 1 479 ? -25.371 -30.293 21.648 1.00 89.12 479 VAL A C 1
ATOM 3837 O O . VAL A 1 479 ? -25.731 -31.427 21.351 1.00 89.12 479 VAL A O 1
ATOM 3840 N N . THR A 1 480 ? -26.230 -29.353 22.043 1.00 90.69 480 THR A N 1
ATOM 3841 C CA . THR A 1 480 ? -27.677 -29.586 22.166 1.00 90.69 480 THR A CA 1
ATOM 3842 C C . THR A 1 480 ? -28.445 -29.036 20.966 1.00 90.69 480 THR A C 1
ATOM 3844 O O . THR A 1 480 ? -28.138 -27.955 20.450 1.00 90.69 480 THR A O 1
ATOM 3847 N N . PHE A 1 481 ? -29.470 -29.774 20.538 1.00 92.25 481 PHE A N 1
ATOM 3848 C CA . PHE A 1 481 ? -30.318 -29.442 19.393 1.00 92.25 481 PHE A CA 1
ATOM 3849 C C . PHE A 1 481 ? -31.789 -29.320 19.813 1.00 92.25 481 PHE A C 1
ATOM 3851 O O . PHE A 1 481 ? -32.211 -29.896 20.813 1.00 92.25 481 PHE A O 1
ATOM 3858 N N . VAL A 1 482 ? -32.561 -28.525 19.067 1.00 92.75 482 VAL A N 1
ATOM 3859 C CA . VAL A 1 482 ? -33.967 -28.188 19.370 1.00 92.75 482 VAL A CA 1
ATOM 3860 C C . VAL A 1 482 ? -34.915 -29.358 19.070 1.00 92.75 482 VAL A C 1
ATOM 3862 O O . VAL A 1 482 ? -36.042 -29.381 19.557 1.00 92.75 482 VAL A O 1
ATOM 3865 N N . ARG A 1 483 ? -34.468 -30.320 18.258 1.00 91.81 483 ARG A N 1
ATOM 3866 C CA . ARG A 1 483 ? -35.205 -31.524 17.870 1.00 91.81 483 ARG A CA 1
ATOM 3867 C C . ARG A 1 483 ? -34.245 -32.684 17.637 1.00 91.81 483 ARG A C 1
ATOM 3869 O O . ARG A 1 483 ? -33.057 -32.456 17.401 1.00 91.81 483 ARG A O 1
ATOM 3876 N N . ASP A 1 484 ? -34.807 -33.882 17.593 1.00 87.81 484 ASP A N 1
ATOM 3877 C CA . ASP A 1 484 ? -34.118 -35.064 17.089 1.00 87.81 484 ASP A CA 1
ATOM 3878 C C . ASP A 1 484 ? -33.922 -34.989 15.565 1.00 87.81 484 ASP A C 1
ATOM 3880 O O . ASP A 1 484 ? -34.602 -34.238 14.847 1.00 87.81 484 ASP A O 1
ATOM 3884 N N . PHE A 1 485 ? -32.952 -35.757 15.075 1.00 89.56 485 PHE A N 1
ATOM 3885 C CA . PHE A 1 485 ? -32.613 -35.857 13.659 1.00 89.56 485 PHE A CA 1
ATOM 3886 C C . PHE A 1 485 ? -33.363 -37.015 13.005 1.00 89.56 485 PHE A C 1
ATOM 3888 O O . PHE A 1 485 ? -33.558 -38.057 13.624 1.00 89.56 485 PHE A O 1
ATOM 3895 N N . ASN A 1 486 ? -33.774 -36.831 11.751 1.00 89.94 486 ASN A N 1
ATOM 3896 C CA . ASN A 1 486 ? -34.339 -37.924 10.963 1.00 89.94 486 ASN A CA 1
ATOM 3897 C C . ASN A 1 486 ? -33.226 -38.869 10.488 1.00 89.94 486 ASN A C 1
ATOM 3899 O O . ASN A 1 486 ? -32.073 -38.448 10.392 1.00 89.94 486 ASN A O 1
ATOM 3903 N N . ASP A 1 487 ? -33.575 -40.094 10.088 1.00 90.69 487 ASP A N 1
ATOM 3904 C CA . ASP A 1 487 ? -32.610 -41.112 9.640 1.00 90.69 487 ASP A CA 1
ATOM 3905 C C . ASP A 1 487 ? -31.664 -40.606 8.535 1.00 90.69 487 ASP A C 1
ATOM 3907 O O . ASP A 1 487 ? -30.462 -40.853 8.576 1.00 90.69 487 ASP A O 1
ATOM 3911 N N . TRP A 1 488 ? -32.171 -39.809 7.587 1.00 89.62 488 TRP A N 1
ATOM 3912 C CA . TRP A 1 488 ? -31.367 -39.233 6.499 1.00 89.62 488 TRP A CA 1
ATOM 3913 C C . TRP A 1 488 ? -30.442 -38.076 6.928 1.00 89.62 488 TRP A C 1
ATOM 3915 O O . TRP A 1 488 ? -29.623 -37.621 6.133 1.00 89.62 488 TRP A O 1
ATOM 3925 N N . GLU A 1 489 ? -30.574 -37.554 8.152 1.00 90.81 489 GLU A N 1
ATOM 3926 C CA . GLU A 1 489 ? -29.703 -36.510 8.720 1.00 90.81 489 GLU A CA 1
ATOM 3927 C C . GLU A 1 489 ? -28.595 -37.095 9.615 1.00 90.81 489 GLU A C 1
ATOM 3929 O O . GLU A 1 489 ? -27.654 -36.378 9.959 1.00 90.81 489 GLU A O 1
ATOM 3934 N N . VAL A 1 490 ? -28.676 -38.381 9.981 1.00 89.94 490 VAL A N 1
ATOM 3935 C CA . VAL A 1 490 ? -27.731 -39.038 10.902 1.00 89.94 490 VAL A CA 1
ATOM 3936 C C . VAL A 1 490 ? -26.308 -39.044 10.342 1.00 89.94 490 VAL A C 1
ATOM 3938 O O . VAL A 1 490 ? -25.367 -38.740 11.076 1.00 89.94 490 VAL A O 1
ATOM 3941 N N . ASP A 1 491 ? -26.142 -39.292 9.041 1.00 91.88 491 ASP A N 1
ATOM 3942 C CA . ASP A 1 491 ? -24.827 -39.280 8.387 1.00 91.88 491 ASP A CA 1
ATOM 3943 C C . ASP A 1 491 ? -24.145 -37.905 8.493 1.00 91.88 491 ASP A C 1
ATOM 3945 O O . ASP A 1 491 ? -22.950 -37.815 8.777 1.00 91.88 491 ASP A O 1
ATOM 3949 N N . LEU A 1 492 ? -24.918 -36.819 8.358 1.00 92.50 492 LEU A N 1
ATOM 3950 C CA . LEU A 1 492 ? -24.421 -35.447 8.513 1.00 92.50 492 LEU A CA 1
ATOM 3951 C C . LEU A 1 492 ? -23.974 -35.164 9.956 1.00 92.50 492 LEU A C 1
ATOM 3953 O O . LEU A 1 492 ? -22.976 -34.477 10.183 1.00 92.50 492 LEU A O 1
ATOM 3957 N N . VAL A 1 493 ? -24.710 -35.681 10.943 1.00 91.62 493 VAL A N 1
ATOM 3958 C CA . VAL A 1 493 ? -24.357 -35.557 12.367 1.00 91.62 493 VAL A CA 1
ATOM 3959 C C . VAL A 1 493 ? -23.080 -36.342 12.674 1.00 91.62 493 VAL A C 1
ATOM 3961 O O . VAL A 1 493 ? -22.199 -35.833 13.373 1.00 91.62 493 VAL A O 1
ATOM 3964 N N . ALA A 1 494 ? -22.944 -37.550 12.125 1.00 91.69 494 ALA A N 1
ATOM 3965 C CA . ALA A 1 494 ? -21.742 -38.363 12.266 1.00 91.69 494 ALA A CA 1
ATOM 3966 C C . ALA A 1 494 ? -20.517 -37.672 11.642 1.00 91.69 494 ALA A C 1
ATOM 3968 O O . ALA A 1 494 ? -19.474 -37.575 12.295 1.00 91.69 494 ALA A O 1
ATOM 3969 N N . GLU A 1 495 ? -20.652 -37.116 10.432 1.00 93.50 495 GLU A N 1
ATOM 3970 C CA . GLU A 1 495 ? -19.603 -36.324 9.776 1.00 93.50 495 GLU A CA 1
ATOM 3971 C C . GLU A 1 495 ? -19.189 -35.121 10.636 1.00 93.50 495 GLU A C 1
ATOM 3973 O O . GLU A 1 495 ? -17.998 -34.870 10.834 1.00 93.50 495 GLU A O 1
ATOM 3978 N N . PHE A 1 496 ? -20.160 -34.409 11.210 1.00 92.94 496 PHE A N 1
ATOM 3979 C CA . PHE A 1 496 ? -19.912 -33.266 12.082 1.00 92.94 496 PHE A CA 1
ATOM 3980 C C . PHE A 1 496 ? -19.112 -33.635 13.335 1.00 92.94 496 PHE A C 1
ATOM 3982 O O . PHE A 1 496 ? -18.097 -32.997 13.627 1.00 92.94 496 PHE A O 1
ATOM 3989 N N . PHE A 1 497 ? -19.517 -34.673 14.072 1.00 90.00 497 PHE A N 1
ATOM 3990 C CA . PHE A 1 497 ? -18.758 -35.092 15.249 1.00 90.00 497 PHE A CA 1
ATOM 3991 C C . PHE A 1 497 ? -17.391 -35.651 14.859 1.00 90.00 497 PHE A C 1
ATOM 3993 O O . PHE A 1 497 ? -16.409 -35.325 15.523 1.00 90.00 497 PHE A O 1
ATOM 4000 N N . HIS A 1 498 ? -17.271 -36.411 13.769 1.00 90.50 498 HIS A N 1
ATOM 4001 C CA . HIS A 1 498 ? -15.966 -36.851 13.272 1.00 90.50 498 HIS A CA 1
ATOM 4002 C C . HIS A 1 498 ? -15.053 -35.651 12.955 1.00 90.50 498 HIS A C 1
ATOM 4004 O O . HIS A 1 498 ? -13.880 -35.626 13.342 1.00 90.50 498 HIS A O 1
ATOM 4010 N N . PHE A 1 499 ? -15.596 -34.608 12.319 1.00 91.25 499 PHE A N 1
ATOM 4011 C CA . PHE A 1 499 ? -14.884 -33.362 12.047 1.00 91.25 499 PHE A CA 1
ATOM 4012 C C . PHE A 1 499 ? -14.411 -32.675 13.336 1.00 91.25 499 PHE A C 1
ATOM 4014 O O . PHE A 1 499 ? -13.240 -32.292 13.423 1.00 91.25 499 PHE A O 1
ATOM 4021 N N . LEU A 1 500 ? -15.264 -32.566 14.361 1.00 88.94 500 LEU A N 1
ATOM 4022 C CA . LEU A 1 500 ? -14.884 -31.989 15.657 1.00 88.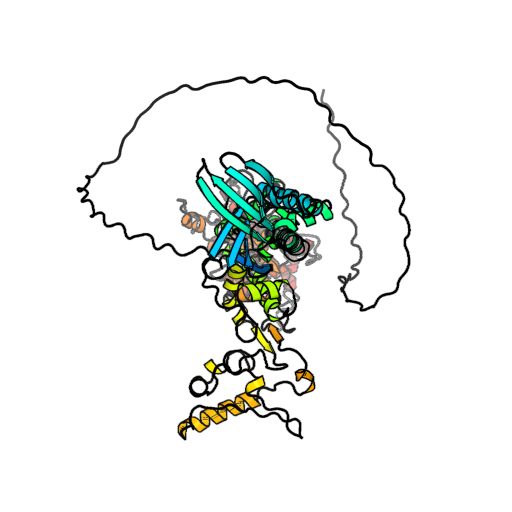94 500 LEU A CA 1
ATOM 4023 C C . LEU A 1 500 ? -13.773 -32.788 16.346 1.00 88.94 500 LEU A C 1
ATOM 4025 O O . LEU A 1 500 ? -12.802 -32.197 16.813 1.00 88.94 500 LEU A O 1
ATOM 4029 N N . HIS A 1 501 ? -13.877 -34.119 16.376 1.00 84.94 501 HIS A N 1
ATOM 4030 C CA . HIS A 1 501 ? -12.873 -34.983 17.007 1.00 84.94 501 HIS A CA 1
ATOM 4031 C C . HIS A 1 501 ? -11.526 -34.954 16.271 1.00 84.94 501 HIS A C 1
ATOM 4033 O O . HIS A 1 501 ? -10.476 -35.086 16.902 1.00 84.94 501 HIS A O 1
ATOM 4039 N N . SER A 1 502 ? -11.529 -34.726 14.952 1.00 85.56 502 SER A N 1
ATOM 4040 C CA . SER A 1 502 ? -10.293 -34.562 14.175 1.00 85.56 502 SER A CA 1
ATOM 4041 C C . SER A 1 502 ? -9.516 -33.281 14.530 1.00 85.56 502 SER A C 1
ATOM 4043 O O . SER A 1 502 ? -8.297 -33.225 14.354 1.00 85.56 502 SER A O 1
ATOM 4045 N N . HIS A 1 503 ? -10.188 -32.268 15.090 1.00 81.94 503 HIS A N 1
ATOM 4046 C CA . HIS A 1 503 ? -9.579 -31.009 15.512 1.00 81.94 503 HIS A CA 1
ATOM 4047 C C . HIS A 1 503 ? -9.276 -31.033 17.014 1.00 81.94 503 HIS A C 1
ATOM 4049 O O . HIS A 1 503 ? -10.129 -30.748 17.852 1.00 81.94 503 HIS A O 1
ATOM 4055 N N . LYS A 1 504 ? -8.024 -31.341 17.371 1.00 68.12 504 LYS A N 1
ATOM 4056 C CA . LYS A 1 504 ? -7.582 -31.355 18.774 1.00 68.12 504 LYS A CA 1
ATOM 4057 C C . LYS A 1 504 ? -7.669 -29.958 19.405 1.00 68.12 504 LYS A C 1
ATOM 4059 O O . LYS A 1 504 ? -6.935 -29.051 19.012 1.00 68.12 504 LYS A O 1
ATOM 4064 N N . VAL A 1 505 ? -8.510 -29.812 20.429 1.00 70.19 505 VAL A N 1
ATOM 4065 C CA . VAL A 1 505 ? -8.482 -28.674 21.362 1.00 70.19 505 VAL A CA 1
ATOM 4066 C C . VAL A 1 505 ? -7.428 -28.965 22.447 1.00 70.19 505 VAL A C 1
ATOM 4068 O O . VAL A 1 505 ? -7.389 -30.095 22.936 1.00 70.19 505 VAL A O 1
ATOM 4071 N N . PRO A 1 506 ? -6.545 -28.015 22.816 1.00 59.94 506 PRO A N 1
ATOM 4072 C CA . PRO A 1 506 ? -5.483 -28.262 23.795 1.00 59.94 506 PRO A CA 1
ATOM 4073 C C . PRO A 1 506 ? -5.996 -28.745 25.166 1.00 59.94 506 PRO A C 1
ATOM 4075 O O . PRO A 1 506 ? -6.972 -28.219 25.699 1.00 59.94 506 PRO A O 1
ATOM 4078 N N . THR A 1 507 ? -5.311 -29.735 25.749 1.00 54.59 507 THR A N 1
ATOM 4079 C CA . THR A 1 507 ? -5.647 -30.366 27.038 1.00 54.59 507 THR A CA 1
ATOM 4080 C C . THR A 1 507 ? -5.274 -29.485 28.250 1.00 54.59 507 THR A C 1
ATOM 4082 O O . THR A 1 507 ? -4.520 -28.517 28.131 1.00 54.59 507 THR A O 1
ATOM 4085 N N . ALA A 1 508 ? -5.843 -29.843 29.411 1.00 51.66 508 ALA A N 1
ATOM 4086 C CA . ALA A 1 508 ? -5.945 -29.155 30.710 1.00 51.66 508 ALA A CA 1
ATOM 4087 C C . ALA A 1 508 ? -4.948 -28.025 31.063 1.00 51.66 508 ALA A C 1
ATOM 4089 O O . ALA A 1 508 ? -5.416 -26.968 31.487 1.00 51.66 508 ALA A O 1
ATOM 4090 N N . ASP A 1 509 ? -3.638 -28.158 30.847 1.00 52.44 509 ASP A N 1
ATOM 4091 C CA . ASP A 1 509 ? -2.664 -27.106 31.209 1.00 52.44 509 ASP A CA 1
ATOM 4092 C C . ASP A 1 509 ? -2.863 -25.796 30.424 1.00 52.44 509 ASP A C 1
ATOM 4094 O O . ASP A 1 509 ? -2.589 -24.703 30.920 1.00 52.44 509 ASP A O 1
ATOM 4098 N N . THR A 1 510 ? -3.436 -25.878 29.219 1.00 51.31 510 THR A N 1
ATOM 4099 C CA . THR A 1 510 ? -3.735 -24.705 28.375 1.00 51.31 510 THR A CA 1
ATOM 4100 C C . THR A 1 510 ? -5.071 -24.049 28.736 1.00 51.31 510 THR A C 1
ATOM 4102 O O . THR A 1 510 ? -5.354 -22.943 28.287 1.00 51.31 510 THR A O 1
ATOM 4105 N N . THR A 1 511 ? -5.903 -24.675 29.575 1.00 53.41 511 THR A N 1
ATOM 4106 C CA . THR A 1 511 ? -7.215 -24.108 2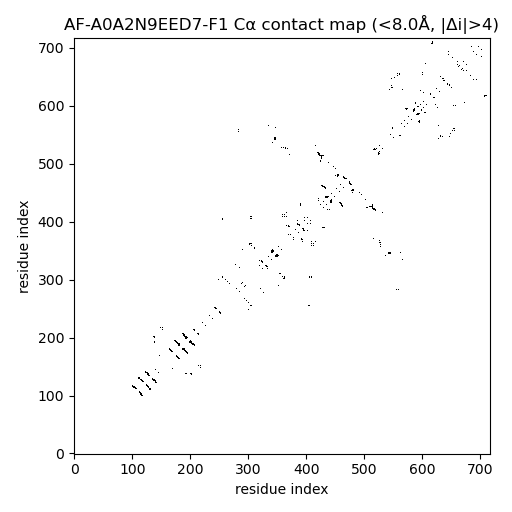9.944 1.00 53.41 511 THR A CA 1
ATOM 4107 C C . THR A 1 511 ? -7.146 -22.995 30.980 1.00 53.41 511 THR A C 1
ATOM 4109 O O . THR A 1 511 ? -8.132 -22.304 31.205 1.00 53.41 511 THR A O 1
ATOM 4112 N N . LEU A 1 512 ? -5.962 -22.745 31.543 1.00 62.91 512 LEU A N 1
ATOM 4113 C CA . LEU A 1 512 ? -5.655 -21.496 32.240 1.00 62.91 512 LEU A CA 1
ATOM 4114 C C . LEU A 1 512 ? -5.258 -20.373 31.272 1.00 62.91 512 LEU A C 1
ATOM 4116 O O . LEU A 1 512 ? -5.434 -19.200 31.608 1.00 62.91 512 LEU A O 1
ATOM 4120 N N . ALA A 1 513 ? -4.756 -20.700 30.077 1.00 75.69 513 ALA A N 1
ATOM 4121 C CA . ALA A 1 513 ? -4.343 -19.696 29.109 1.00 75.69 513 ALA A CA 1
ATOM 4122 C C . ALA A 1 513 ? -5.576 -18.987 28.511 1.00 75.69 513 ALA A C 1
ATOM 4124 O O . ALA A 1 513 ? -6.576 -19.637 28.186 1.00 75.69 513 ALA A O 1
ATOM 4125 N N . PRO A 1 514 ? -5.538 -17.653 28.359 1.00 85.50 514 PRO A N 1
ATOM 4126 C CA . PRO A 1 514 ? -6.628 -16.920 27.735 1.00 85.50 514 PRO A CA 1
ATOM 4127 C C . PRO A 1 514 ? -6.781 -17.337 26.270 1.00 85.50 514 PRO A C 1
ATOM 4129 O O . PRO A 1 514 ? -5.796 -17.662 25.604 1.00 85.50 514 PRO A O 1
ATOM 4132 N N . ASP A 1 515 ? -8.013 -17.278 25.760 1.00 89.88 515 ASP A N 1
ATOM 4133 C CA . ASP A 1 515 ? -8.268 -17.430 24.326 1.00 89.88 515 ASP A CA 1
ATOM 4134 C C . ASP A 1 515 ? -7.408 -16.451 23.515 1.00 89.88 515 ASP A C 1
ATOM 4136 O O . ASP A 1 515 ? -7.192 -15.303 23.919 1.00 89.88 515 ASP A O 1
ATOM 4140 N N . GLY A 1 516 ? -6.929 -16.903 22.357 1.00 89.81 516 GLY A N 1
ATOM 4141 C CA . GLY A 1 516 ? -5.970 -16.167 21.541 1.00 89.81 516 GLY A CA 1
ATOM 4142 C C . GLY A 1 516 ? -6.394 -16.009 20.087 1.00 89.81 516 GLY A C 1
ATOM 4143 O O . GLY A 1 516 ? -7.347 -16.620 19.604 1.00 89.81 516 GLY A O 1
ATOM 4144 N N . LEU A 1 517 ? -5.622 -15.199 19.366 1.00 91.56 517 LEU A N 1
ATOM 4145 C CA . LEU A 1 517 ? -5.718 -15.038 17.919 1.00 91.56 517 LEU A CA 1
ATOM 4146 C C . LEU A 1 517 ? -4.435 -15.539 17.262 1.00 91.56 517 LEU A C 1
ATOM 4148 O O . LEU A 1 517 ? -3.341 -15.363 17.798 1.00 91.56 517 LEU A O 1
ATOM 4152 N N . ARG A 1 518 ? -4.569 -16.099 16.062 1.00 91.00 518 ARG A N 1
ATOM 4153 C CA . ARG A 1 518 ? -3.466 -16.499 15.190 1.00 91.00 518 ARG A CA 1
ATOM 4154 C C . ARG A 1 518 ? -3.616 -15.817 13.841 1.00 91.00 518 ARG A C 1
ATOM 4156 O O . ARG A 1 518 ? -4.677 -15.837 13.219 1.00 91.00 518 ARG A O 1
ATOM 4163 N N . TRP A 1 519 ? -2.536 -15.208 13.377 1.00 93.50 519 TRP A N 1
ATOM 4164 C CA . TRP A 1 519 ? -2.474 -14.594 12.061 1.00 93.50 519 TRP A CA 1
ATOM 4165 C C . TRP A 1 519 ? -2.114 -15.629 10.994 1.00 93.50 519 TRP A C 1
ATOM 4167 O O . TRP A 1 519 ? -0.980 -16.101 10.948 1.00 93.50 519 TRP A O 1
ATOM 4177 N N . LYS A 1 520 ? -3.056 -15.948 10.100 1.00 90.50 520 LYS A N 1
ATOM 4178 C CA . LYS A 1 520 ? -2.940 -17.053 9.130 1.00 90.50 520 LYS A CA 1
ATOM 4179 C C . LYS A 1 520 ? -1.755 -16.928 8.165 1.00 90.50 520 LYS A C 1
ATOM 4181 O O . LYS A 1 520 ? -1.222 -17.925 7.688 1.00 90.50 520 LYS A O 1
ATOM 4186 N N . ILE A 1 521 ? -1.362 -15.700 7.826 1.00 88.31 521 ILE A N 1
ATOM 4187 C CA . ILE A 1 521 ? -0.371 -15.444 6.768 1.00 88.31 521 ILE A CA 1
ATOM 4188 C C . ILE A 1 521 ? 1.056 -15.751 7.241 1.00 88.31 521 ILE A C 1
ATOM 4190 O O . ILE A 1 521 ? 1.907 -16.136 6.437 1.00 88.31 521 ILE A O 1
ATOM 4194 N N . CYS A 1 522 ? 1.344 -15.541 8.527 1.00 89.19 522 CYS A N 1
ATOM 4195 C CA . CYS A 1 522 ? 2.684 -15.724 9.073 1.00 89.19 522 CYS A CA 1
ATOM 4196 C C . CYS A 1 522 ? 2.791 -17.071 9.792 1.00 89.19 522 CYS A C 1
ATOM 4198 O O . CYS A 1 522 ? 1.902 -17.452 10.545 1.00 89.19 522 CYS A O 1
ATOM 4200 N N . LYS A 1 523 ? 3.920 -17.766 9.611 1.00 86.62 523 LYS A N 1
ATOM 4201 C CA . LYS A 1 523 ? 4.168 -19.068 10.255 1.00 86.62 523 LYS A CA 1
ATOM 4202 C C . LYS A 1 523 ? 4.255 -18.985 11.782 1.00 86.62 523 LYS A C 1
ATOM 4204 O O . LYS A 1 523 ? 3.919 -19.948 12.453 1.00 86.62 523 LYS A O 1
ATOM 4209 N N . ASP A 1 524 ? 4.702 -17.849 12.313 1.00 89.75 524 ASP A N 1
ATOM 4210 C CA . ASP A 1 524 ? 4.753 -17.569 13.753 1.00 89.75 524 ASP A CA 1
ATOM 4211 C C . ASP A 1 524 ? 3.376 -17.210 14.343 1.00 89.75 524 ASP A C 1
ATOM 4213 O O . ASP A 1 524 ? 3.248 -17.038 15.551 1.00 89.75 524 ASP A O 1
ATOM 4217 N N . GLY A 1 525 ? 2.342 -17.073 13.503 1.00 90.06 525 GLY A N 1
ATOM 4218 C CA . GLY A 1 525 ? 1.008 -16.659 13.920 1.00 90.06 525 GLY A CA 1
ATOM 4219 C C . GLY A 1 525 ? 0.913 -15.197 14.366 1.00 90.06 525 GLY A C 1
ATOM 4220 O O . GLY A 1 525 ? -0.144 -14.794 14.854 1.00 90.06 525 GLY A O 1
ATOM 4221 N N . VAL A 1 526 ? 1.963 -14.385 14.193 1.00 92.06 526 VAL A N 1
ATOM 4222 C CA . VAL A 1 526 ? 2.004 -12.998 14.669 1.00 92.06 526 VAL A CA 1
ATOM 4223 C C . VAL A 1 526 ? 1.596 -12.031 13.562 1.00 92.06 526 VAL A C 1
ATOM 4225 O O . VAL A 1 526 ? 2.093 -12.056 12.430 1.00 92.06 526 VAL A O 1
ATOM 4228 N N . PHE A 1 527 ? 0.697 -11.108 13.903 1.00 94.69 527 PHE A N 1
ATOM 4229 C CA . PHE A 1 527 ? 0.295 -10.053 12.985 1.00 94.69 527 PHE A CA 1
ATOM 4230 C C . PHE A 1 527 ? 1.461 -9.119 12.655 1.00 94.69 527 PHE A C 1
ATOM 4232 O O . PHE A 1 527 ? 2.086 -8.511 13.528 1.00 94.69 527 PHE A O 1
ATOM 4239 N N . THR A 1 528 ? 1.670 -8.893 11.360 1.00 95.31 528 THR A N 1
ATOM 4240 C CA . THR A 1 528 ? 2.548 -7.828 10.876 1.00 95.31 528 THR A CA 1
ATOM 4241 C C . THR A 1 528 ? 1.833 -7.003 9.815 1.00 95.31 528 THR A C 1
ATOM 4243 O O . THR A 1 528 ? 1.275 -7.542 8.862 1.00 95.31 528 THR A O 1
ATOM 4246 N N . SER A 1 529 ? 1.920 -5.671 9.892 1.00 93.81 529 SER A N 1
ATOM 4247 C CA . SER A 1 529 ? 1.340 -4.807 8.850 1.00 93.81 529 SER A CA 1
ATOM 4248 C C . SER A 1 529 ? 1.920 -5.100 7.459 1.00 93.81 529 SER A C 1
ATOM 4250 O O . SER A 1 529 ? 1.254 -4.874 6.457 1.00 93.81 529 SER A O 1
ATOM 4252 N N . ARG A 1 530 ? 3.142 -5.650 7.371 1.00 92.06 530 ARG A N 1
ATOM 4253 C CA . ARG A 1 530 ? 3.755 -6.092 6.108 1.00 92.06 530 ARG A CA 1
ATOM 4254 C C . ARG A 1 530 ? 3.031 -7.292 5.490 1.00 92.06 530 ARG A C 1
ATOM 4256 O O . ARG A 1 530 ? 2.781 -7.282 4.284 1.00 92.06 530 ARG A O 1
ATOM 4263 N N . SER A 1 531 ? 2.725 -8.320 6.280 1.00 93.12 531 SER A N 1
ATOM 4264 C CA . SER A 1 531 ? 1.995 -9.494 5.785 1.00 93.12 531 SER A CA 1
ATOM 4265 C C . SER A 1 531 ? 0.554 -9.130 5.436 1.00 93.12 531 SER A C 1
ATOM 4267 O O . SER A 1 531 ? 0.083 -9.513 4.369 1.00 93.12 531 SER A O 1
ATOM 4269 N N . PHE A 1 532 ? -0.098 -8.283 6.243 1.00 94.12 532 PHE A N 1
ATOM 4270 C CA . PHE A 1 532 ? -1.443 -7.803 5.930 1.00 94.12 532 PHE A CA 1
ATOM 4271 C C . PHE A 1 532 ? -1.475 -6.956 4.655 1.00 94.12 532 PHE A C 1
ATOM 4273 O O . PHE A 1 532 ? -2.303 -7.195 3.784 1.00 94.12 532 PHE A O 1
ATOM 4280 N N . TYR A 1 533 ? -0.515 -6.041 4.480 1.00 92.75 533 TYR A N 1
ATOM 4281 C CA . TYR A 1 533 ? -0.344 -5.313 3.220 1.00 92.75 533 TYR A CA 1
ATOM 4282 C C . TYR A 1 533 ? -0.212 -6.272 2.034 1.00 92.75 533 TYR A C 1
ATOM 4284 O O . TYR A 1 533 ? -0.871 -6.074 1.020 1.00 92.75 533 TYR A O 1
ATOM 4292 N N . SER A 1 534 ? 0.595 -7.327 2.180 1.00 89.75 534 SER A N 1
ATOM 4293 C CA . SER A 1 534 ? 0.818 -8.322 1.125 1.00 89.75 534 SER A CA 1
ATOM 4294 C C . SER A 1 534 ? -0.461 -9.088 0.768 1.00 89.75 534 SER A C 1
ATOM 4296 O O . SER A 1 534 ? -0.698 -9.318 -0.412 1.00 89.75 534 SER A O 1
ATOM 4298 N N . ALA A 1 535 ? -1.313 -9.421 1.746 1.00 89.88 535 ALA A N 1
ATOM 4299 C CA . ALA A 1 535 ? -2.628 -10.016 1.484 1.00 89.88 535 ALA A CA 1
ATOM 4300 C C . ALA A 1 535 ? -3.598 -9.044 0.803 1.00 89.88 535 ALA A C 1
ATOM 4302 O O . ALA A 1 535 ? -4.275 -9.439 -0.140 1.00 89.88 535 ALA A O 1
ATOM 4303 N N . LEU A 1 536 ? -3.626 -7.775 1.222 1.00 89.81 536 LEU A N 1
ATOM 4304 C CA . LEU A 1 536 ? -4.507 -6.756 0.638 1.00 89.81 536 LEU A CA 1
ATOM 4305 C C . LEU A 1 536 ? -4.186 -6.469 -0.836 1.00 89.81 536 LEU A C 1
ATOM 4307 O O . LEU A 1 536 ? -5.087 -6.200 -1.626 1.00 89.81 536 LEU A O 1
ATOM 4311 N N . ILE A 1 537 ? -2.906 -6.516 -1.216 1.00 85.25 537 ILE A N 1
ATOM 4312 C CA . ILE A 1 537 ? -2.481 -6.270 -2.602 1.00 85.25 537 ILE A CA 1
ATOM 4313 C C . ILE A 1 537 ? -2.529 -7.514 -3.488 1.00 85.25 537 ILE A C 1
ATOM 4315 O O . ILE A 1 537 ? -2.235 -7.383 -4.676 1.00 85.25 537 ILE A O 1
ATOM 4319 N N . ASN A 1 538 ? -2.805 -8.702 -2.934 1.00 71.81 538 ASN A N 1
ATOM 4320 C CA . ASN A 1 538 ? -2.608 -9.975 -3.624 1.00 71.81 538 ASN A CA 1
ATOM 4321 C C . ASN A 1 538 ? -3.618 -10.152 -4.770 1.00 71.81 538 ASN A C 1
ATOM 4323 O O . ASN A 1 538 ? -4.644 -10.818 -4.648 1.00 71.81 538 ASN A O 1
ATOM 4327 N N . ARG A 1 539 ? -3.325 -9.520 -5.906 1.00 59.66 539 ARG A N 1
ATOM 4328 C CA . ARG A 1 539 ? -3.977 -9.765 -7.187 1.00 59.66 539 ARG A CA 1
ATOM 4329 C C . ARG A 1 539 ? -3.312 -10.989 -7.805 1.00 59.66 539 ARG A C 1
ATOM 4331 O O . ARG A 1 539 ? -2.093 -11.023 -7.954 1.00 59.66 539 ARG A O 1
ATOM 4338 N N . ARG A 1 540 ? -4.116 -12.000 -8.138 1.00 56.84 540 ARG A N 1
ATOM 4339 C CA . ARG A 1 540 ? -3.643 -13.265 -8.714 1.00 56.84 540 ARG A CA 1
ATOM 4340 C C . ARG A 1 540 ? -2.766 -13.021 -9.957 1.00 56.84 540 ARG A C 1
ATOM 4342 O O . ARG A 1 540 ? -3.178 -12.322 -10.875 1.00 56.84 540 ARG A O 1
ATOM 4349 N N . GLY A 1 541 ? -1.595 -13.663 -9.981 1.00 66.12 541 GLY A N 1
ATOM 4350 C CA . GLY A 1 541 ? -1.042 -14.333 -11.164 1.00 66.12 541 GLY A CA 1
ATOM 4351 C C . GLY A 1 541 ? -0.582 -13.510 -12.370 1.00 66.12 541 GLY A C 1
ATOM 4352 O O . GLY A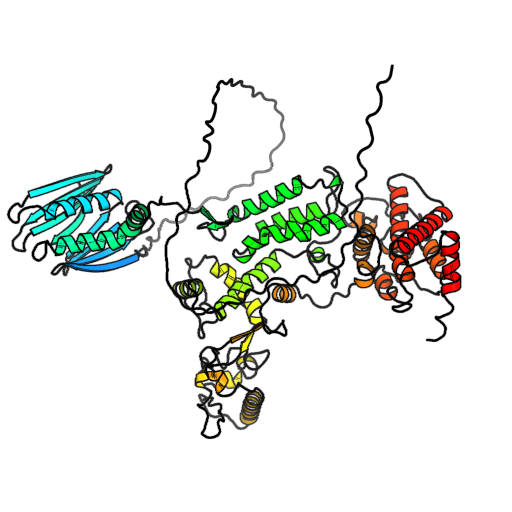 1 541 ? -0.628 -14.046 -13.473 1.00 66.12 541 GLY A O 1
ATOM 4353 N N . VAL A 1 542 ? -0.109 -12.267 -12.224 1.00 71.25 542 VAL A N 1
ATOM 4354 C CA . VAL A 1 542 ? 0.614 -11.627 -13.341 1.00 71.25 542 VAL A CA 1
ATOM 4355 C C . VAL A 1 542 ? 2.031 -12.191 -13.391 1.00 71.25 542 VAL A C 1
ATOM 4357 O O . VAL A 1 542 ? 2.877 -11.846 -12.565 1.00 71.25 542 VAL A O 1
ATOM 4360 N N . SER A 1 543 ? 2.288 -13.073 -14.357 1.00 85.81 543 SER A N 1
ATOM 4361 C CA . SER A 1 543 ? 3.651 -13.485 -14.680 1.00 85.81 543 SER A CA 1
ATOM 4362 C C . SER A 1 543 ? 4.386 -12.296 -15.294 1.00 85.81 543 SER A C 1
ATOM 4364 O O . SER A 1 543 ? 3.944 -11.737 -16.296 1.00 85.81 543 SER A O 1
ATOM 4366 N N . PHE A 1 544 ? 5.512 -11.898 -14.701 1.00 92.06 544 PHE A N 1
ATOM 4367 C CA . PHE A 1 544 ? 6.366 -10.835 -15.227 1.00 92.06 544 PHE A CA 1
ATOM 4368 C C . PHE A 1 544 ? 7.840 -11.272 -15.193 1.00 92.06 544 PHE A C 1
ATOM 4370 O O . PHE A 1 544 ? 8.263 -11.870 -14.195 1.00 92.06 544 PHE A O 1
ATOM 4377 N N . PRO A 1 545 ? 8.664 -10.961 -16.217 1.00 94.00 545 PRO A N 1
ATOM 4378 C CA . PRO A 1 545 ? 10.039 -11.455 -16.324 1.00 94.00 545 PRO A CA 1
ATOM 4379 C C . PRO A 1 545 ? 11.007 -10.671 -15.418 1.00 94.00 545 PRO A C 1
ATOM 4381 O O . PRO A 1 545 ? 12.105 -10.287 -15.813 1.00 94.00 545 PRO A O 1
ATOM 4384 N N . TRP A 1 546 ? 10.633 -10.430 -14.161 1.00 93.56 546 TRP A N 1
ATOM 4385 C CA . TRP A 1 546 ? 11.338 -9.547 -13.229 1.00 93.56 546 TRP A CA 1
ATOM 4386 C C . TRP A 1 546 ? 12.793 -9.952 -12.972 1.00 93.56 546 TRP A C 1
ATOM 4388 O O . TRP A 1 546 ? 13.630 -9.089 -12.704 1.00 93.56 546 TRP A O 1
ATOM 4398 N N . LYS A 1 547 ? 13.109 -11.253 -13.046 1.00 92.88 547 LYS A N 1
ATOM 4399 C CA . LYS A 1 547 ? 14.473 -11.767 -12.853 1.00 92.88 547 LYS A CA 1
ATOM 4400 C C . LYS A 1 547 ? 15.400 -11.291 -13.975 1.00 92.88 547 LYS A C 1
ATOM 4402 O O . LYS A 1 547 ? 16.478 -10.788 -13.670 1.00 92.88 547 LYS A O 1
ATOM 4407 N N . SER A 1 548 ? 14.939 -11.353 -15.225 1.00 92.69 548 SER A N 1
ATOM 4408 C CA . SER A 1 548 ? 15.679 -10.883 -16.407 1.00 92.69 548 SER A CA 1
ATOM 4409 C C . SER A 1 548 ? 15.971 -9.378 -16.381 1.00 92.69 548 SER A C 1
ATOM 4411 O O . SER A 1 548 ? 16.929 -8.921 -16.987 1.00 92.69 548 SER A O 1
ATOM 4413 N N . ILE A 1 549 ? 15.175 -8.605 -15.637 1.00 94.69 549 ILE A N 1
ATOM 4414 C CA . ILE A 1 549 ? 15.281 -7.144 -15.594 1.00 94.69 549 ILE A CA 1
ATOM 4415 C C . ILE A 1 549 ? 16.070 -6.677 -14.368 1.00 94.69 549 ILE A C 1
ATOM 4417 O O . ILE A 1 549 ? 16.935 -5.812 -14.468 1.00 94.69 549 ILE A O 1
ATOM 4421 N N . TRP A 1 550 ? 15.756 -7.224 -13.189 1.00 93.44 550 TRP A N 1
ATOM 4422 C CA . TRP A 1 550 ? 16.261 -6.712 -11.911 1.00 93.44 550 TRP A CA 1
ATOM 4423 C C . TRP A 1 550 ? 17.368 -7.553 -11.276 1.00 93.44 550 TRP A C 1
ATOM 4425 O O . TRP A 1 550 ? 18.061 -7.030 -10.404 1.00 93.44 550 TRP A O 1
ATOM 4435 N N . ARG A 1 551 ? 17.520 -8.839 -11.635 1.00 91.75 551 ARG A N 1
ATOM 4436 C CA . ARG A 1 551 ? 18.638 -9.669 -11.133 1.00 91.75 551 ARG A CA 1
ATOM 4437 C C . ARG A 1 551 ? 19.874 -9.577 -12.018 1.00 91.75 551 ARG A C 1
ATOM 4439 O O . ARG A 1 551 ? 20.972 -9.857 -11.542 1.00 91.75 551 ARG A O 1
ATOM 4446 N N . VAL A 1 552 ? 19.697 -9.193 -13.277 1.00 91.25 552 VAL A N 1
ATOM 4447 C CA . VAL A 1 552 ? 20.797 -8.952 -14.207 1.00 91.25 552 VAL A CA 1
ATOM 4448 C C . VAL A 1 552 ? 21.576 -7.720 -13.757 1.00 91.25 552 VAL A C 1
ATOM 4450 O O . VAL A 1 552 ? 20.999 -6.707 -13.360 1.00 91.25 552 VAL A O 1
ATOM 4453 N N . LYS A 1 553 ? 22.906 -7.804 -13.805 1.00 90.19 553 LYS A N 1
ATOM 4454 C CA . LYS A 1 553 ? 23.830 -6.758 -13.347 1.00 90.19 553 LYS A CA 1
ATOM 4455 C C . LYS A 1 553 ? 23.975 -5.608 -14.358 1.00 90.19 553 LYS A C 1
ATOM 4457 O O . LYS A 1 553 ? 25.056 -5.083 -14.577 1.00 90.19 553 LYS A O 1
ATOM 4462 N N . ALA A 1 554 ? 22.884 -5.200 -14.994 1.00 90.81 554 ALA A N 1
ATOM 4463 C CA . ALA A 1 554 ? 22.894 -4.042 -15.878 1.00 90.81 554 ALA A CA 1
ATOM 4464 C C . ALA A 1 554 ? 22.870 -2.730 -15.067 1.00 90.81 554 ALA A C 1
ATOM 4466 O O . ALA A 1 554 ? 22.365 -2.708 -13.936 1.00 90.81 554 ALA A O 1
ATOM 4467 N N . PRO A 1 555 ? 23.346 -1.604 -15.631 1.00 91.88 555 PRO A N 1
ATOM 4468 C CA . PRO A 1 555 ? 23.226 -0.303 -14.982 1.00 91.88 555 PRO A CA 1
ATOM 4469 C C . PRO A 1 555 ? 21.764 0.010 -14.597 1.00 91.88 555 PRO A C 1
ATOM 4471 O O . PRO A 1 555 ? 20.864 -0.195 -15.418 1.00 91.88 555 PRO A O 1
ATOM 4474 N N . PRO A 1 556 ? 21.478 0.583 -13.408 1.00 89.75 556 PRO A N 1
ATOM 4475 C CA . PRO A 1 556 ? 20.102 0.791 -12.936 1.00 89.75 556 PRO A CA 1
ATOM 4476 C C . PRO A 1 556 ? 19.205 1.594 -13.889 1.00 89.75 556 PRO A C 1
ATOM 4478 O O . PRO A 1 556 ? 18.002 1.346 -13.970 1.00 89.75 556 PRO A O 1
ATOM 4481 N N . ARG A 1 557 ? 19.782 2.544 -14.641 1.00 89.75 557 ARG A N 1
ATOM 4482 C CA . ARG A 1 557 ? 19.065 3.313 -15.674 1.00 89.75 557 ARG A CA 1
ATOM 4483 C C . ARG A 1 557 ? 18.558 2.427 -16.817 1.00 89.75 557 ARG A C 1
ATOM 4485 O O . ARG A 1 557 ? 17.456 2.649 -17.307 1.00 89.75 557 ARG A O 1
ATOM 4492 N N . VAL A 1 558 ? 19.341 1.415 -17.190 1.00 93.88 558 VAL A N 1
ATOM 4493 C CA . VAL A 1 558 ? 19.015 0.455 -18.246 1.00 93.88 558 VAL A CA 1
ATOM 4494 C C . VAL A 1 558 ? 17.984 -0.538 -17.732 1.00 93.88 558 VAL A C 1
ATOM 4496 O O . VAL A 1 558 ? 16.987 -0.763 -18.400 1.00 93.88 558 VAL A O 1
ATOM 4499 N N . ALA A 1 559 ? 18.133 -1.042 -16.504 1.00 94.56 559 ALA A N 1
ATOM 4500 C CA . ALA A 1 559 ? 17.108 -1.883 -15.881 1.00 94.56 559 ALA A CA 1
ATOM 4501 C C . ALA A 1 559 ? 15.739 -1.187 -15.810 1.00 94.56 559 ALA A C 1
ATOM 4503 O O . ALA A 1 559 ? 14.719 -1.783 -16.149 1.00 94.56 559 ALA A O 1
ATOM 4504 N N . PHE A 1 560 ? 15.710 0.101 -15.455 1.00 93.88 560 PHE A N 1
ATOM 4505 C CA . PHE A 1 560 ? 14.480 0.894 -15.484 1.00 93.88 560 PHE A CA 1
ATOM 4506 C C . PHE A 1 560 ? 13.921 1.060 -16.908 1.00 93.88 560 PHE A C 1
ATOM 4508 O O . PHE A 1 560 ? 12.707 1.000 -17.115 1.00 93.88 560 PHE A O 1
ATOM 4515 N N . PHE A 1 561 ? 14.793 1.280 -17.896 1.00 95.00 561 PHE A N 1
ATOM 4516 C CA . PHE A 1 561 ? 14.397 1.343 -19.301 1.00 95.00 561 PHE A CA 1
ATOM 4517 C C . PHE A 1 561 ? 13.766 0.022 -19.756 1.00 95.00 561 PHE A C 1
ATOM 4519 O O . PHE A 1 561 ? 12.620 0.037 -20.188 1.00 95.00 561 PHE A O 1
ATOM 4526 N N . ILE A 1 562 ? 14.438 -1.114 -19.558 1.00 96.69 562 ILE A N 1
ATOM 4527 C CA . ILE A 1 562 ? 13.939 -2.442 -19.943 1.00 96.69 562 ILE A CA 1
ATOM 4528 C C . ILE A 1 562 ? 12.645 -2.795 -19.207 1.00 96.69 562 ILE A C 1
ATOM 4530 O O . ILE A 1 562 ? 11.730 -3.346 -19.806 1.00 96.69 562 ILE A O 1
ATOM 4534 N N . TRP A 1 563 ? 12.502 -2.402 -17.940 1.00 96.19 563 TRP A N 1
ATOM 4535 C CA . TRP A 1 563 ? 11.223 -2.497 -17.234 1.00 96.19 563 TRP A CA 1
ATOM 4536 C C . TRP A 1 563 ? 10.095 -1.737 -17.951 1.00 96.19 563 TRP A C 1
ATOM 4538 O O . TRP A 1 563 ? 8.983 -2.241 -18.064 1.00 96.19 563 TRP A O 1
ATOM 4548 N N . THR A 1 564 ? 10.383 -0.547 -18.483 1.00 95.56 564 THR A N 1
ATOM 4549 C CA . THR A 1 564 ? 9.415 0.248 -19.258 1.00 95.56 564 THR A CA 1
ATOM 4550 C C . THR A 1 564 ? 9.124 -0.387 -20.624 1.00 95.56 564 THR A C 1
ATOM 4552 O O . THR A 1 564 ? 7.980 -0.361 -21.082 1.00 95.56 564 THR A O 1
ATOM 4555 N N . VAL A 1 565 ? 10.141 -0.984 -21.257 1.00 96.69 565 VAL A N 1
ATOM 4556 C CA . VAL A 1 565 ? 10.013 -1.752 -22.506 1.00 96.69 565 VAL A CA 1
ATOM 4557 C C . VAL A 1 565 ? 9.129 -2.979 -22.306 1.00 96.69 565 VAL A C 1
ATOM 4559 O O . VAL A 1 565 ? 8.241 -3.214 -23.113 1.00 96.69 565 VAL A O 1
ATOM 4562 N N . ALA A 1 566 ? 9.316 -3.728 -21.219 1.00 96.00 566 ALA A N 1
ATOM 4563 C CA . ALA A 1 566 ? 8.511 -4.907 -20.903 1.00 96.00 566 ALA A CA 1
ATOM 4564 C C . ALA A 1 566 ? 7.022 -4.565 -20.713 1.00 96.00 566 ALA A C 1
ATOM 4566 O O . ALA A 1 566 ? 6.154 -5.389 -20.966 1.00 96.00 566 ALA A O 1
ATOM 4567 N N . TRP A 1 567 ? 6.696 -3.336 -20.312 1.00 94.69 567 TRP A N 1
ATOM 4568 C CA . TRP A 1 567 ? 5.308 -2.864 -20.288 1.00 94.69 567 TRP A CA 1
ATOM 4569 C C . TRP A 1 567 ? 4.803 -2.337 -21.638 1.00 94.69 567 TRP A C 1
ATOM 4571 O O . TRP A 1 567 ? 3.623 -2.005 -21.745 1.00 94.69 567 TRP A O 1
ATOM 4581 N N . GLY A 1 568 ? 5.668 -2.221 -22.649 1.00 95.06 568 GLY A N 1
ATOM 4582 C CA . GLY A 1 568 ? 5.347 -1.617 -23.941 1.00 95.06 568 GLY A CA 1
ATOM 4583 C C . GLY A 1 568 ? 4.976 -0.141 -23.798 1.00 95.06 568 GLY A C 1
ATOM 4584 O O . GLY A 1 568 ? 3.954 0.290 -24.322 1.00 95.06 568 GLY A O 1
ATOM 4585 N N . ARG A 1 569 ? 5.717 0.620 -22.974 1.00 94.62 569 ARG A N 1
ATOM 4586 C CA . ARG A 1 569 ? 5.383 2.019 -22.620 1.00 94.62 569 ARG A CA 1
ATOM 4587 C C . ARG A 1 569 ? 6.487 3.033 -22.923 1.00 94.62 569 ARG A C 1
ATOM 4589 O O . ARG A 1 569 ? 6.454 4.148 -22.401 1.00 94.62 569 ARG A O 1
ATOM 4596 N N . ILE A 1 570 ? 7.491 2.657 -23.710 1.00 94.88 570 ILE A N 1
ATOM 4597 C CA . ILE A 1 570 ? 8.508 3.606 -24.187 1.00 94.88 570 ILE A CA 1
ATOM 4598 C C . ILE A 1 570 ? 7.909 4.554 -25.241 1.00 94.88 570 ILE A C 1
ATOM 4600 O O . ILE A 1 570 ? 6.843 4.289 -25.783 1.00 94.88 570 ILE A O 1
ATOM 4604 N N . LEU A 1 571 ? 8.562 5.690 -25.500 1.00 93.00 571 LEU A N 1
ATOM 4605 C CA . LEU A 1 571 ? 8.030 6.756 -26.365 1.00 93.00 571 LEU A CA 1
ATOM 4606 C C . LEU A 1 571 ? 8.307 6.499 -27.857 1.00 93.00 571 LEU A C 1
ATOM 4608 O O . LEU A 1 571 ? 8.975 7.296 -28.516 1.00 93.00 571 LEU A O 1
ATOM 4612 N N . THR A 1 572 ? 7.821 5.367 -28.356 1.00 94.19 572 THR A N 1
ATOM 4613 C CA . THR A 1 572 ? 7.751 5.050 -29.789 1.00 94.19 572 THR A CA 1
ATOM 4614 C C . THR A 1 572 ? 6.610 5.816 -30.468 1.00 94.19 572 THR A C 1
ATOM 4616 O O . THR A 1 572 ? 5.701 6.296 -29.781 1.00 94.19 572 THR A O 1
ATOM 4619 N N . CYS A 1 573 ? 6.649 5.964 -31.797 1.00 93.56 573 CYS A N 1
ATOM 4620 C CA . CYS A 1 573 ? 5.622 6.695 -32.549 1.00 93.56 573 CYS A CA 1
ATOM 4621 C C . CYS A 1 573 ? 4.208 6.173 -32.269 1.00 93.56 573 CYS A C 1
ATOM 4623 O O . CYS A 1 573 ? 3.323 6.971 -31.978 1.00 93.56 573 CYS A O 1
ATOM 4625 N N . ASP A 1 574 ? 3.996 4.855 -32.267 1.00 93.81 574 ASP A N 1
ATOM 4626 C CA . ASP A 1 574 ? 2.698 4.244 -31.949 1.00 93.81 574 ASP A CA 1
ATOM 4627 C C . ASP A 1 574 ? 2.168 4.650 -30.558 1.00 93.81 574 ASP A C 1
ATOM 4629 O O . ASP A 1 574 ? 1.009 5.041 -30.405 1.00 93.81 574 ASP A O 1
ATOM 4633 N N . ASN A 1 575 ? 3.032 4.639 -29.542 1.00 94.44 575 ASN A N 1
ATOM 4634 C CA . ASN A 1 575 ? 2.702 5.034 -28.174 1.00 94.44 575 ASN A CA 1
ATOM 4635 C C . ASN A 1 575 ? 2.447 6.541 -28.034 1.00 94.44 575 ASN A C 1
ATOM 4637 O O . ASN A 1 575 ? 1.667 6.954 -27.173 1.00 94.44 575 ASN A O 1
ATOM 4641 N N . LEU A 1 576 ? 3.102 7.374 -28.844 1.00 92.94 576 LEU A N 1
ATOM 4642 C CA . LEU A 1 576 ? 2.826 8.810 -28.917 1.00 92.94 576 LEU A CA 1
ATOM 4643 C C . LEU A 1 576 ? 1.493 9.075 -29.628 1.00 92.94 576 LEU A C 1
ATOM 4645 O O . LEU A 1 576 ? 0.691 9.871 -29.141 1.00 92.94 576 LEU A O 1
ATOM 4649 N N . MET A 1 577 ? 1.198 8.355 -30.709 1.00 92.38 577 MET A N 1
ATOM 4650 C CA . MET A 1 577 ? -0.078 8.452 -31.422 1.00 92.38 577 MET A CA 1
ATOM 4651 C C . MET A 1 577 ? -1.258 8.038 -30.538 1.00 92.38 577 MET A C 1
ATOM 4653 O O . MET A 1 577 ? -2.258 8.749 -30.474 1.00 92.38 577 MET A O 1
ATOM 4657 N N . GLN A 1 578 ? -1.115 6.972 -29.743 1.00 91.44 578 GLN A N 1
ATOM 4658 C CA . GLN A 1 578 ? -2.111 6.586 -28.727 1.00 91.44 578 GLN A CA 1
ATOM 4659 C C . GLN A 1 578 ? -2.346 7.664 -27.655 1.00 91.44 578 GLN A C 1
ATOM 4661 O O . GLN A 1 578 ? -3.353 7.633 -26.949 1.00 91.44 578 GLN A O 1
ATOM 4666 N N . ARG A 1 579 ? -1.423 8.622 -27.511 1.00 89.69 579 ARG A N 1
ATOM 4667 C CA . ARG A 1 579 ? -1.532 9.770 -26.600 1.00 89.69 579 ARG A CA 1
ATOM 4668 C C . ARG A 1 579 ? -2.054 11.035 -27.292 1.00 89.69 579 ARG A C 1
ATOM 4670 O O . ARG A 1 579 ? -2.073 12.084 -26.655 1.00 89.69 579 ARG A O 1
ATOM 4677 N N . GLY A 1 580 ? -2.489 10.938 -28.550 1.00 90.75 580 GLY A N 1
ATOM 4678 C CA . GLY A 1 580 ? -3.120 12.025 -29.300 1.00 90.75 580 GLY A CA 1
ATOM 4679 C C . GLY A 1 580 ? -2.176 12.843 -30.182 1.00 90.75 580 GLY A C 1
ATOM 4680 O O . GLY A 1 580 ? -2.598 13.862 -30.720 1.00 90.75 580 GLY A O 1
ATOM 4681 N N . TYR A 1 581 ? -0.915 12.432 -30.352 1.00 89.94 581 TYR A N 1
ATOM 4682 C CA . TYR A 1 581 ? -0.022 13.098 -31.304 1.00 89.94 581 TYR A CA 1
ATOM 4683 C C . TYR A 1 581 ? -0.310 12.662 -32.735 1.00 89.94 581 TYR A C 1
ATOM 4685 O O . TYR A 1 581 ? -0.402 11.472 -33.028 1.00 89.94 581 TYR A O 1
ATOM 4693 N N . THR A 1 582 ? -0.368 13.635 -33.639 1.00 89.19 582 THR A N 1
ATOM 4694 C CA . THR A 1 582 ? -0.403 13.374 -35.079 1.00 89.19 582 THR A CA 1
ATOM 4695 C C . THR A 1 582 ? 1.023 13.430 -35.606 1.00 89.19 582 THR A C 1
ATOM 4697 O O . THR A 1 582 ? 1.648 14.487 -35.582 1.00 89.19 582 THR A O 1
ATOM 4700 N N . MET A 1 583 ? 1.564 12.289 -36.029 1.00 88.62 583 MET A N 1
ATOM 4701 C CA . MET A 1 583 ? 2.912 12.195 -36.588 1.00 88.62 583 MET A CA 1
ATOM 4702 C C . MET A 1 583 ? 3.014 11.042 -37.587 1.00 88.62 583 MET A C 1
ATOM 4704 O O . MET A 1 583 ? 2.193 10.126 -37.572 1.00 88.62 583 MET A O 1
ATOM 4708 N N . VAL A 1 584 ? 4.036 11.080 -38.443 1.00 83.31 584 VAL A N 1
ATOM 4709 C CA . VAL A 1 584 ? 4.336 9.975 -39.360 1.00 83.31 584 VAL A CA 1
ATOM 4710 C C . VAL A 1 584 ? 4.902 8.818 -38.543 1.00 83.31 584 VAL A C 1
ATOM 4712 O O . VAL A 1 584 ? 5.920 8.959 -37.871 1.00 83.31 584 VAL A O 1
ATOM 4715 N N . GLY A 1 585 ? 4.226 7.674 -38.581 1.00 85.50 585 GLY A N 1
ATOM 4716 C CA . GLY A 1 585 ? 4.554 6.522 -37.746 1.00 85.50 585 GLY A CA 1
ATOM 4717 C C . GLY A 1 585 ? 5.761 5.704 -38.206 1.00 85.50 585 GLY A C 1
ATOM 4718 O O . GLY A 1 585 ? 5.888 4.582 -37.741 1.00 85.50 585 GLY A O 1
ATOM 4719 N N . TRP A 1 586 ? 6.604 6.182 -39.126 1.00 90.19 586 TRP A N 1
ATOM 4720 C CA . TRP A 1 586 ? 7.702 5.391 -39.697 1.00 90.19 586 TRP A CA 1
ATOM 4721 C C . TRP A 1 586 ? 8.879 5.226 -38.735 1.00 90.19 586 TRP A C 1
ATOM 4723 O O . TRP A 1 586 ? 9.292 6.158 -38.048 1.00 90.19 586 TRP A O 1
ATOM 4733 N N . CYS A 1 587 ? 9.474 4.037 -38.733 1.00 93.12 587 CYS A N 1
ATOM 4734 C CA . CYS A 1 587 ? 10.668 3.742 -37.957 1.00 93.12 587 CYS A CA 1
ATOM 4735 C C . CYS A 1 587 ? 11.892 4.449 -38.551 1.00 93.12 587 CYS A C 1
ATOM 4737 O O . CYS A 1 587 ? 12.354 4.106 -39.638 1.00 93.12 587 CYS A O 1
ATOM 4739 N N . CYS A 1 588 ? 12.489 5.384 -37.806 1.00 89.94 588 CYS A N 1
ATOM 4740 C CA . CYS A 1 588 ? 13.652 6.159 -38.266 1.00 89.94 588 CYS A CA 1
ATOM 4741 C C . CYS A 1 588 ? 14.920 5.313 -38.497 1.00 89.94 588 CYS A C 1
ATOM 4743 O O . CYS A 1 588 ? 15.867 5.756 -39.151 1.00 89.94 588 CYS A O 1
ATOM 4745 N N . MET A 1 589 ? 14.940 4.086 -37.967 1.00 91.88 589 MET A N 1
ATOM 4746 C CA . MET A 1 589 ? 16.047 3.147 -38.122 1.00 91.88 589 MET A CA 1
ATOM 4747 C C . MET A 1 589 ? 16.047 2.475 -39.504 1.00 91.88 589 MET A C 1
ATOM 4749 O O . MET A 1 589 ? 17.028 2.605 -40.232 1.00 91.88 589 MET A O 1
ATOM 4753 N N . CYS A 1 590 ? 14.964 1.771 -39.867 1.00 91.56 590 CYS A N 1
ATOM 4754 C CA . CYS A 1 590 ? 14.842 1.021 -41.125 1.00 91.56 590 CYS A CA 1
ATOM 4755 C C . CYS A 1 590 ? 14.153 1.802 -42.251 1.00 91.56 590 CYS A C 1
ATOM 4757 O O . CYS A 1 590 ? 14.347 1.464 -43.412 1.00 91.56 590 CYS A O 1
ATOM 4759 N N . ARG A 1 591 ? 13.335 2.811 -41.919 1.00 90.00 591 ARG A N 1
ATOM 4760 C CA . ARG A 1 591 ? 12.498 3.594 -42.846 1.00 90.00 591 ARG A CA 1
ATOM 4761 C C . ARG A 1 591 ? 11.528 2.763 -43.707 1.00 90.00 591 ARG A C 1
ATOM 4763 O O . ARG A 1 591 ? 11.049 3.264 -44.715 1.00 90.00 591 ARG A O 1
ATOM 4770 N N . CYS A 1 592 ? 11.245 1.518 -43.317 1.00 87.50 592 CYS A N 1
ATOM 4771 C CA . CYS A 1 592 ? 10.404 0.584 -44.081 1.00 87.50 592 CYS A CA 1
ATOM 4772 C C . CYS A 1 592 ? 9.050 0.304 -43.410 1.00 87.50 592 CYS A C 1
ATOM 4774 O O . CYS A 1 592 ? 8.040 0.209 -44.096 1.00 87.50 592 CYS A O 1
ATOM 4776 N N . ASP A 1 593 ? 9.020 0.210 -42.078 1.00 90.75 593 ASP A N 1
ATOM 4777 C CA . ASP A 1 593 ? 7.831 -0.165 -41.302 1.00 90.75 593 ASP A CA 1
ATOM 4778 C C . ASP A 1 593 ? 7.462 0.899 -40.258 1.00 90.75 593 ASP A C 1
ATOM 4780 O O . ASP A 1 593 ? 8.201 1.860 -40.014 1.00 90.75 593 ASP A O 1
ATOM 4784 N N . GLY A 1 594 ? 6.320 0.702 -39.593 1.00 93.00 594 GLY A N 1
ATOM 4785 C CA . GLY A 1 594 ? 5.891 1.524 -38.465 1.00 93.00 594 GLY A CA 1
ATOM 4786 C C . GLY A 1 594 ? 6.737 1.330 -37.195 1.00 93.00 594 GLY A C 1
ATOM 4787 O O . GLY A 1 594 ? 7.082 0.207 -36.824 1.00 93.00 594 GLY A O 1
ATOM 4788 N N . GLU A 1 595 ? 7.045 2.415 -36.481 1.00 95.38 595 GLU A N 1
ATOM 4789 C CA . GLU A 1 595 ? 7.764 2.378 -35.205 1.00 95.38 595 GLU A CA 1
ATOM 4790 C C . GLU A 1 595 ? 6.845 1.915 -34.065 1.00 95.38 595 GLU A C 1
ATOM 4792 O O . GLU A 1 595 ? 6.126 2.705 -33.451 1.00 95.38 595 GLU A O 1
ATOM 4797 N N . THR A 1 596 ? 6.914 0.619 -33.766 1.00 96.06 596 THR A N 1
ATOM 4798 C CA . THR A 1 596 ? 6.380 0.002 -32.541 1.00 96.06 596 THR A CA 1
ATOM 4799 C C . THR A 1 596 ? 7.524 -0.437 -31.629 1.00 96.06 596 THR A C 1
ATOM 4801 O O . THR A 1 596 ? 8.674 -0.514 -32.066 1.00 96.06 596 THR A O 1
ATOM 4804 N N . VAL A 1 597 ? 7.240 -0.747 -30.360 1.00 96.56 597 VAL A N 1
ATOM 4805 C CA . VAL A 1 597 ? 8.262 -1.237 -29.409 1.00 96.56 597 VAL A CA 1
ATOM 4806 C C . VAL A 1 597 ? 8.904 -2.530 -29.912 1.00 96.56 597 VAL A C 1
ATOM 4808 O O . VAL A 1 597 ? 10.129 -2.666 -29.914 1.00 96.56 597 VAL A O 1
ATOM 4811 N N . GLU A 1 598 ? 8.074 -3.467 -30.357 1.00 96.69 598 GLU A N 1
ATOM 4812 C CA . GLU A 1 598 ? 8.473 -4.773 -30.869 1.00 96.69 598 GLU A CA 1
ATOM 4813 C C . GLU A 1 598 ? 9.253 -4.632 -32.176 1.00 96.69 598 GLU A C 1
ATOM 4815 O O . GLU A 1 598 ? 10.328 -5.218 -32.313 1.00 96.69 598 GLU A O 1
ATOM 4820 N N . HIS A 1 599 ? 8.767 -3.809 -33.115 1.00 96.50 599 HIS A N 1
ATOM 4821 C CA . HIS A 1 599 ? 9.503 -3.543 -34.347 1.00 96.50 599 HIS A CA 1
ATOM 4822 C C . HIS A 1 599 ? 10.859 -2.908 -34.039 1.00 96.50 599 HIS A C 1
ATOM 4824 O O . HIS A 1 599 ? 11.883 -3.470 -34.404 1.00 96.50 599 HIS A O 1
ATOM 4830 N N . LEU A 1 600 ? 10.895 -1.792 -33.309 1.00 96.94 600 LEU A N 1
ATOM 4831 C CA . LEU A 1 600 ? 12.126 -1.048 -33.052 1.00 96.94 600 LEU A CA 1
ATOM 4832 C C . LEU A 1 600 ? 13.218 -1.920 -32.414 1.00 96.94 600 LEU A C 1
ATOM 4834 O O . LEU A 1 600 ? 14.376 -1.828 -32.813 1.00 96.94 600 LEU A O 1
ATOM 4838 N N . LEU A 1 601 ? 12.861 -2.747 -31.425 1.00 97.25 601 LEU A N 1
ATOM 4839 C CA . LEU A 1 601 ? 13.836 -3.464 -30.599 1.00 97.25 601 LEU A CA 1
ATOM 4840 C C . LEU A 1 601 ? 14.128 -4.898 -31.056 1.00 97.25 601 LEU A C 1
ATOM 4842 O O . LEU A 1 601 ? 15.203 -5.410 -30.738 1.00 97.25 601 LEU A O 1
ATOM 4846 N N . LEU A 1 602 ? 13.199 -5.555 -31.760 1.00 96.12 602 LEU A N 1
ATOM 4847 C CA . LEU A 1 602 ? 13.344 -6.955 -32.180 1.00 96.12 602 LEU A CA 1
ATOM 4848 C C . LEU A 1 602 ? 13.395 -7.104 -33.700 1.00 96.12 602 LEU A C 1
ATOM 4850 O O . LEU A 1 602 ? 14.302 -7.748 -34.220 1.00 96.12 602 LEU A O 1
ATOM 4854 N N . HIS A 1 603 ? 12.421 -6.536 -34.415 1.00 95.94 603 HIS A N 1
ATOM 4855 C CA . HIS A 1 603 ? 12.170 -6.900 -35.816 1.00 95.94 603 HIS A CA 1
ATOM 4856 C C . HIS A 1 603 ? 12.700 -5.897 -36.850 1.00 95.94 603 HIS A C 1
ATOM 4858 O O . HIS A 1 603 ? 12.731 -6.206 -38.035 1.00 95.94 603 HIS A O 1
ATOM 4864 N N . CYS A 1 604 ? 13.150 -4.721 -36.428 1.00 95.88 604 CYS A N 1
ATOM 4865 C CA . CYS A 1 604 ? 13.755 -3.716 -37.290 1.00 95.88 604 CYS A CA 1
ATOM 4866 C C . CYS A 1 604 ? 15.047 -4.260 -37.899 1.00 95.88 604 CYS A C 1
ATOM 4868 O O . CYS A 1 604 ? 15.879 -4.809 -37.179 1.00 95.88 604 CYS A O 1
ATOM 4870 N N . SER A 1 605 ? 15.262 -4.056 -39.200 1.00 94.50 605 SER A N 1
ATOM 4871 C CA . SER A 1 605 ? 16.448 -4.555 -39.911 1.00 94.50 605 SER A CA 1
ATOM 4872 C C . SER A 1 605 ? 17.770 -4.121 -39.263 1.00 94.50 605 SER A C 1
ATOM 4874 O O . SER A 1 605 ? 18.720 -4.900 -39.206 1.00 94.50 605 SER A O 1
ATOM 4876 N N . ALA A 1 606 ? 17.830 -2.910 -38.697 1.00 92.19 606 ALA A N 1
ATOM 4877 C CA . ALA A 1 606 ? 18.993 -2.436 -37.949 1.00 92.19 606 ALA A CA 1
ATOM 4878 C C . ALA A 1 606 ? 19.198 -3.196 -36.624 1.00 92.19 606 ALA A C 1
ATOM 4880 O O . ALA A 1 606 ? 20.326 -3.553 -36.291 1.00 92.19 606 ALA A O 1
ATOM 4881 N N . ALA A 1 607 ? 18.122 -3.481 -35.882 1.00 95.19 607 ALA A N 1
ATOM 4882 C CA . ALA A 1 607 ? 18.185 -4.258 -34.643 1.00 95.19 607 ALA A CA 1
ATOM 4883 C C . ALA A 1 607 ? 18.492 -5.740 -34.920 1.00 95.19 607 ALA A C 1
ATOM 4885 O O . ALA A 1 607 ? 19.313 -6.339 -34.229 1.00 95.19 607 ALA A O 1
ATOM 4886 N N . GLN A 1 608 ? 17.894 -6.316 -35.967 1.00 94.56 608 GLN A N 1
ATOM 4887 C CA . GLN A 1 608 ? 18.136 -7.691 -36.401 1.00 94.56 608 GLN A CA 1
ATOM 4888 C C . GLN A 1 608 ? 19.606 -7.939 -36.736 1.00 94.56 608 GLN A C 1
ATOM 4890 O O . GLN A 1 608 ? 20.120 -8.995 -36.390 1.00 94.56 608 GLN A O 1
ATOM 4895 N N . ARG A 1 609 ? 20.322 -6.976 -37.335 1.00 93.56 609 ARG A N 1
ATOM 4896 C CA . ARG A 1 609 ? 21.774 -7.107 -37.562 1.00 93.56 609 ARG A CA 1
ATOM 4897 C C . ARG A 1 609 ? 22.548 -7.330 -36.260 1.00 93.56 609 ARG A C 1
ATOM 4899 O O . ARG A 1 609 ? 23.416 -8.195 -36.218 1.00 93.56 609 ARG A O 1
ATOM 4906 N N . LEU A 1 610 ? 22.205 -6.602 -35.194 1.00 95.19 610 LEU A N 1
ATOM 4907 C CA . LEU A 1 610 ? 22.829 -6.778 -33.877 1.00 95.19 610 LEU A CA 1
ATOM 4908 C C . LEU A 1 610 ? 22.460 -8.130 -33.251 1.00 95.19 610 LEU A C 1
ATOM 4910 O O . LEU A 1 610 ? 23.325 -8.811 -32.706 1.00 95.19 610 LEU A O 1
ATOM 4914 N N . TRP A 1 611 ? 21.190 -8.537 -33.347 1.00 95.81 611 TRP A N 1
ATOM 4915 C CA . TRP A 1 611 ? 20.743 -9.844 -32.857 1.00 95.81 611 TRP A CA 1
ATOM 4916 C C . TRP A 1 611 ? 21.427 -10.995 -33.600 1.00 95.81 611 TRP A C 1
ATOM 4918 O O . TRP A 1 611 ? 21.945 -11.907 -32.965 1.00 95.81 611 TRP A O 1
ATOM 4928 N N . ASN A 1 612 ? 21.512 -10.917 -34.927 1.00 94.56 612 ASN A N 1
ATOM 4929 C CA . ASN A 1 612 ? 22.177 -11.915 -35.760 1.00 94.56 612 ASN A CA 1
ATOM 4930 C C . ASN A 1 612 ? 23.672 -12.009 -35.451 1.00 94.56 612 ASN A C 1
ATOM 4932 O O . ASN A 1 612 ? 24.203 -13.114 -35.408 1.00 94.56 612 ASN A O 1
ATOM 4936 N N . PHE A 1 613 ? 24.336 -10.881 -35.173 1.00 92.38 613 PHE A N 1
ATOM 4937 C CA . PHE A 1 613 ? 25.712 -10.894 -34.680 1.00 92.38 613 PHE A CA 1
ATOM 4938 C C . PHE A 1 613 ? 25.825 -11.673 -33.366 1.00 92.38 613 PHE A C 1
ATOM 4940 O O . PHE A 1 613 ? 26.654 -12.567 -33.264 1.00 92.38 613 PHE A O 1
ATOM 4947 N N . VAL A 1 614 ? 24.958 -11.407 -32.383 1.00 91.94 614 VAL A N 1
ATOM 4948 C CA . VAL A 1 614 ? 24.937 -12.163 -31.117 1.00 91.94 614 VAL A CA 1
ATOM 4949 C C . VAL A 1 614 ? 24.730 -13.660 -31.369 1.00 91.94 614 VAL A C 1
ATOM 4951 O O . VAL A 1 614 ? 25.459 -14.482 -30.818 1.00 91.94 614 VAL A O 1
ATOM 4954 N N . PHE A 1 615 ? 23.757 -14.025 -32.202 1.00 91.50 615 PHE A N 1
ATOM 4955 C CA . PHE A 1 615 ? 23.451 -15.422 -32.515 1.00 91.50 615 PHE A CA 1
ATOM 4956 C C . PHE A 1 615 ? 24.624 -16.131 -33.194 1.00 91.50 615 PHE A C 1
ATOM 4958 O O . PHE A 1 615 ? 24.973 -17.243 -32.801 1.00 91.50 615 PHE A O 1
ATOM 4965 N N . ALA A 1 616 ? 25.289 -15.463 -34.139 1.00 90.25 616 ALA A N 1
ATOM 4966 C CA . ALA A 1 616 ? 26.491 -15.972 -34.786 1.00 90.25 616 ALA A CA 1
ATOM 4967 C C . ALA A 1 616 ? 27.661 -16.113 -33.797 1.00 90.25 616 ALA A C 1
ATOM 4969 O O . ALA A 1 616 ? 28.339 -17.141 -33.788 1.00 90.25 616 ALA A O 1
ATOM 4970 N N . SER A 1 617 ? 27.869 -15.125 -32.921 1.00 87.31 617 SER A N 1
ATOM 4971 C CA . SER A 1 617 ? 28.978 -15.129 -31.965 1.00 87.31 617 SER A CA 1
ATOM 4972 C C . SER A 1 617 ? 28.863 -16.239 -30.926 1.00 87.31 617 SER A C 1
ATOM 4974 O O . SER A 1 617 ? 29.848 -16.923 -30.663 1.00 87.31 617 SER A O 1
ATOM 4976 N N . PHE A 1 618 ? 27.656 -16.476 -30.405 1.00 85.44 618 PHE A N 1
ATOM 4977 C CA . PHE A 1 618 ? 27.379 -17.550 -29.443 1.00 85.44 618 PHE A CA 1
ATOM 4978 C C . PHE A 1 618 ? 27.034 -18.899 -30.101 1.00 85.44 618 PHE A C 1
ATOM 4980 O O . PHE A 1 618 ? 26.815 -19.873 -29.385 1.00 85.44 618 PHE A O 1
ATOM 4987 N N . ARG A 1 619 ? 26.986 -18.971 -31.442 1.00 85.94 619 ARG A N 1
ATOM 4988 C CA . ARG A 1 619 ? 26.593 -20.158 -32.230 1.00 85.94 619 ARG A CA 1
ATOM 4989 C C . ARG A 1 619 ? 25.224 -20.729 -31.834 1.00 85.94 619 ARG A C 1
ATOM 4991 O O . ARG A 1 619 ? 25.046 -21.939 -31.738 1.00 85.94 619 ARG A O 1
ATOM 4998 N N . VAL A 1 620 ? 24.249 -19.849 -31.605 1.00 86.38 620 VAL A N 1
ATOM 4999 C CA . VAL A 1 620 ? 22.876 -20.223 -31.234 1.00 86.38 620 VAL A CA 1
ATOM 5000 C C . VAL A 1 620 ? 21.933 -19.950 -32.394 1.00 86.38 620 VAL A C 1
ATOM 5002 O O . VAL A 1 620 ? 21.928 -18.856 -32.950 1.00 86.38 620 VAL A O 1
ATOM 5005 N N . HIS A 1 621 ? 21.062 -20.908 -32.700 1.00 86.00 621 HIS A N 1
ATOM 5006 C CA . HIS A 1 621 ? 19.894 -20.659 -33.539 1.00 86.00 621 HIS A CA 1
ATOM 5007 C C . HIS A 1 621 ? 18.739 -20.184 -32.659 1.00 86.00 621 HIS A C 1
ATOM 5009 O O . HIS A 1 621 ? 18.235 -20.936 -31.827 1.00 86.00 621 HIS A O 1
ATOM 5015 N N . TRP A 1 622 ? 18.337 -18.924 -32.820 1.00 88.06 622 TRP A N 1
ATOM 5016 C CA . TRP A 1 622 ? 17.280 -18.317 -32.017 1.00 88.06 622 TRP A CA 1
ATOM 5017 C C . TRP A 1 622 ? 16.192 -17.722 -32.903 1.00 88.06 622 TRP A C 1
ATOM 5019 O O . TRP A 1 622 ? 16.476 -16.999 -33.857 1.00 88.06 622 TRP A O 1
ATOM 5029 N N . VAL A 1 623 ? 14.933 -17.974 -32.547 1.00 89.44 623 VAL A N 1
ATOM 5030 C CA . VAL A 1 623 ? 13.776 -17.342 -33.187 1.00 89.44 623 VAL A CA 1
ATOM 5031 C C . VAL A 1 623 ? 13.306 -16.196 -32.301 1.00 89.44 623 VAL A C 1
ATOM 5033 O O . VAL A 1 623 ? 12.896 -16.405 -31.158 1.00 89.44 623 VAL A O 1
ATOM 5036 N N . LEU A 1 624 ? 13.379 -14.965 -32.812 1.00 92.81 624 LEU A N 1
ATOM 5037 C CA . LEU A 1 624 ? 12.904 -13.795 -32.075 1.00 92.81 624 LEU A CA 1
ATOM 5038 C C . LEU A 1 624 ? 11.376 -13.873 -31.905 1.00 92.81 624 LEU A C 1
ATOM 5040 O O . LEU A 1 624 ? 10.658 -13.933 -32.906 1.00 92.81 624 LEU A O 1
ATOM 5044 N N . PRO A 1 625 ? 10.857 -13.860 -30.663 1.00 95.31 625 PRO A N 1
ATOM 5045 C CA . PRO A 1 625 ? 9.423 -13.905 -30.428 1.00 95.31 625 PRO A CA 1
ATOM 5046 C C . PRO A 1 625 ? 8.773 -12.576 -30.813 1.00 95.31 625 PRO A C 1
ATOM 5048 O O . PRO A 1 625 ? 9.436 -11.548 -30.935 1.00 95.31 625 PRO A O 1
ATOM 5051 N N . ARG A 1 626 ? 7.443 -12.585 -30.941 1.00 94.12 626 ARG A N 1
ATOM 5052 C CA . ARG A 1 626 ? 6.668 -11.402 -31.340 1.00 94.12 626 ARG A CA 1
ATOM 5053 C C . ARG A 1 626 ? 6.729 -10.259 -30.323 1.00 94.12 626 ARG A C 1
ATOM 5055 O O . ARG A 1 626 ? 6.567 -9.109 -30.710 1.00 94.12 626 ARG A O 1
ATOM 5062 N N . LYS A 1 627 ? 6.891 -10.554 -29.028 1.00 95.25 627 LYS A N 1
ATOM 5063 C CA . LYS A 1 627 ? 6.899 -9.544 -27.959 1.00 95.25 627 LYS A CA 1
ATOM 5064 C C . LYS A 1 627 ? 8.208 -9.553 -27.189 1.00 95.25 627 LYS A C 1
ATOM 5066 O O . LYS A 1 627 ? 8.778 -10.602 -26.898 1.00 95.25 627 LYS A O 1
ATOM 5071 N N . VAL A 1 628 ? 8.610 -8.367 -26.733 1.00 95.81 628 VAL A N 1
ATOM 5072 C CA . VAL A 1 628 ? 9.804 -8.195 -25.891 1.00 95.81 628 VAL A CA 1
ATOM 5073 C C . VAL A 1 628 ? 9.685 -8.957 -24.568 1.00 95.81 628 VAL A C 1
ATOM 5075 O O . VAL A 1 628 ? 10.659 -9.534 -24.097 1.00 95.81 628 VAL A O 1
ATOM 5078 N N . VAL A 1 629 ? 8.492 -9.004 -23.972 1.00 95.19 629 VAL A N 1
ATOM 5079 C CA . VAL A 1 629 ? 8.252 -9.741 -22.719 1.00 95.19 629 VAL A CA 1
ATOM 5080 C C . VAL A 1 629 ? 8.538 -11.232 -22.877 1.00 95.19 629 VAL A C 1
ATOM 5082 O O . VAL A 1 629 ? 9.179 -11.817 -22.007 1.00 95.19 629 VAL A O 1
ATOM 5085 N N . ASP A 1 630 ? 8.117 -11.821 -23.995 1.00 94.81 630 ASP A N 1
ATOM 5086 C CA . ASP A 1 630 ? 8.316 -13.242 -24.281 1.00 94.81 630 ASP A CA 1
ATOM 5087 C C . ASP A 1 630 ? 9.806 -13.546 -24.486 1.00 94.81 630 ASP A C 1
ATOM 5089 O O . ASP A 1 630 ? 10.310 -14.542 -23.967 1.00 94.81 630 ASP A O 1
ATOM 5093 N N . LEU A 1 631 ? 10.543 -12.633 -25.137 1.00 95.31 631 LEU A N 1
ATOM 5094 C CA . LEU A 1 631 ? 12.002 -12.725 -25.239 1.00 95.31 631 LEU A CA 1
ATOM 5095 C C . LEU A 1 631 ? 12.643 -12.721 -23.851 1.00 95.31 631 LEU A C 1
ATOM 5097 O O . LEU A 1 631 ? 13.459 -13.581 -23.550 1.00 95.31 631 LEU A O 1
ATOM 5101 N N . LEU A 1 632 ? 12.261 -11.782 -22.985 1.00 94.81 632 LEU A N 1
ATOM 5102 C CA . LEU A 1 632 ? 12.817 -11.673 -21.636 1.00 94.81 632 LEU A CA 1
ATOM 5103 C C . LEU A 1 632 ? 12.519 -12.906 -20.764 1.00 94.81 632 LEU A C 1
ATOM 5105 O O . LEU A 1 632 ? 13.342 -13.263 -19.917 1.00 94.81 632 LEU A O 1
ATOM 5109 N N . PHE A 1 633 ? 11.373 -13.565 -20.967 1.00 92.25 633 PHE A N 1
ATOM 5110 C CA . PHE A 1 633 ? 11.064 -14.843 -20.323 1.00 92.25 633 PHE A CA 1
ATOM 5111 C C . PHE A 1 633 ? 11.943 -15.981 -20.833 1.00 92.25 633 PHE A C 1
ATOM 5113 O O . PHE A 1 633 ? 12.532 -16.684 -20.014 1.00 92.25 633 PHE A O 1
ATOM 5120 N N . GLY A 1 634 ? 12.031 -16.152 -22.154 1.00 90.69 634 GLY A N 1
ATOM 5121 C CA . GLY A 1 634 ? 12.790 -17.244 -22.765 1.00 90.69 634 GLY A CA 1
ATOM 5122 C C . GLY A 1 634 ? 14.306 -17.092 -22.619 1.00 90.69 634 GLY A C 1
ATOM 5123 O O . GLY A 1 634 ? 15.016 -18.083 -22.521 1.00 90.69 634 GLY A O 1
ATOM 5124 N N . TRP A 1 635 ? 14.814 -15.860 -22.563 1.00 91.50 635 TRP A N 1
ATOM 5125 C CA . TRP A 1 635 ? 16.252 -15.584 -22.576 1.00 91.50 635 TRP A CA 1
ATOM 5126 C C . TRP A 1 635 ? 16.956 -15.866 -21.245 1.00 91.50 635 TRP A C 1
ATOM 5128 O O . TRP A 1 635 ? 18.111 -16.301 -21.215 1.00 91.50 635 TRP A O 1
ATOM 5138 N N . TYR A 1 636 ? 16.293 -15.554 -20.129 1.00 89.81 636 TYR A N 1
ATOM 5139 C CA . TYR A 1 636 ? 16.943 -15.502 -18.822 1.00 89.81 636 TYR A CA 1
ATOM 5140 C C . TYR A 1 636 ? 17.427 -16.879 -18.358 1.00 89.81 636 TYR A C 1
ATOM 5142 O O . TYR A 1 636 ? 16.626 -17.783 -18.134 1.00 89.81 636 TYR A O 1
ATOM 5150 N N . ASN A 1 637 ? 18.736 -16.995 -18.116 1.00 86.25 637 ASN A N 1
ATOM 5151 C CA . ASN A 1 637 ? 19.421 -18.232 -17.726 1.00 86.25 637 ASN A CA 1
ATOM 5152 C C . ASN A 1 637 ? 19.238 -19.397 -18.714 1.00 86.25 637 ASN A C 1
ATOM 5154 O O . ASN A 1 637 ? 19.248 -20.550 -18.283 1.00 86.25 637 ASN A O 1
ATOM 5158 N N . TRP A 1 638 ? 19.115 -19.115 -20.016 1.00 83.25 638 TRP A N 1
ATOM 5159 C CA . TRP A 1 638 ? 19.040 -20.158 -21.047 1.00 83.25 638 TRP A CA 1
ATOM 5160 C C . TRP A 1 638 ? 20.205 -21.162 -20.958 1.00 83.25 638 TRP A C 1
ATOM 5162 O O . TRP A 1 638 ? 19.982 -22.362 -20.889 1.00 83.25 638 TRP A O 1
ATOM 5172 N N . PHE A 1 639 ? 21.444 -20.675 -20.816 1.00 78.62 639 PHE A N 1
ATOM 5173 C CA . PHE A 1 639 ? 22.648 -21.502 -20.617 1.00 78.62 639 PHE A CA 1
ATOM 5174 C C . PHE A 1 639 ? 22.844 -22.021 -19.173 1.00 78.62 639 PHE A C 1
ATOM 5176 O O . PHE A 1 639 ? 23.960 -22.314 -18.746 1.00 78.62 639 PHE A O 1
ATOM 5183 N N . GLY A 1 640 ? 21.787 -22.070 -18.360 1.00 73.44 640 GLY A N 1
ATOM 5184 C CA . GLY A 1 640 ? 21.873 -22.439 -16.946 1.00 73.44 640 GLY A CA 1
ATOM 5185 C C . GLY A 1 640 ? 22.382 -21.315 -16.031 1.00 73.44 640 GLY A C 1
ATOM 5186 O O . GLY A 1 640 ? 22.570 -20.164 -16.433 1.00 73.44 640 GLY A O 1
ATOM 5187 N N . LYS A 1 641 ? 22.553 -21.621 -14.737 1.00 63.12 641 LYS A N 1
ATOM 5188 C CA . LYS A 1 641 ? 22.857 -20.614 -13.694 1.00 63.12 641 LYS A CA 1
ATOM 5189 C C . LYS A 1 641 ? 24.330 -20.188 -13.635 1.00 63.12 641 LYS A C 1
ATOM 5191 O O . LYS A 1 641 ? 24.586 -19.077 -13.186 1.00 63.12 641 LYS A O 1
ATOM 5196 N N . ASN A 1 642 ? 25.258 -21.041 -14.076 1.00 56.34 642 ASN A N 1
ATOM 5197 C CA . ASN A 1 642 ? 26.697 -20.850 -13.850 1.00 56.34 642 ASN A CA 1
ATOM 5198 C C . ASN A 1 642 ? 27.417 -20.144 -15.017 1.00 56.34 642 ASN A C 1
ATOM 5200 O O . ASN A 1 642 ? 28.451 -19.527 -14.793 1.00 56.34 642 ASN A O 1
ATOM 5204 N N . HIS A 1 643 ? 26.856 -20.168 -16.234 1.00 60.09 643 HIS A N 1
ATOM 5205 C CA . HIS A 1 643 ? 27.533 -19.683 -17.453 1.00 60.09 643 HIS A CA 1
ATOM 5206 C C . HIS A 1 643 ? 26.792 -18.552 -18.189 1.00 60.09 643 HIS A C 1
ATOM 5208 O O . HIS A 1 643 ? 27.164 -18.164 -19.291 1.00 60.09 643 HIS A O 1
ATOM 5214 N N . SER A 1 644 ? 25.738 -17.979 -17.597 1.00 77.50 644 SER A N 1
ATOM 5215 C CA . SER A 1 644 ? 24.828 -17.061 -18.302 1.00 77.50 644 SER A CA 1
ATOM 5216 C C . SER A 1 644 ? 24.994 -15.578 -17.951 1.00 77.50 644 SER A C 1
ATOM 5218 O O . SER A 1 644 ? 24.148 -14.769 -18.322 1.00 77.50 644 SER A O 1
ATOM 5220 N N . HIS A 1 645 ? 26.048 -15.167 -17.240 1.00 86.44 645 HIS A N 1
ATOM 5221 C CA . HIS A 1 645 ? 26.184 -13.774 -16.790 1.00 86.44 645 HIS A CA 1
ATOM 5222 C C . HIS A 1 645 ? 26.262 -12.762 -17.944 1.00 86.44 645 HIS A C 1
ATOM 5224 O O . HIS A 1 645 ? 25.455 -11.831 -17.979 1.00 86.44 645 HIS A O 1
ATOM 5230 N N . ILE A 1 646 ? 27.170 -12.976 -18.905 1.00 88.50 646 ILE A N 1
ATOM 5231 C CA . ILE A 1 646 ? 27.290 -12.134 -20.109 1.00 88.50 646 ILE A CA 1
ATOM 5232 C C . ILE A 1 646 ? 26.042 -12.299 -20.980 1.00 88.50 646 ILE A C 1
ATOM 5234 O O . ILE A 1 646 ? 25.436 -11.304 -21.370 1.00 88.50 646 ILE A O 1
ATOM 5238 N N . TRP A 1 647 ? 25.587 -13.539 -21.191 1.00 90.19 647 TRP A N 1
ATOM 5239 C CA . TRP A 1 647 ? 24.372 -13.833 -21.957 1.00 90.19 647 TRP A CA 1
ATOM 5240 C C . TRP A 1 647 ? 23.163 -13.027 -21.471 1.00 90.19 647 TRP A C 1
ATOM 5242 O O . TRP A 1 647 ? 22.485 -12.365 -22.251 1.00 90.19 647 TRP A O 1
ATOM 5252 N N . ASN A 1 648 ? 22.918 -13.007 -20.162 1.00 92.12 648 ASN A N 1
ATOM 5253 C CA . ASN A 1 648 ? 21.794 -12.293 -19.567 1.00 92.12 648 ASN A CA 1
ATOM 5254 C C . ASN A 1 648 ? 21.898 -10.761 -19.700 1.00 92.12 6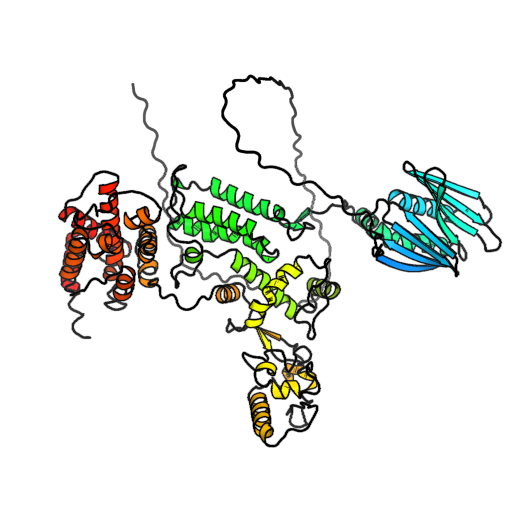48 ASN A C 1
ATOM 5256 O O . ASN A 1 648 ? 20.873 -10.085 -19.624 1.00 92.12 648 ASN A O 1
ATOM 5260 N N . LEU A 1 649 ? 23.099 -10.199 -19.887 1.00 93.00 649 LEU A N 1
ATOM 5261 C CA . LEU A 1 649 ? 23.291 -8.761 -20.117 1.00 93.00 649 LEU A CA 1
ATOM 5262 C C . LEU A 1 649 ? 22.929 -8.336 -21.543 1.00 93.00 649 LEU A C 1
ATOM 5264 O O . LEU A 1 649 ? 22.543 -7.180 -21.745 1.00 93.00 649 LEU A O 1
ATOM 5268 N N . ILE A 1 650 ? 23.033 -9.246 -22.516 1.00 94.19 650 ILE A N 1
ATOM 5269 C CA . ILE A 1 650 ? 22.925 -8.929 -23.943 1.00 94.19 650 ILE A CA 1
ATOM 5270 C C . ILE A 1 650 ? 21.611 -8.223 -24.299 1.00 94.19 650 ILE A C 1
ATOM 5272 O O . ILE A 1 650 ? 21.701 -7.130 -24.862 1.00 94.19 650 ILE A O 1
ATOM 5276 N N . PRO A 1 651 ? 20.406 -8.724 -23.942 1.00 95.69 651 PRO A N 1
ATOM 5277 C CA . PRO A 1 651 ? 19.164 -8.060 -24.335 1.00 95.69 651 PRO A CA 1
ATOM 5278 C C . PRO A 1 651 ? 19.069 -6.639 -23.798 1.00 95.69 651 PRO A C 1
ATOM 5280 O O . PRO A 1 651 ? 18.631 -5.728 -24.496 1.00 95.69 651 PRO A O 1
ATOM 5283 N N . MET A 1 652 ? 19.524 -6.432 -22.561 1.00 96.25 652 MET A N 1
ATOM 5284 C CA . MET A 1 652 ? 19.492 -5.121 -21.925 1.00 96.25 652 MET A CA 1
ATOM 5285 C C . MET A 1 652 ? 20.457 -4.146 -22.598 1.00 96.25 652 MET A C 1
ATOM 5287 O O . MET A 1 652 ? 20.116 -2.978 -22.774 1.00 96.25 652 MET A O 1
ATOM 5291 N N . CYS A 1 653 ? 21.650 -4.619 -22.967 1.00 96.44 653 CYS A N 1
ATOM 5292 C CA . CYS A 1 653 ? 22.660 -3.807 -23.635 1.00 96.44 653 CYS A CA 1
ATOM 5293 C C . CYS A 1 653 ? 22.248 -3.464 -25.067 1.00 96.44 653 CYS A C 1
ATOM 5295 O O . CYS A 1 653 ? 22.217 -2.291 -25.430 1.00 96.44 653 CYS A O 1
ATOM 5297 N N . LEU A 1 654 ? 21.830 -4.464 -25.844 1.00 97.06 654 LEU A N 1
ATOM 5298 C CA . LEU A 1 654 ? 21.429 -4.306 -27.239 1.00 97.06 654 LEU A CA 1
ATOM 5299 C C . LEU A 1 654 ? 20.232 -3.362 -27.370 1.00 97.06 654 LEU A C 1
ATOM 5301 O O . LEU A 1 654 ? 20.311 -2.368 -28.092 1.00 97.06 654 LEU A O 1
ATOM 5305 N N . MET A 1 655 ? 19.150 -3.604 -26.622 1.00 97.75 655 MET A N 1
ATOM 5306 C CA . MET A 1 655 ? 17.962 -2.744 -26.675 1.00 97.75 655 MET A CA 1
ATOM 5307 C C . MET A 1 655 ? 18.264 -1.312 -26.224 1.00 97.75 655 MET A C 1
ATOM 5309 O O . MET A 1 655 ? 17.683 -0.363 -26.747 1.00 97.75 655 MET A O 1
ATOM 5313 N N . TRP A 1 656 ? 19.177 -1.132 -25.265 1.00 97.25 656 TRP A N 1
ATOM 5314 C CA . TRP A 1 656 ? 19.618 0.197 -24.847 1.00 97.25 656 TRP A CA 1
ATOM 5315 C C . TRP A 1 656 ? 20.431 0.906 -25.932 1.00 97.25 656 TRP A C 1
ATOM 5317 O O . TRP A 1 656 ? 20.226 2.098 -26.155 1.00 97.25 656 TRP A O 1
ATOM 5327 N N . THR A 1 657 ? 21.312 0.189 -26.629 1.00 96.88 657 THR A N 1
ATOM 5328 C CA . THR A 1 657 ? 22.080 0.723 -27.760 1.00 96.88 657 THR A CA 1
ATOM 5329 C C . THR A 1 657 ? 21.159 1.148 -28.901 1.00 96.88 657 THR A C 1
ATOM 5331 O O . THR A 1 657 ? 21.261 2.283 -29.363 1.00 96.88 657 THR A O 1
ATOM 5334 N N . VAL A 1 658 ? 20.191 0.305 -29.276 1.00 97.06 658 VAL A N 1
ATOM 5335 C CA . VAL A 1 658 ? 19.170 0.639 -30.286 1.00 97.06 658 VAL A CA 1
ATOM 5336 C C . VAL A 1 658 ? 18.358 1.863 -29.865 1.00 97.06 658 VAL A C 1
ATOM 5338 O O . VAL A 1 658 ? 18.155 2.776 -30.660 1.00 97.06 658 VAL A O 1
ATOM 5341 N N . TRP A 1 659 ? 17.929 1.930 -28.602 1.00 96.62 659 TRP A N 1
ATOM 5342 C CA . TRP A 1 659 ? 17.176 3.074 -28.086 1.00 96.62 659 TRP A CA 1
ATOM 5343 C C . TRP A 1 659 ? 17.980 4.378 -28.102 1.00 96.62 659 TRP A C 1
ATOM 5345 O O . TRP A 1 659 ? 17.433 5.440 -28.403 1.00 96.62 659 TRP A O 1
ATOM 5355 N N . ARG A 1 660 ? 19.276 4.320 -27.778 1.00 95.62 660 ARG A N 1
ATOM 5356 C CA . ARG A 1 660 ? 20.164 5.486 -27.856 1.00 95.62 660 ARG A CA 1
ATOM 5357 C C . ARG A 1 660 ? 20.327 5.961 -29.290 1.00 95.62 660 ARG A C 1
ATOM 5359 O O . ARG A 1 660 ? 20.112 7.139 -29.534 1.00 95.62 660 ARG A O 1
ATOM 5366 N N . GLU A 1 661 ? 20.638 5.053 -30.207 1.00 95.31 661 GLU A N 1
ATOM 5367 C CA . GLU A 1 661 ? 20.783 5.362 -31.631 1.00 95.31 661 GLU A CA 1
ATOM 5368 C C . GLU A 1 661 ? 19.502 5.977 -32.205 1.00 95.31 661 GLU A C 1
ATOM 5370 O O . GLU A 1 661 ? 19.548 7.026 -32.840 1.00 95.31 661 GLU A O 1
ATOM 5375 N N . ARG A 1 662 ? 18.336 5.395 -31.895 1.00 94.62 662 ARG A N 1
ATOM 5376 C CA . ARG A 1 662 ? 17.034 5.956 -32.276 1.00 94.62 662 ARG A CA 1
ATOM 5377 C C . ARG A 1 662 ? 16.884 7.399 -31.795 1.00 94.62 662 ARG A C 1
ATOM 5379 O O . ARG A 1 662 ? 16.442 8.253 -32.554 1.00 94.62 662 ARG A O 1
ATOM 5386 N N . ASN A 1 663 ? 17.222 7.684 -30.537 1.00 93.62 663 ASN A N 1
ATOM 5387 C CA . ASN A 1 663 ? 17.094 9.038 -29.993 1.00 93.62 663 ASN A CA 1
ATOM 5388 C C . ASN A 1 663 ? 18.089 10.022 -30.618 1.00 93.62 663 ASN A C 1
ATOM 5390 O O . ASN A 1 663 ? 17.694 11.156 -30.861 1.00 93.62 663 ASN A O 1
ATOM 5394 N N . LEU A 1 664 ? 19.321 9.598 -30.919 1.00 93.75 664 LEU A N 1
ATOM 5395 C CA . LEU A 1 664 ? 20.292 10.431 -31.641 1.00 93.75 664 LEU A CA 1
ATOM 5396 C C . LEU A 1 664 ? 19.752 10.828 -33.021 1.00 93.75 664 LEU A C 1
ATOM 5398 O O . LEU A 1 664 ? 19.759 12.005 -33.363 1.00 93.75 664 LEU A O 1
ATOM 5402 N N . ARG A 1 665 ? 19.171 9.876 -33.761 1.00 93.06 665 ARG A N 1
ATOM 5403 C CA . ARG A 1 665 ? 18.574 10.151 -35.079 1.00 93.06 665 ARG A CA 1
ATOM 5404 C C . ARG A 1 665 ? 17.388 11.106 -35.016 1.00 93.06 665 ARG A C 1
ATOM 5406 O O . ARG A 1 665 ? 17.209 11.908 -35.916 1.00 93.06 665 ARG A O 1
ATOM 5413 N N . ILE A 1 666 ? 16.551 10.991 -33.985 1.00 90.38 666 ILE A N 1
ATOM 5414 C CA . ILE A 1 666 ? 15.327 11.795 -33.869 1.00 90.38 666 ILE A CA 1
ATOM 5415 C C . ILE A 1 666 ? 15.602 13.202 -33.332 1.00 90.38 666 ILE A C 1
ATOM 5417 O O . ILE A 1 666 ? 14.972 14.151 -33.785 1.00 90.38 666 ILE A O 1
ATOM 5421 N N . PHE A 1 667 ? 16.478 13.337 -32.335 1.00 89.06 667 PHE A N 1
ATOM 5422 C CA . PHE A 1 667 ? 16.647 14.596 -31.602 1.00 89.06 667 PHE A CA 1
ATOM 5423 C C . PHE A 1 667 ? 17.912 15.365 -31.977 1.00 89.06 667 PHE A C 1
ATOM 5425 O O . PHE A 1 667 ? 17.953 16.573 -31.767 1.00 89.06 667 PHE A O 1
ATOM 5432 N N . GLU A 1 668 ? 18.928 14.684 -32.503 1.00 91.06 668 GLU A N 1
ATOM 5433 C CA . GLU A 1 668 ? 20.230 15.280 -32.825 1.00 91.06 668 GLU A CA 1
ATOM 5434 C C . GLU A 1 668 ? 20.565 15.166 -34.323 1.00 91.06 668 GLU A C 1
ATOM 5436 O O . GLU A 1 668 ? 21.628 15.611 -34.737 1.00 91.06 668 GLU A O 1
ATOM 5441 N N . ASP A 1 669 ? 19.671 14.570 -35.126 1.00 88.31 669 ASP A N 1
ATOM 5442 C CA . ASP A 1 669 ? 19.850 14.274 -36.560 1.00 88.31 669 ASP A CA 1
ATOM 5443 C C . ASP A 1 669 ? 21.183 13.563 -36.880 1.00 88.31 669 ASP A C 1
ATOM 5445 O O . ASP A 1 669 ? 21.765 13.685 -37.956 1.00 88.31 669 ASP A O 1
ATOM 5449 N N . MET A 1 670 ? 21.684 12.789 -35.912 1.00 90.25 670 MET A N 1
ATOM 5450 C CA . MET A 1 670 ? 22.912 12.010 -36.041 1.00 90.25 670 MET A CA 1
ATOM 5451 C C . MET A 1 670 ? 22.586 10.531 -36.237 1.00 90.25 670 MET A C 1
ATOM 5453 O O . MET A 1 670 ? 21.844 9.937 -35.452 1.00 90.25 670 MET A O 1
ATOM 5457 N N . SER A 1 671 ? 23.182 9.908 -37.256 1.00 89.94 671 SER A N 1
ATOM 5458 C CA . SER A 1 671 ? 23.049 8.471 -37.520 1.00 89.94 671 SER A CA 1
ATOM 5459 C C . SER A 1 671 ? 24.405 7.780 -37.567 1.00 89.94 671 SER A C 1
ATOM 5461 O O . SER A 1 671 ? 25.258 8.147 -38.375 1.00 89.94 671 SER A O 1
ATOM 5463 N N . SER A 1 672 ? 24.568 6.734 -36.762 1.00 91.06 672 SER A N 1
ATOM 5464 C CA . SER A 1 672 ? 25.731 5.854 -36.822 1.00 91.06 672 SER A CA 1
ATOM 5465 C C . SER A 1 672 ? 25.620 4.896 -38.008 1.00 91.06 672 SER A C 1
ATOM 5467 O O . SER A 1 672 ? 24.527 4.407 -38.336 1.00 91.06 672 SER A O 1
ATOM 5469 N N . SER A 1 673 ? 26.760 4.560 -38.616 1.00 92.12 673 SER A N 1
ATOM 5470 C CA . SER A 1 673 ? 26.827 3.441 -39.559 1.00 92.12 673 SER A CA 1
ATOM 5471 C C . SER A 1 673 ? 26.519 2.111 -38.842 1.00 92.12 673 SER A C 1
ATOM 5473 O O . SER A 1 673 ? 26.650 2.020 -37.616 1.00 92.12 673 SER A O 1
ATOM 5475 N N . PRO A 1 674 ? 26.114 1.051 -39.565 1.00 88.94 674 PRO A N 1
ATOM 5476 C CA . PRO A 1 674 ? 25.874 -0.262 -38.961 1.00 88.94 674 PRO A CA 1
ATOM 5477 C C . PRO A 1 674 ? 27.072 -0.797 -38.158 1.00 88.94 674 PRO A C 1
ATOM 5479 O O . PRO A 1 674 ? 26.876 -1.344 -37.074 1.00 88.94 674 PRO A O 1
ATOM 5482 N N . ASP A 1 675 ? 28.297 -0.580 -38.643 1.00 90.62 675 ASP A N 1
ATOM 5483 C CA . ASP A 1 675 ? 29.526 -1.029 -37.975 1.00 90.62 675 ASP A CA 1
ATOM 5484 C C . ASP A 1 675 ? 29.827 -0.210 -36.716 1.00 90.62 675 ASP A C 1
ATOM 5486 O O . ASP A 1 675 ? 30.205 -0.765 -35.685 1.00 90.62 675 ASP A O 1
ATOM 5490 N N . GLN A 1 676 ? 29.580 1.104 -36.752 1.00 93.00 676 GLN A N 1
ATOM 5491 C CA . GLN A 1 676 ? 29.674 1.959 -35.565 1.00 93.00 676 GLN A CA 1
ATOM 5492 C C . GLN A 1 676 ? 28.647 1.552 -34.503 1.00 93.00 676 GLN A C 1
ATOM 5494 O O . GLN A 1 676 ? 28.966 1.498 -33.315 1.00 93.00 676 GLN A O 1
ATOM 5499 N N . LEU A 1 677 ? 27.417 1.225 -34.914 1.00 93.25 677 LEU A N 1
ATOM 5500 C CA . LEU A 1 677 ? 26.370 0.758 -34.009 1.00 93.25 677 LEU A CA 1
ATOM 5501 C C . LEU A 1 677 ? 26.749 -0.575 -33.347 1.00 93.25 677 LEU A C 1
ATOM 5503 O O . LEU A 1 677 ? 26.556 -0.739 -32.138 1.00 93.25 677 LEU A O 1
ATOM 5507 N N . LEU A 1 678 ? 27.319 -1.502 -34.122 1.00 93.94 678 LEU A N 1
ATOM 5508 C CA . LEU A 1 678 ? 27.841 -2.767 -33.616 1.00 93.94 678 LEU A CA 1
ATOM 5509 C C . LEU A 1 678 ? 29.000 -2.541 -32.635 1.00 93.94 678 LEU A C 1
ATOM 5511 O O . LEU A 1 678 ? 28.962 -3.063 -31.521 1.00 93.94 678 LEU A O 1
ATOM 5515 N N . GLY A 1 679 ? 29.978 -1.707 -33.000 1.00 93.44 679 GLY A N 1
ATOM 5516 C CA . GLY A 1 679 ? 31.096 -1.341 -32.128 1.00 93.44 679 GLY A CA 1
ATOM 5517 C C . GLY A 1 679 ? 30.626 -0.721 -30.809 1.00 93.44 679 GLY A C 1
ATOM 5518 O O . GLY A 1 679 ? 31.071 -1.127 -29.738 1.00 93.44 679 GLY A O 1
ATOM 5519 N N . ASN A 1 680 ? 29.646 0.185 -30.856 1.00 94.25 680 ASN A N 1
ATOM 5520 C CA . ASN A 1 680 ? 29.046 0.793 -29.666 1.00 94.25 680 ASN A CA 1
ATOM 5521 C C . ASN A 1 680 ? 28.380 -0.241 -28.745 1.00 94.25 680 ASN A C 1
ATOM 5523 O O . ASN A 1 680 ? 28.479 -0.131 -27.518 1.00 94.25 680 ASN A O 1
ATOM 5527 N N . PHE A 1 681 ? 27.697 -1.237 -29.320 1.00 95.69 681 PHE A N 1
ATOM 5528 C CA . PHE A 1 681 ? 27.099 -2.339 -28.567 1.00 95.69 681 PHE A CA 1
ATOM 5529 C C . PHE A 1 681 ? 28.165 -3.206 -27.887 1.00 95.69 681 PHE A C 1
ATOM 5531 O O . PHE A 1 681 ? 28.086 -3.403 -26.674 1.00 95.69 681 PHE A O 1
ATOM 5538 N N . VAL A 1 682 ? 29.165 -3.682 -28.635 1.00 93.94 682 VAL A N 1
ATOM 5539 C CA . VAL A 1 682 ? 30.206 -4.579 -28.106 1.00 93.94 682 VAL A CA 1
ATOM 5540 C C . VAL A 1 682 ? 31.028 -3.878 -27.023 1.00 93.94 682 VAL A C 1
ATOM 5542 O O . VAL A 1 682 ? 31.204 -4.441 -25.944 1.00 93.94 682 VAL A O 1
ATOM 5545 N N . THR A 1 683 ? 31.434 -2.625 -27.245 1.00 94.69 683 THR A N 1
ATOM 5546 C CA . THR A 1 683 ? 32.155 -1.819 -26.245 1.00 94.69 683 THR A CA 1
ATOM 5547 C C . THR A 1 683 ? 31.321 -1.616 -24.980 1.00 94.69 683 THR A C 1
ATOM 5549 O O . THR A 1 683 ? 31.803 -1.855 -23.876 1.00 94.69 683 THR A O 1
ATOM 5552 N N . SER A 1 684 ? 30.035 -1.267 -25.112 1.00 94.88 684 SER A N 1
ATOM 5553 C CA . SER A 1 684 ? 29.159 -1.096 -23.942 1.00 94.88 684 SER A CA 1
ATOM 5554 C C . SER A 1 684 ? 28.997 -2.394 -23.149 1.00 94.88 684 SER A C 1
ATOM 5556 O O . SER A 1 684 ? 28.972 -2.376 -21.918 1.00 94.88 684 SER A O 1
ATOM 5558 N N . LEU A 1 685 ? 28.870 -3.529 -23.839 1.00 93.88 685 LEU A N 1
ATOM 5559 C CA . LEU A 1 685 ? 28.727 -4.830 -23.199 1.00 93.88 685 LEU A CA 1
ATOM 5560 C C . LEU A 1 685 ? 30.031 -5.282 -22.531 1.00 93.88 685 LEU A C 1
ATOM 5562 O O . LEU A 1 685 ? 29.973 -5.843 -21.434 1.00 93.88 685 LEU A O 1
ATOM 5566 N N . PHE A 1 686 ? 31.184 -4.990 -23.137 1.00 93.19 686 PHE A N 1
ATOM 5567 C CA . PHE A 1 686 ? 32.501 -5.189 -22.533 1.00 93.19 686 PHE A CA 1
ATOM 5568 C C . PHE A 1 686 ? 32.637 -4.393 -21.235 1.00 93.19 686 PHE A C 1
ATOM 5570 O O . PHE A 1 686 ? 32.896 -4.982 -20.186 1.00 93.19 686 PHE A O 1
ATOM 5577 N N . ASP A 1 687 ? 32.357 -3.088 -21.267 1.00 93.12 687 ASP A N 1
ATOM 5578 C CA . ASP A 1 687 ? 32.458 -2.214 -20.095 1.00 93.12 687 ASP A CA 1
ATOM 5579 C C . ASP A 1 687 ? 31.581 -2.709 -18.939 1.00 93.12 687 ASP A C 1
ATOM 5581 O O . ASP A 1 687 ? 32.006 -2.737 -17.779 1.00 93.12 687 ASP A O 1
ATOM 5585 N N . TRP A 1 688 ? 30.347 -3.132 -19.239 1.00 93.06 688 TRP A N 1
ATOM 5586 C CA . TRP A 1 688 ? 29.426 -3.646 -18.224 1.00 93.06 688 TRP A CA 1
ATOM 5587 C C . TRP A 1 688 ? 29.903 -4.987 -17.670 1.00 93.06 688 TRP A C 1
ATOM 5589 O O . TRP A 1 688 ? 29.844 -5.198 -16.460 1.00 93.06 688 TRP A O 1
ATOM 5599 N N . SER A 1 689 ? 30.390 -5.876 -18.535 1.00 91.56 689 SER A N 1
ATOM 5600 C CA . SER A 1 689 ? 30.887 -7.195 -18.137 1.00 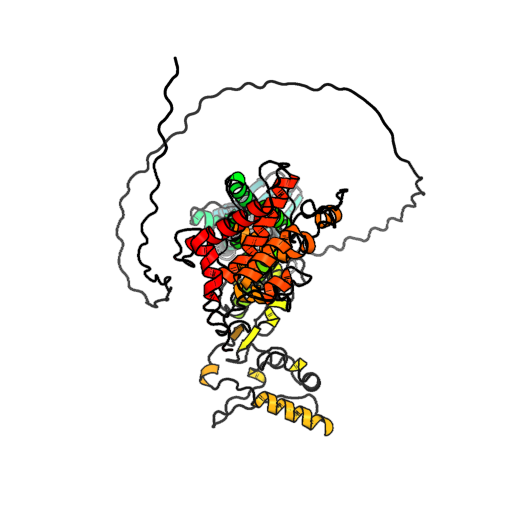91.56 689 SER A CA 1
ATOM 5601 C C . SER A 1 689 ? 32.142 -7.073 -17.273 1.00 91.56 689 SER A C 1
ATOM 5603 O O . SER A 1 689 ? 32.217 -7.694 -16.213 1.00 91.56 689 SER A O 1
ATOM 5605 N N . ARG A 1 690 ? 33.082 -6.206 -17.660 1.00 91.06 690 ARG A N 1
ATOM 5606 C CA . ARG A 1 690 ? 34.315 -5.925 -16.918 1.00 91.06 690 ARG A CA 1
ATOM 5607 C C . ARG A 1 690 ? 34.031 -5.288 -15.561 1.00 91.06 690 ARG A C 1
ATOM 5609 O O . ARG A 1 690 ? 34.593 -5.717 -14.559 1.00 91.06 690 ARG A O 1
ATOM 5616 N N . SER A 1 691 ? 33.102 -4.331 -15.499 1.00 90.69 691 SER A N 1
ATOM 5617 C CA . SER A 1 691 ? 32.714 -3.663 -14.243 1.00 90.69 691 SER A CA 1
ATOM 5618 C C . SER A 1 691 ? 32.181 -4.627 -13.176 1.00 90.69 691 SER A C 1
ATOM 5620 O O . SER A 1 691 ? 32.297 -4.351 -11.985 1.00 90.69 691 SER A O 1
ATOM 5622 N N . TRP A 1 692 ? 31.586 -5.751 -13.589 1.00 89.31 692 TRP A N 1
ATOM 5623 C CA . TRP A 1 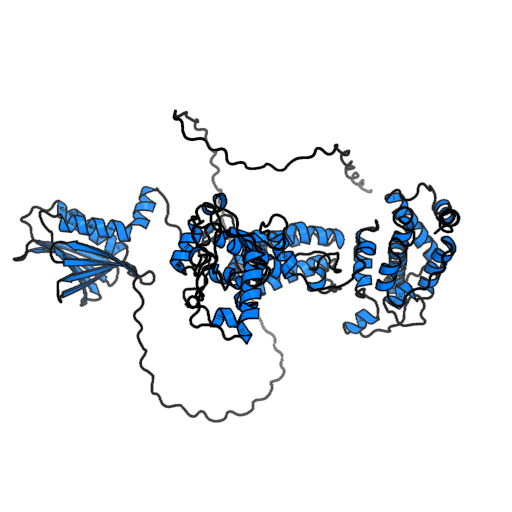692 ? 31.066 -6.784 -12.688 1.00 89.31 692 TRP A CA 1
ATOM 5624 C C . TRP A 1 692 ? 31.967 -8.018 -12.570 1.00 89.31 692 TRP A C 1
ATOM 5626 O O . TRP A 1 692 ? 31.585 -8.969 -11.891 1.00 89.31 692 TRP A O 1
ATOM 5636 N N . GLY A 1 693 ? 33.145 -8.008 -13.202 1.00 88.75 693 GLY A N 1
ATOM 5637 C CA . GLY A 1 693 ? 34.090 -9.125 -13.172 1.00 88.75 693 GLY A CA 1
ATOM 5638 C C . GLY A 1 693 ? 33.619 -10.365 -13.937 1.00 88.75 693 GLY A C 1
ATOM 5639 O O . GLY A 1 693 ? 34.015 -11.474 -13.600 1.00 88.75 693 GLY A O 1
ATOM 5640 N N . PHE A 1 694 ? 32.749 -10.207 -14.939 1.00 88.06 694 PHE A N 1
ATOM 5641 C CA . PHE A 1 694 ? 32.277 -11.320 -15.775 1.00 88.06 694 PHE A CA 1
ATOM 5642 C C . PHE A 1 694 ? 33.247 -11.700 -16.894 1.00 88.06 694 PHE A C 1
ATOM 5644 O O . PHE A 1 694 ? 33.082 -12.750 -17.505 1.00 88.06 694 PHE A O 1
ATOM 5651 N N . THR A 1 695 ? 34.231 -10.849 -17.171 1.00 85.50 695 THR A N 1
ATOM 5652 C CA . THR A 1 695 ? 35.321 -11.114 -18.109 1.00 85.50 695 THR A CA 1
ATOM 5653 C C . THR A 1 695 ? 36.638 -10.634 -17.504 1.00 85.50 695 THR A C 1
ATOM 5655 O O . THR A 1 695 ? 36.670 -9.634 -16.780 1.00 85.50 695 THR A O 1
ATOM 5658 N N . THR A 1 696 ? 37.706 -11.370 -17.797 1.00 85.81 696 THR A N 1
ATOM 5659 C CA . THR A 1 696 ? 39.099 -11.006 -17.516 1.00 85.81 696 THR A CA 1
ATOM 5660 C C . THR A 1 696 ? 39.798 -10.401 -18.735 1.00 85.81 696 THR A C 1
ATOM 5662 O O . THR A 1 696 ? 40.955 -10.005 -18.625 1.00 85.81 696 THR A O 1
ATOM 5665 N N . ASP A 1 697 ? 39.112 -10.334 -19.880 1.00 85.75 697 ASP A N 1
ATOM 5666 C CA . ASP A 1 697 ? 39.661 -9.848 -21.144 1.00 85.75 697 ASP A CA 1
ATOM 5667 C C . ASP A 1 697 ? 40.074 -8.377 -21.013 1.00 85.75 697 ASP A C 1
ATOM 5669 O O . ASP A 1 697 ? 39.391 -7.557 -20.382 1.00 85.75 697 ASP A O 1
ATOM 5673 N N . THR A 1 698 ? 41.220 -8.029 -21.596 1.00 86.81 698 THR A N 1
ATOM 5674 C CA . THR A 1 698 ? 41.801 -6.693 -21.420 1.00 86.81 698 THR A CA 1
ATOM 5675 C C . THR A 1 698 ? 41.356 -5.726 -22.506 1.00 86.81 698 THR A C 1
ATOM 5677 O O . THR A 1 698 ? 41.236 -4.525 -22.231 1.00 86.81 698 THR A O 1
ATOM 5680 N N . THR A 1 699 ? 41.031 -6.254 -23.690 1.00 90.31 699 THR A N 1
ATOM 5681 C CA . THR A 1 699 ? 40.587 -5.500 -24.866 1.00 90.31 699 THR A CA 1
ATOM 5682 C C . THR A 1 699 ? 39.195 -5.925 -25.347 1.00 90.31 699 THR A C 1
ATOM 5684 O O . THR A 1 699 ? 38.741 -7.048 -25.129 1.00 90.31 699 THR A O 1
ATOM 5687 N N . VAL A 1 700 ? 38.512 -5.019 -26.057 1.00 88.50 700 VAL A N 1
ATOM 5688 C CA . VAL A 1 700 ? 37.189 -5.285 -26.658 1.00 88.50 700 VAL A CA 1
ATOM 5689 C C . VAL A 1 700 ? 37.268 -6.390 -27.723 1.00 88.50 700 VAL A C 1
ATOM 5691 O O . VAL A 1 700 ? 36.334 -7.175 -27.871 1.00 88.50 700 VAL A O 1
ATOM 5694 N N . THR A 1 701 ? 38.387 -6.476 -28.447 1.00 86.56 701 THR A N 1
ATOM 5695 C CA . THR A 1 701 ? 38.634 -7.490 -29.483 1.00 86.56 701 THR A CA 1
ATOM 5696 C C . THR A 1 701 ? 38.810 -8.888 -28.895 1.00 86.56 701 THR A C 1
ATOM 5698 O O . THR A 1 701 ? 38.195 -9.826 -29.397 1.00 86.56 701 THR A O 1
ATOM 5701 N N . GLU A 1 702 ? 39.578 -9.027 -27.807 1.00 85.88 702 GLU A N 1
ATOM 5702 C CA . GLU A 1 702 ? 39.705 -10.292 -27.063 1.00 85.88 702 GLU A CA 1
ATOM 5703 C C . GLU A 1 702 ? 38.346 -10.752 -26.532 1.00 85.88 702 GLU A C 1
ATOM 5705 O O . GLU A 1 702 ? 37.972 -11.912 -26.691 1.00 85.88 702 GLU A O 1
ATOM 5710 N N . PHE A 1 703 ? 37.569 -9.818 -25.982 1.00 87.06 703 PHE A N 1
ATOM 5711 C CA . PHE A 1 703 ? 36.236 -10.098 -25.462 1.00 87.06 703 PHE A CA 1
ATOM 5712 C C . PHE A 1 703 ? 35.240 -10.546 -26.533 1.00 87.06 703 PHE A C 1
ATOM 5714 O O . PHE A 1 703 ? 34.464 -11.471 -26.313 1.00 87.06 703 PHE A O 1
ATOM 5721 N N . ALA A 1 704 ? 35.251 -9.915 -27.707 1.00 84.19 704 ALA A N 1
ATOM 5722 C CA . ALA A 1 704 ? 34.407 -10.352 -28.815 1.00 84.19 704 ALA A CA 1
ATOM 5723 C C . ALA A 1 704 ? 34.816 -11.751 -29.312 1.00 84.19 704 ALA A C 1
ATOM 5725 O O . ALA A 1 704 ? 33.953 -12.572 -29.627 1.00 84.19 704 ALA A O 1
ATOM 5726 N N . ALA A 1 705 ? 36.121 -12.043 -29.338 1.00 82.62 705 ALA A N 1
ATOM 5727 C CA . ALA A 1 705 ? 36.644 -13.346 -29.738 1.00 82.62 705 ALA A CA 1
ATOM 5728 C C . ALA A 1 705 ? 36.329 -14.456 -28.717 1.00 82.62 705 ALA A C 1
ATOM 5730 O O . ALA A 1 705 ? 36.075 -15.595 -29.116 1.00 82.62 705 ALA A O 1
ATOM 5731 N N . SER A 1 706 ? 36.285 -14.140 -27.416 1.00 81.94 706 SER A N 1
ATOM 5732 C CA . SER A 1 706 ? 36.040 -15.124 -26.349 1.00 81.94 706 SER A CA 1
ATOM 5733 C C . SER A 1 706 ? 34.631 -15.730 -26.383 1.00 81.94 706 SER A C 1
ATOM 5735 O O . SER A 1 706 ? 34.405 -16.837 -25.892 1.00 81.94 706 SER A O 1
ATOM 5737 N N . TRP A 1 707 ? 33.671 -15.078 -27.042 1.00 77.00 707 TRP A N 1
ATOM 5738 C CA . TRP A 1 707 ? 32.323 -15.631 -27.210 1.00 77.00 707 TRP A CA 1
ATOM 5739 C C . TRP A 1 707 ? 32.285 -16.819 -28.175 1.00 77.00 707 TRP A C 1
ATOM 5741 O O . TRP A 1 707 ? 31.476 -17.729 -27.995 1.00 77.00 707 TRP A O 1
ATOM 5751 N N . HIS A 1 708 ? 33.200 -16.859 -29.148 1.00 67.94 708 HIS A N 1
ATOM 5752 C CA . HIS A 1 708 ? 33.302 -17.976 -30.083 1.00 67.94 708 HIS A CA 1
ATOM 5753 C C . HIS A 1 708 ? 33.857 -19.247 -29.421 1.00 67.94 708 HIS A C 1
ATOM 5755 O O . HIS A 1 708 ? 33.486 -20.349 -29.828 1.00 67.94 708 HIS A O 1
ATOM 5761 N N . SER A 1 709 ? 34.706 -19.114 -28.394 1.00 55.22 709 SER A N 1
ATOM 5762 C CA . SER A 1 709 ? 35.315 -20.238 -27.666 1.00 55.22 709 SER A CA 1
ATOM 5763 C C . SER A 1 709 ? 34.469 -20.743 -26.490 1.00 55.22 709 SER A C 1
ATOM 5765 O O . SER A 1 709 ? 34.539 -21.924 -26.153 1.00 55.22 709 SER A O 1
ATOM 5767 N N . ALA A 1 710 ? 33.610 -19.897 -25.908 1.00 52.31 710 ALA A N 1
ATOM 5768 C CA . ALA A 1 710 ? 32.771 -20.231 -24.750 1.00 52.31 710 ALA A CA 1
ATOM 5769 C C . ALA A 1 710 ? 31.678 -21.298 -25.012 1.00 52.31 710 ALA A C 1
ATOM 5771 O O . ALA A 1 710 ? 31.048 -21.780 -24.072 1.00 52.31 710 ALA A O 1
ATOM 5772 N N . SER A 1 711 ? 31.447 -21.691 -26.269 1.00 48.19 711 SER A N 1
ATOM 5773 C CA . SER A 1 711 ? 30.379 -22.624 -26.669 1.00 48.19 711 SER A CA 1
ATOM 5774 C C . SER A 1 711 ? 30.733 -24.119 -26.544 1.00 48.19 711 SER A C 1
ATOM 5776 O O . SER A 1 711 ? 29.859 -24.967 -26.719 1.00 48.19 711 SER A O 1
ATOM 5778 N N . PHE A 1 712 ? 31.967 -24.480 -26.170 1.00 42.41 712 PHE A N 1
ATOM 5779 C CA . PHE A 1 712 ? 32.417 -25.885 -26.143 1.00 42.41 712 PHE A CA 1
ATOM 5780 C C . PHE A 1 712 ? 31.911 -26.754 -24.971 1.00 42.41 712 PHE A C 1
ATOM 5782 O O . PHE A 1 712 ? 32.325 -27.904 -24.861 1.00 42.41 712 PHE A O 1
ATOM 5789 N N . GLN A 1 713 ? 30.996 -26.274 -24.120 1.00 43.81 713 GLN A N 1
ATOM 5790 C CA . GLN A 1 713 ? 30.428 -27.078 -23.018 1.00 43.81 713 GLN A CA 1
ATOM 5791 C C . GLN A 1 713 ? 28.908 -27.312 -23.081 1.00 43.81 713 GLN A C 1
ATOM 5793 O O . GLN A 1 713 ? 28.343 -27.844 -22.132 1.00 43.81 713 GLN A O 1
ATOM 5798 N N . VAL A 1 714 ? 28.225 -26.956 -24.176 1.00 44.81 714 VAL A N 1
ATOM 5799 C CA . VAL A 1 714 ? 26.748 -27.074 -24.257 1.00 44.81 714 VAL A CA 1
ATOM 5800 C C . VAL A 1 714 ? 26.267 -28.325 -25.015 1.00 44.81 714 VAL A C 1
ATOM 5802 O O . VAL A 1 714 ? 25.107 -28.693 -24.896 1.00 44.81 714 VAL A O 1
ATOM 5805 N N . ASN A 1 715 ? 27.142 -29.065 -25.705 1.00 34.44 715 ASN A N 1
ATOM 5806 C CA . ASN A 1 715 ? 26.752 -30.265 -26.471 1.00 34.44 715 ASN A CA 1
ATOM 5807 C C . ASN A 1 715 ? 26.636 -31.566 -25.639 1.00 34.44 715 ASN A C 1
ATOM 5809 O O . ASN A 1 715 ? 26.756 -32.655 -26.196 1.00 34.44 715 ASN A O 1
ATOM 5813 N N . SER A 1 716 ? 26.411 -31.491 -24.323 1.00 30.70 716 SER A N 1
ATOM 5814 C CA . SER A 1 716 ? 26.228 -32.684 -23.475 1.00 30.70 716 SER A CA 1
ATOM 5815 C C . SER A 1 716 ? 25.088 -32.561 -22.452 1.00 30.70 716 SER A C 1
ATOM 5817 O O . SER A 1 716 ? 25.250 -33.000 -21.310 1.00 30.70 716 SER A O 1
ATOM 5819 N N . MET A 1 717 ? 23.955 -31.958 -22.831 1.00 31.05 717 MET A N 1
ATOM 5820 C CA . MET A 1 717 ? 22.686 -32.056 -22.090 1.00 31.05 717 MET A CA 1
ATOM 5821 C C . MET A 1 717 ? 21.492 -32.177 -23.024 1.00 31.05 717 MET A C 1
ATOM 5823 O O . MET A 1 717 ? 21.426 -31.382 -23.987 1.00 31.05 717 MET A O 1
#

Secondary structure (DSSP, 8-state):
-PPPPPPPPP--PPPPPPP----PPP--------------------PPPP-PPP-------------------------PPPPPPPP---PPPP--PPP--EEEEEEEETTEEEEEEE-TTSSS-EEEEEEETTEEEEEEE-HHHHHHHHHHHHHGGGS-TT---EEEEEEETTEEEEEEEEEETTEEEEEEEEEETTEEEEEEEEE--GGGHHHHHHHHHHHHHHSHHHHHHHHTT---PPSSEEETTEEESS-TT-GGGGHHHHHHHHHHHHHS-GGG--HHHHHHHIIIIITTTTHHHHTTSPPPHHHHHHHHHHHHHHHH--STT------S-HHHHHS-GGGTS--PPPHHHHHHHHHHHHHHHHHH-TT-HHHHHHHHHH-B-TTSSSBPP--SGGG-SHHHHHHTTHHHHHTTEEEE-SS-SSSBTTTS-SSSSS-HHHH-HHHHHHBS-TT-BHHHHBPPP-TTS---B---BSSPPPGGGHHHHHHHHHHHHHSPPPPGGGGGSPPEEEETTSTT----HHHHHHHHT--------HHHHHTS---HHHHHHHHHHHTT-S--HHHHHTTT-----B-TTTSSSB--HHIIIIISHHHHHHHHHHHHHHT---PPPSSHHHHHHHHTTTTTTTS-HHHHHHHHHHHHHHHHHHHHHHHS-----HHHHHHHHHHHHHHHHHHTTS---SSHHHHHHHHHHTTTTSTT-

Nearest PDB structures (foldseek):
  3k44-assembly1_A  TM=8.113E-01  e=2.286E-05  Drosophila melanogaster
  3k44-assembly4_D  TM=8.153E-01  e=3.985E-05  Drosophila melanogaster
  8cht-assembly4_D  TM=7.206E-01  e=2.661E-04  Homo sapiens
  8chv-assembly1_C  TM=7.182E-01  e=2.787E-04  Homo sapiens
  5fgo-assembly3_F  TM=8.444E-01  e=4.761E-02  Drosophila melanogaster

pLDDT: mean 77.43, std 22.44, range [22.88, 97.75]

Radius of gyration: 40.17 Å; Cα contacts (8 Å, |Δi|>4): 820; chains: 1; bounding box: 95×95×109 Å

Solvent-accessible surface area (backbone atoms only — not comparable to full-atom values): 43625 Å² total; per-residue (Å²): 137,84,82,84,82,83,82,83,81,85,83,82,77,81,82,78,88,75,83,90,71,89,78,80,79,86,79,87,73,88,80,88,78,86,91,85,88,87,82,93,79,89,81,84,92,82,86,81,87,88,82,84,87,89,84,88,89,85,87,86,89,85,88,87,86,90,85,91,87,88,88,89,86,86,86,85,82,88,80,86,86,79,85,88,78,83,81,81,91,74,80,78,78,83,81,81,73,83,78,82,62,48,75,51,70,67,52,73,48,83,84,34,41,36,37,36,32,46,38,99,85,54,90,45,30,43,35,45,36,36,39,44,92,91,48,73,33,40,38,72,27,31,75,67,55,48,52,50,53,51,53,58,59,56,59,56,74,77,53,62,98,82,73,69,71,53,72,49,76,48,74,63,86,70,32,38,42,38,41,36,38,42,69,56,101,90,46,50,30,37,37,40,37,35,28,50,85,86,42,82,76,28,34,45,76,47,52,26,50,78,91,47,50,24,48,56,51,52,49,50,52,49,44,63,72,72,38,45,69,60,54,48,24,63,74,66,75,44,83,90,81,71,78,62,38,77,54,100,87,40,68,44,79,52,65,67,81,47,69,71,77,47,46,69,52,52,53,52,50,50,56,52,53,70,70,47,63,62,80,82,51,53,64,51,56,36,48,50,48,42,52,68,47,66,59,46,68,53,47,73,56,26,48,68,40,65,76,54,67,72,56,50,55,52,54,51,46,54,53,48,50,60,52,40,48,46,68,77,91,52,89,50,71,75,60,67,59,65,71,50,38,33,30,47,43,66,59,60,18,72,52,37,79,48,62,69,55,48,26,54,17,35,28,46,50,56,55,57,43,48,49,68,44,70,85,39,66,71,46,47,54,48,35,74,73,54,38,56,35,91,48,49,56,46,61,41,86,81,80,54,85,89,46,78,46,55,66,53,52,44,55,72,48,43,68,76,49,56,75,44,50,34,43,39,73,28,46,19,74,43,45,36,52,36,72,40,29,60,80,53,100,55,24,47,40,75,78,40,46,70,60,46,72,38,33,64,59,68,78,36,25,37,46,75,28,43,47,77,59,45,102,82,66,54,65,51,82,58,80,61,55,75,64,88,76,55,82,90,45,46,63,59,52,51,51,50,53,51,53,52,68,72,48,82,73,72,63,75,84,40,45,77,38,72,60,45,75,32,24,67,88,38,95,86,27,58,85,43,48,67,60,48,32,52,60,76,66,65,68,85,84,56,85,41,53,33,58,47,40,70,69,38,86,56,60,60,65,49,30,54,48,49,52,36,48,56,69,69,40,53,92,34,45,50,57,39,39,77,70,72,50,88,71,82,43,59,21,88,82,61,70,77,51,63,21,36,67,40,34,57,58,56,68,25,65,63,36,35,54,54,50,49,48,53,28,61,40,56,72,49,93,78,83,84,58,86,41,61,47,58,40,41,52,65,51,49,49,67,71,38,91,90,71,20,71,66,66,42,41,44,66,60,44,48,45,48,43,50,53,50,50,52,47,33,41,73,76,66,73,42,79,74,53,74,65,55,50,47,50,54,37,54,47,52,46,44,54,50,30,46,75,71,65,74,47,89,60,89,45,66,66,54,48,61,55,48,40,61,64,70,53,83,76,64,92,81,120

Sequence (717 aa):
MSLPLPPPPPIFRPPLPTPIHNHLYPTFQPSITTPSSLPPTNWPYTSFPQYQPTYVPGQPVLKNPLTQSTSSLPPPYISPSLPYIPPSQTKPKPIHYPKSEVRGPSFRIDSKLFSLGFDGGRFDPYHVMERRGKFQGSLWLGLRGLRWALEEMGKLKDLASSQAGHFQFMRDGYRTLELSCLSNRGGRFVELVEYHGGAQRGNLRIPEGRRGVGWVKFESELRRYFLTKGVLADSLCCHIGDLPLSYLGMPLGASFKAVTVWNPILEKLDRRLSGWQKLYLSKGGRLTLLKSTLSSLPTYFMSLFTIPISVVRRIEKLQRNFLWGGMGDEFKYHLVGWDTVCTPKEAGGLGVRSLFWTNKALLGKWLWRFGLEDQHLWRRVIVAKYGADLGGWCTLPITGPHGCGLWKGIMSGWEDYFQQVEFVVGQGNRIRFWKDKWCGGTSLMVLFPNLFTCSSNREATIANVLTSPDSRGVREWNVTFVRDFNDWEVDLVAEFFHFLHSHKVPTADTTLAPDGLRWKICKDGVFTSRSFYSALINRRGVSFPWKSIWRVKAPPRVAFFIWTVAWGRILTCDNLMQRGYTMVGWCCMCRCDGETVEHLLLHCSAAQRLWNFVFASFRVHWVLPRKVVDLLFGWYNWFGKNHSHIWNLIPMCLMWTVWRERNLRIFEDMSSSPDQLLGNFVTSLFDWSRSWGFTTDTTVTEFAASWHSASFQVNSM

InterPro domains:
  IPR026960 Reverse transcriptase zinc-binding domain [PF13966] (527-611)

Organism: Fagus sylvatica (NCBI:txid28930)

Mean predicted aligned error: 18.1 Å